Protein AF-A0A7J5XBY5-F1 (afdb_monomer_lite)

Radius of gyration: 47.05 Å; chains: 1; bounding box: 100×105×158 Å

Foldseek 3Di:
DDDDDDDDDDDPDDDVVVVCCVVVVVVVVVVVVVVVVVVVVVPPDDDDDDDDDDDDDDDPDPDDDDDDDQLQVVLVVQLVVPPRLVVSLVSLVVNLVPDDPVCVVVNVVSVVSSVVSVLVVVCVVPVLPLVSLQVVLVVCVVVVVLPSSLVSLVSSCVSVVNPDPVSVVSNVVSDDQDADDLVVVVVVLVVVPPDPLNDDPPPDPPPPPDDDDDDDPPPPPPCQLSNVLSVCNVVSVNVCNLVSLVVNCVVVDPCVLVSLVSNLVRCVSSVNNVVSVVSLVVSCPDPPPVSVVVCVVVVCVCCCCCVCCVCVVCVCCVCVVCVVCVCVCCVCVVCVCCVCVCCVCVVCVCCVCCVVVVCVVCVVVVVVVVVVVVVVLVVLVVVLVVQCVVCVVVVPVVSNVVSVVSVVVSCVVCVDD

Sequence (417 aa):
MDIMASSKPVETQMPRWQLALLVGTPLVLGVGAVYLWNRSRSEGSGSGDREPGSGERSSGERKTPEGSASPEARGQEQDSMAGKYENAIQCYTEAIALCPTEQKTDLSTFYQNRAAAYEQQAVDMNPRYIKALFRRAKALEKLENRRECLEDVTAVCILEAFQNQQSMLLADKNREPMMPSPQFIKSYFSSFTDDIISQPLQKGEKKDEDKDKEGETAEVTESSGYLKAKQFMEEENYDKIISECSKEVELGGRFTAEALLLRATFFLLIGNATSAQPDLDRVINMQDANVKKELKVRLQKELKVRLQKELKVRLQKELKVRLQKELKVRLQKELKVRLQKELKVRLQKELKVRLQKELKVRLQKELKVRLQKELKLKILLDQVDEAYRQAYTGNNSSQVQTAMDGFEDVIRRFPKL

pLDDT: mean 70.32, std 17.65, range [23.98, 91.88]

InterPro domains:
  IPR011990 Tetratricopeptide-like helical domain superfamily [G3DSA:1.25.40.10] (60-157)
  IPR011990 Tetratricopeptide-like helical domain superfamily [G3DSA:1.25.40.10] (158-294)
  IPR011990 Tetratricopeptide-like helical domain superfamily [SSF48452] (82-155)

Secondary structure (DSSP, 8-state):
---------------HHHHHHHHHHHHHHHHHHHHHHHHHTTS-S--------------------SS---HHHHHHHHHSSTT-HHHHHHHHHHHHHHS-TT-HHHHHHHHHHHHHHHHHHHHHH-TT-HHHHHHHHHHHHHTT-HHHHHHHHHHHHHHTTT--HHHHHHHHHHS---PPPHHHHHHHHHT-TT-TTTSPP-S---------------------HHHHHHHHHHTT-GGGHHHHHHHHHHHT-TTHHHHHHHHHHHHHHHT-HHHHHHHHHHHHHS--HHHHHHHHHHHHHHHHHHHHHHHHHHHHHHHHHHHHHHHHHHHHHHHHHHHHHHHHHHHHHHHHHHHHHHHHHHHHHHHHHHHHHHHHHHHHHHHHHHHHHHHHHTT-HHHHHHHHHHHHHHHHH-S--

Structure (mmCIF, N/CA/C/O backbone):
data_AF-A0A7J5XBY5-F1
#
_entry.id   AF-A0A7J5XBY5-F1
#
loop_
_atom_site.group_PDB
_atom_site.id
_atom_site.type_symbol
_atom_site.label_atom_id
_atom_site.label_alt_id
_atom_site.label_comp_id
_atom_site.label_asym_id
_atom_site.label_entity_id
_atom_site.label_seq_id
_atom_site.pdbx_PDB_ins_code
_atom_site.Cartn_x
_atom_site.Cartn_y
_atom_site.Cartn_z
_atom_site.occupancy
_atom_site.B_iso_or_equiv
_atom_site.auth_seq_id
_atom_site.auth_comp_id
_atom_site.auth_asym_id
_atom_site.auth_atom_id
_atom_site.pdbx_PDB_model_num
ATOM 1 N N . MET A 1 1 ? 25.258 77.533 -10.976 1.00 40.47 1 MET A N 1
ATOM 2 C CA . MET A 1 1 ? 24.355 77.371 -12.130 1.00 40.47 1 MET A CA 1
ATOM 3 C C . MET A 1 1 ? 25.152 76.582 -13.157 1.00 40.47 1 MET A C 1
ATOM 5 O O . MET A 1 1 ? 26.211 77.056 -13.526 1.00 40.47 1 MET A O 1
ATOM 9 N N . ASP A 1 2 ? 24.864 75.340 -13.525 1.00 36.56 2 ASP A N 1
ATOM 10 C CA . ASP A 1 2 ? 23.657 74.542 -13.353 1.00 36.56 2 ASP A CA 1
ATOM 11 C C . ASP A 1 2 ? 23.979 73.045 -13.331 1.00 36.56 2 ASP A C 1
ATOM 13 O O . ASP A 1 2 ? 24.981 72.575 -13.865 1.00 36.56 2 ASP A O 1
ATOM 17 N N . ILE A 1 3 ? 23.087 72.321 -12.664 1.00 40.19 3 ILE A N 1
ATOM 18 C CA . ILE A 1 3 ? 23.026 70.871 -12.528 1.00 40.19 3 ILE A CA 1
ATOM 19 C C . ILE A 1 3 ? 22.454 70.301 -13.834 1.00 40.19 3 ILE A C 1
ATOM 21 O O . ILE A 1 3 ? 21.345 70.664 -14.216 1.00 40.19 3 ILE A O 1
ATOM 25 N N . MET A 1 4 ? 23.151 69.367 -14.489 1.00 39.03 4 MET A N 1
ATOM 26 C CA . MET A 1 4 ? 22.550 68.513 -15.522 1.00 39.03 4 MET A CA 1
ATOM 27 C C . MET A 1 4 ? 22.443 67.074 -15.018 1.00 39.03 4 MET A C 1
ATOM 29 O O . MET A 1 4 ? 23.412 66.319 -14.984 1.00 39.03 4 MET A O 1
ATOM 33 N N . ALA A 1 5 ? 21.219 66.718 -14.633 1.00 44.28 5 ALA A N 1
ATOM 34 C CA . ALA A 1 5 ? 20.728 65.359 -14.477 1.00 44.28 5 ALA A CA 1
ATOM 35 C C . ALA A 1 5 ? 19.802 65.044 -15.664 1.00 44.28 5 ALA A C 1
ATOM 37 O O . ALA A 1 5 ? 18.878 65.804 -15.935 1.00 44.28 5 ALA A O 1
ATOM 38 N N . SER A 1 6 ? 20.037 63.935 -16.365 1.00 36.81 6 SER A N 1
ATOM 39 C CA . SER A 1 6 ? 19.114 63.324 -17.338 1.00 36.81 6 SER A CA 1
ATOM 40 C C . SER A 1 6 ? 19.706 61.979 -17.770 1.00 36.81 6 SER A C 1
ATOM 42 O O . SER A 1 6 ? 20.904 61.906 -18.005 1.00 36.81 6 SER A O 1
ATOM 44 N N . SER A 1 7 ? 19.003 60.864 -17.939 1.00 38.88 7 SER A N 1
ATOM 45 C CA . SER A 1 7 ? 17.735 60.326 -17.434 1.00 38.88 7 SER A CA 1
ATOM 46 C C . SER A 1 7 ? 17.806 58.817 -17.762 1.00 38.88 7 SER A C 1
ATOM 48 O O . SER A 1 7 ? 18.307 58.438 -18.820 1.00 38.88 7 SER A O 1
ATOM 50 N N . LYS A 1 8 ? 17.394 57.927 -16.848 1.00 34.84 8 LYS A N 1
ATOM 51 C CA . LYS A 1 8 ? 17.276 56.476 -17.118 1.00 34.84 8 LYS A CA 1
ATOM 52 C C . LYS A 1 8 ? 15.821 56.144 -17.487 1.00 34.84 8 LYS A C 1
ATOM 54 O O . LYS A 1 8 ? 14.929 56.780 -16.925 1.00 34.84 8 LYS A O 1
ATOM 59 N N . PRO A 1 9 ? 15.556 55.166 -18.374 1.00 39.06 9 PRO A N 1
ATOM 60 C CA . PRO A 1 9 ? 14.192 54.797 -18.739 1.00 39.06 9 PRO A CA 1
ATOM 61 C C . PRO A 1 9 ? 13.486 54.076 -17.581 1.00 39.06 9 PRO A C 1
ATOM 63 O O . PRO A 1 9 ? 14.078 53.249 -16.886 1.00 39.06 9 PRO A O 1
ATOM 66 N N . VAL A 1 10 ? 12.210 54.405 -17.381 1.00 40.47 10 VAL A N 1
ATOM 67 C CA . VAL A 1 10 ? 11.315 53.765 -16.411 1.00 40.47 10 VAL A CA 1
ATOM 68 C C . VAL A 1 10 ? 10.823 52.440 -16.998 1.00 40.47 10 VAL A C 1
ATOM 70 O O . VAL A 1 10 ? 9.946 52.424 -17.857 1.00 40.47 10 VAL A O 1
ATOM 73 N N . GLU A 1 11 ? 11.375 51.321 -16.531 1.00 43.91 11 GLU A N 1
ATOM 74 C CA . GLU A 1 11 ? 10.754 50.002 -16.687 1.00 43.91 11 GLU A CA 1
ATOM 75 C C . GLU A 1 11 ? 9.621 49.860 -15.663 1.00 43.91 11 GLU A C 1
ATOM 77 O O . GLU A 1 11 ? 9.847 49.717 -14.460 1.00 43.91 11 GLU A O 1
ATOM 82 N N . THR A 1 12 ? 8.378 49.881 -16.134 1.00 47.25 12 THR A N 1
ATOM 83 C CA . THR A 1 12 ? 7.200 49.508 -15.346 1.00 47.25 12 THR A CA 1
ATOM 84 C C . THR A 1 12 ? 7.155 47.986 -15.182 1.00 47.25 12 THR A C 1
ATOM 86 O O . THR A 1 12 ? 6.485 47.268 -15.920 1.00 47.25 12 THR A O 1
ATOM 89 N N . GLN A 1 13 ? 7.889 47.459 -14.200 1.00 52.81 13 GLN A N 1
ATOM 90 C CA . GLN A 1 13 ? 7.771 46.055 -13.801 1.00 52.81 13 GLN A CA 1
ATOM 91 C C . GLN A 1 13 ? 6.486 45.854 -12.983 1.00 52.81 13 GLN A C 1
ATOM 93 O O . GLN A 1 13 ? 6.452 46.126 -11.784 1.00 52.81 13 GLN A O 1
ATOM 98 N N . MET A 1 14 ? 5.420 45.356 -13.621 1.00 57.75 14 MET A N 1
ATOM 99 C CA . MET A 1 14 ? 4.257 44.850 -12.885 1.00 57.75 14 MET A CA 1
ATOM 100 C C . MET A 1 14 ? 4.668 43.625 -12.044 1.00 57.75 14 MET A C 1
ATOM 102 O O . MET A 1 14 ? 5.291 42.693 -12.567 1.00 57.75 14 MET A O 1
ATOM 106 N N . PRO A 1 15 ? 4.351 43.594 -10.739 1.00 69.94 15 PRO A N 1
ATOM 107 C CA . PRO A 1 15 ? 4.797 42.538 -9.845 1.00 69.94 15 PRO A CA 1
ATOM 108 C C . PRO A 1 15 ? 4.199 41.177 -10.235 1.00 69.94 15 PRO A C 1
ATOM 110 O O . PRO A 1 15 ? 3.009 41.040 -10.507 1.00 69.94 15 PRO A O 1
ATOM 113 N N . ARG A 1 16 ? 5.042 40.136 -10.222 1.00 62.97 16 ARG A N 1
ATOM 114 C CA . ARG A 1 16 ? 4.758 38.777 -10.736 1.00 62.97 16 ARG A CA 1
ATOM 115 C C . ARG A 1 16 ? 3.478 38.123 -10.191 1.00 62.97 16 ARG A C 1
ATOM 117 O O . ARG A 1 16 ? 2.911 37.261 -10.856 1.00 62.97 16 ARG A O 1
ATOM 124 N N . TRP A 1 17 ? 3.007 38.530 -9.011 1.00 66.50 17 TRP A N 1
ATOM 125 C CA . TRP A 1 17 ? 1.761 38.026 -8.425 1.00 66.50 17 TRP A CA 1
ATOM 126 C C . TRP A 1 17 ? 0.508 38.554 -9.143 1.00 66.50 17 TRP A C 1
ATOM 128 O O . TRP A 1 17 ? -0.482 37.833 -9.235 1.00 66.50 17 TRP A O 1
ATOM 138 N N . GLN A 1 18 ? 0.559 39.755 -9.731 1.00 69.50 18 GLN A N 1
ATOM 139 C CA . GLN A 1 18 ? -0.534 40.285 -10.552 1.00 69.50 18 GLN A CA 1
ATOM 140 C C . GLN A 1 18 ? -0.651 39.527 -11.878 1.00 69.50 18 GLN A C 1
ATOM 142 O O . GLN A 1 18 ? -1.759 39.213 -12.298 1.00 69.50 18 GLN A O 1
ATOM 147 N N . LEU A 1 19 ? 0.478 39.130 -12.481 1.00 65.12 19 LEU A N 1
ATOM 148 C CA . LEU A 1 19 ? 0.493 38.241 -13.651 1.00 65.12 19 LEU A CA 1
ATOM 149 C C . LEU A 1 19 ? -0.074 36.851 -13.320 1.00 65.12 19 LEU A C 1
ATOM 151 O O . LEU A 1 19 ? -0.822 36.280 -14.110 1.00 65.12 19 LEU A O 1
ATOM 155 N N . ALA A 1 20 ? 0.244 36.320 -12.136 1.00 64.44 20 ALA A N 1
ATOM 156 C CA . ALA A 1 20 ? -0.285 35.039 -11.674 1.00 64.44 20 ALA A CA 1
ATOM 157 C C . ALA A 1 20 ? -1.806 35.080 -11.447 1.00 64.44 20 ALA A C 1
ATOM 159 O O . ALA A 1 20 ? -2.488 34.107 -11.758 1.00 64.44 20 ALA A O 1
ATOM 160 N N . LEU A 1 21 ? -2.353 36.204 -10.971 1.00 65.94 21 LEU A N 1
ATOM 161 C CA . LEU A 1 21 ? -3.803 36.392 -10.862 1.00 65.94 21 LEU A CA 1
ATOM 162 C C . LEU A 1 21 ? -4.467 36.552 -12.234 1.00 65.94 21 LEU A C 1
ATOM 164 O O . LEU A 1 21 ? -5.497 35.927 -12.474 1.00 65.94 21 LEU A O 1
ATOM 168 N N . LEU A 1 22 ? -3.865 37.318 -13.149 1.00 67.75 22 LEU A N 1
ATOM 169 C CA . LEU A 1 22 ? -4.400 37.557 -14.497 1.00 67.75 22 LEU A CA 1
ATOM 170 C C . LEU A 1 22 ? -4.448 36.288 -15.359 1.00 67.75 22 LEU A C 1
ATOM 172 O O . LEU A 1 22 ? -5.385 36.108 -16.129 1.00 67.75 22 LEU A O 1
ATOM 176 N N . VAL A 1 23 ? -3.463 35.397 -15.216 1.00 67.69 23 VAL A N 1
ATOM 177 C CA . VAL A 1 23 ? -3.398 34.135 -15.975 1.00 67.69 23 VAL A CA 1
ATOM 178 C C . VAL A 1 23 ? -4.056 32.976 -15.219 1.00 67.69 23 VAL A C 1
ATOM 180 O O . VAL A 1 23 ? -4.641 32.087 -15.834 1.00 67.69 23 VAL A O 1
ATOM 183 N N . GLY A 1 24 ? -3.996 32.972 -13.886 1.00 64.00 24 GLY A N 1
ATOM 184 C CA . GLY A 1 24 ? -4.535 31.889 -13.063 1.00 64.00 24 GLY A CA 1
ATOM 185 C C . GLY A 1 24 ? -6.058 31.905 -12.951 1.00 64.00 24 GLY A C 1
ATOM 186 O O . GLY A 1 24 ? -6.681 30.844 -12.967 1.00 64.00 24 GLY A O 1
ATOM 187 N N . THR A 1 25 ? -6.677 33.088 -12.884 1.00 68.56 25 THR A N 1
ATOM 188 C CA . THR A 1 25 ? -8.134 33.196 -12.700 1.00 68.56 25 THR A CA 1
ATOM 189 C C . THR A 1 25 ? -8.957 32.683 -13.895 1.00 68.56 25 THR A C 1
ATOM 191 O O . THR A 1 25 ? -9.898 31.925 -13.648 1.00 68.56 25 THR A O 1
ATOM 194 N N . PRO A 1 26 ? -8.606 32.940 -15.175 1.00 69.06 26 PRO A N 1
ATOM 195 C CA . PRO A 1 26 ? -9.355 32.396 -16.310 1.00 69.06 26 PRO A CA 1
ATOM 196 C C . PRO A 1 26 ? -9.184 30.880 -16.459 1.00 69.06 26 PRO A C 1
ATOM 198 O O . PRO A 1 26 ? -10.125 30.189 -16.842 1.00 69.06 26 PRO A O 1
ATOM 201 N N . LEU A 1 27 ? -8.005 30.342 -16.119 1.00 64.75 27 LEU A N 1
ATOM 202 C CA . LEU A 1 27 ? -7.727 28.903 -16.185 1.00 64.75 27 LEU A CA 1
ATOM 203 C C . LEU A 1 27 ? -8.538 28.115 -15.151 1.00 64.75 27 LEU A C 1
ATOM 205 O O . LEU A 1 27 ? -9.111 27.080 -15.484 1.00 64.75 27 LEU A O 1
ATOM 209 N N . VAL A 1 28 ? -8.634 28.613 -13.915 1.00 75.69 28 VAL A N 1
ATOM 210 C CA . VAL A 1 28 ? -9.413 27.953 -12.853 1.00 75.69 28 VAL A CA 1
ATOM 211 C C . VAL A 1 28 ? -10.912 28.010 -13.152 1.00 75.69 28 VAL A C 1
ATOM 213 O O . VAL A 1 28 ? -11.599 27.001 -13.000 1.00 75.69 28 VAL A O 1
ATOM 216 N N . LEU A 1 29 ? -11.415 29.147 -13.644 1.00 75.69 29 LEU A N 1
ATOM 217 C CA . LEU A 1 29 ? -12.814 29.270 -14.066 1.00 75.69 29 LEU A CA 1
ATOM 218 C C . LEU A 1 29 ? -13.126 28.387 -15.283 1.00 75.69 29 LEU A C 1
ATOM 220 O O . LEU A 1 29 ? -14.170 27.740 -15.308 1.00 75.69 29 LEU A O 1
ATOM 224 N N . GLY A 1 30 ? -12.206 28.290 -16.248 1.00 75.12 30 GLY A N 1
ATOM 225 C CA . GLY A 1 30 ? -12.346 27.415 -17.414 1.00 75.12 30 GLY A CA 1
ATOM 226 C C . GLY A 1 30 ? -12.399 25.932 -17.040 1.00 75.12 30 GLY A C 1
ATOM 227 O O . GLY A 1 30 ? -13.287 25.214 -17.495 1.00 75.12 30 GLY A O 1
ATOM 228 N N . VAL A 1 31 ? -11.507 25.472 -16.157 1.00 76.12 31 VAL A N 1
ATOM 229 C CA . VAL A 1 31 ? -11.516 24.081 -15.665 1.00 76.12 31 VAL A CA 1
ATOM 230 C C . VAL A 1 31 ? -12.763 23.801 -14.818 1.00 76.12 31 VAL A C 1
ATOM 232 O O . VAL A 1 31 ? -13.368 22.740 -14.965 1.00 76.12 31 VAL A O 1
ATOM 235 N N . GLY A 1 32 ? -13.196 24.756 -13.987 1.00 74.81 32 GLY A N 1
ATOM 236 C CA . GLY A 1 32 ? -14.434 24.650 -13.210 1.00 74.81 32 GLY A CA 1
ATOM 237 C C . GLY A 1 32 ? -15.686 24.555 -14.088 1.00 74.81 32 GLY A C 1
ATOM 238 O O . GLY A 1 32 ? -16.549 23.714 -13.836 1.00 74.81 32 GLY A O 1
ATOM 239 N N . ALA A 1 33 ? -15.759 25.350 -15.159 1.00 73.25 33 ALA A N 1
ATOM 240 C CA . ALA A 1 33 ? -16.860 25.315 -16.119 1.00 73.25 33 ALA A CA 1
ATOM 241 C C . ALA A 1 33 ? -16.896 23.998 -16.910 1.00 73.25 33 ALA A C 1
ATOM 243 O O . ALA A 1 33 ? -17.963 23.409 -17.066 1.00 73.25 33 ALA A O 1
ATOM 244 N N . VAL A 1 34 ? -15.738 23.488 -17.348 1.00 78.38 34 VAL A N 1
ATOM 245 C CA . VAL A 1 34 ? -15.641 22.184 -18.029 1.00 78.38 34 VAL A CA 1
ATOM 246 C C . VAL A 1 34 ? -16.031 21.039 -17.092 1.00 78.38 34 VAL A C 1
ATOM 248 O O . VAL A 1 34 ? -16.743 20.126 -17.505 1.00 78.38 34 VAL A O 1
ATOM 251 N N . TYR A 1 35 ? -15.627 21.093 -15.821 1.00 78.50 35 TYR A N 1
ATOM 252 C CA . TYR A 1 35 ? -16.009 20.096 -14.821 1.00 78.50 35 TYR A CA 1
ATOM 253 C C . TYR A 1 35 ? -17.521 20.096 -14.547 1.00 78.50 35 TYR A C 1
ATOM 255 O O . TYR A 1 35 ? -18.143 19.034 -14.536 1.00 78.50 35 TYR A O 1
ATOM 263 N N . LEU A 1 36 ? -18.134 21.275 -14.395 1.00 73.38 36 LEU A N 1
ATOM 264 C CA . LEU A 1 36 ? -19.582 21.404 -14.197 1.00 73.38 36 LEU A CA 1
ATOM 265 C C . LEU A 1 36 ? -20.384 20.986 -15.434 1.00 73.38 36 LEU A C 1
ATOM 267 O O . LEU A 1 36 ? -21.401 20.313 -15.292 1.00 73.38 36 LEU A O 1
ATOM 271 N N . TRP A 1 37 ? -19.902 21.299 -16.638 1.00 71.62 37 TRP A N 1
ATOM 272 C CA . TRP A 1 37 ? -20.522 20.857 -17.891 1.00 71.62 37 TRP A CA 1
ATOM 273 C C . TRP A 1 37 ? -20.469 19.332 -18.058 1.00 71.62 37 TRP A C 1
ATOM 275 O O . TRP A 1 37 ? -21.406 18.712 -18.558 1.00 71.62 37 TRP A O 1
ATOM 285 N N . ASN A 1 38 ? -19.376 18.696 -17.631 1.00 67.19 38 ASN A N 1
ATOM 286 C CA . ASN A 1 38 ? -19.260 17.241 -17.699 1.00 67.19 38 ASN A CA 1
ATOM 287 C C . ASN A 1 38 ? -20.111 16.546 -16.621 1.00 67.19 38 ASN A C 1
ATOM 289 O O . ASN A 1 38 ? -20.597 15.438 -16.837 1.00 67.19 38 ASN A O 1
ATOM 293 N N . ARG A 1 39 ? -20.342 17.218 -15.486 1.00 63.16 39 ARG A N 1
ATOM 294 C CA . ARG A 1 39 ? -21.212 16.736 -14.408 1.00 63.16 39 ARG A CA 1
ATOM 295 C C . ARG A 1 39 ? -22.701 16.878 -14.736 1.00 63.16 39 ARG A C 1
ATOM 297 O O . ARG A 1 39 ? -23.448 15.938 -14.488 1.00 63.16 39 ARG A O 1
ATOM 304 N N . SER A 1 40 ? -23.129 17.968 -15.377 1.00 51.44 40 SER A N 1
ATOM 305 C CA . SER A 1 40 ? -24.529 18.140 -15.806 1.00 51.44 40 SER A CA 1
ATOM 306 C C . SER A 1 40 ? -24.950 17.153 -16.902 1.00 51.44 40 SER A C 1
ATOM 308 O O . SER A 1 40 ? -26.122 16.807 -17.005 1.00 51.44 40 SER A O 1
ATOM 310 N N . ARG A 1 41 ? -23.993 16.616 -17.674 1.00 50.44 41 ARG A N 1
ATOM 311 C CA . ARG A 1 41 ? -24.218 15.489 -18.597 1.00 50.44 41 ARG A CA 1
ATOM 312 C C . ARG A 1 41 ? -24.413 14.137 -17.904 1.00 50.44 41 ARG A C 1
ATOM 314 O O . ARG A 1 41 ? -24.947 13.228 -18.530 1.00 50.44 41 ARG A O 1
ATOM 321 N N . SER A 1 42 ? -23.986 14.002 -16.647 1.00 44.56 42 SER A N 1
ATOM 322 C CA . SER A 1 42 ? -24.144 12.782 -15.846 1.00 44.56 42 SER A CA 1
ATOM 323 C C . SER A 1 42 ? -25.412 12.784 -14.983 1.00 44.56 42 SER A C 1
ATOM 325 O O . SER A 1 42 ? -25.815 11.721 -14.526 1.00 44.56 42 SER A O 1
ATOM 327 N N . GLU A 1 43 ? -26.045 13.940 -14.760 1.00 40.25 43 GLU A N 1
ATOM 328 C CA . GLU A 1 43 ? -27.243 14.099 -13.908 1.00 40.25 43 GLU A CA 1
ATOM 329 C C . GLU A 1 43 ? -28.562 14.129 -14.716 1.00 40.25 43 GLU A C 1
ATOM 331 O O . GLU A 1 43 ? -29.599 14.582 -14.241 1.00 40.25 43 GLU A O 1
ATOM 336 N N . GLY A 1 44 ? -28.545 13.605 -15.946 1.00 37.81 44 GLY A N 1
ATOM 337 C CA . GLY A 1 44 ? -29.711 13.477 -16.820 1.00 37.81 44 GLY A CA 1
ATOM 338 C C . GLY A 1 44 ? -30.325 12.075 -16.862 1.00 37.81 44 GLY A C 1
ATOM 339 O O . GLY A 1 44 ? -30.516 11.563 -17.958 1.00 37.81 44 GLY A O 1
ATOM 340 N N . SER A 1 45 ? -30.631 11.448 -15.719 1.00 30.02 45 SER A N 1
ATOM 341 C CA . SER A 1 45 ? -31.676 10.405 -15.637 1.00 30.02 45 SER A CA 1
ATOM 342 C C . SER A 1 45 ? -32.120 10.136 -14.190 1.00 30.02 45 SER A C 1
ATOM 344 O O . SER A 1 45 ? -31.562 9.290 -13.499 1.00 30.02 45 SER A O 1
ATOM 346 N N . GLY A 1 46 ? -33.135 10.890 -13.761 1.00 29.64 46 GLY A N 1
ATOM 347 C CA . GLY A 1 46 ? -34.309 10.416 -13.017 1.00 29.64 46 GLY A CA 1
ATOM 348 C C . GLY A 1 46 ? -34.126 9.522 -11.789 1.00 29.64 46 GLY A C 1
ATOM 349 O O . GLY A 1 46 ? -34.027 8.306 -11.896 1.00 29.64 46 GLY A O 1
ATOM 350 N N . SER A 1 47 ? -34.266 10.159 -10.630 1.00 29.03 47 SER A N 1
ATOM 351 C CA . SER A 1 47 ? -34.733 9.611 -9.355 1.00 29.03 47 SER A CA 1
ATOM 352 C C . SER A 1 47 ? -36.081 8.881 -9.454 1.00 29.03 47 SER A C 1
ATOM 354 O O . SER A 1 47 ? -37.021 9.396 -10.062 1.00 29.03 47 SER A O 1
ATOM 356 N N . GLY A 1 48 ? -36.206 7.761 -8.744 1.00 27.27 48 GLY A N 1
ATOM 357 C CA . GLY A 1 48 ? -37.479 7.151 -8.367 1.00 27.27 48 GLY A CA 1
ATOM 358 C C . GLY A 1 48 ? -37.286 6.297 -7.117 1.00 27.27 48 GLY A C 1
ATOM 359 O O . GLY A 1 48 ? -36.671 5.237 -7.190 1.00 27.27 48 GLY A O 1
ATOM 360 N N . ASP A 1 49 ? -37.773 6.791 -5.980 1.00 32.59 49 ASP A N 1
ATOM 361 C CA . ASP A 1 49 ? -37.795 6.099 -4.690 1.00 32.59 49 ASP A CA 1
ATOM 362 C C . ASP A 1 49 ? -38.513 4.744 -4.774 1.00 32.59 49 ASP A C 1
ATOM 364 O O . ASP A 1 49 ? -39.601 4.660 -5.351 1.00 32.59 49 ASP A O 1
ATOM 368 N N . ARG A 1 50 ? -37.953 3.707 -4.132 1.00 26.23 50 ARG A N 1
ATOM 369 C CA . ARG A 1 50 ? -38.707 2.602 -3.507 1.00 26.23 50 ARG A CA 1
ATOM 370 C C . ARG A 1 50 ? -37.826 1.786 -2.553 1.00 26.23 50 ARG A C 1
ATOM 372 O O . ARG A 1 50 ? -36.764 1.297 -2.922 1.00 26.23 50 ARG A O 1
ATOM 379 N N . GLU A 1 51 ? -38.323 1.663 -1.328 1.00 27.66 51 GLU A N 1
ATOM 380 C CA . GLU A 1 51 ? -37.871 0.786 -0.242 1.00 27.66 51 GLU A CA 1
ATOM 381 C C . GLU A 1 51 ? -37.916 -0.722 -0.597 1.00 27.66 51 GLU A C 1
ATOM 383 O O . GLU A 1 51 ? -38.524 -1.102 -1.604 1.00 27.66 51 GLU A O 1
ATOM 388 N N . PRO A 1 52 ? -37.267 -1.599 0.205 1.00 31.72 52 PRO A N 1
ATOM 389 C CA . PRO A 1 52 ? -36.902 -2.948 -0.208 1.00 31.72 52 PRO A CA 1
ATOM 390 C C . PRO A 1 52 ? -38.087 -3.913 -0.097 1.00 31.72 52 PRO A C 1
ATOM 392 O O . PRO A 1 52 ? -38.460 -4.371 0.981 1.00 31.72 52 PRO A O 1
ATOM 395 N N . GLY A 1 53 ? -38.669 -4.251 -1.244 1.00 24.20 53 GLY A N 1
ATOM 396 C CA . GLY A 1 53 ? -39.657 -5.314 -1.371 1.00 24.20 53 GLY A CA 1
ATOM 397 C C . GLY A 1 53 ? -38.991 -6.632 -1.745 1.00 24.20 53 GLY A C 1
ATOM 398 O O . GLY A 1 53 ? -38.540 -6.801 -2.875 1.00 24.20 53 GLY A O 1
ATOM 399 N N . SER A 1 54 ? -38.969 -7.574 -0.801 1.00 36.56 54 SER A N 1
ATOM 400 C CA . SER A 1 54 ? -38.871 -9.005 -1.101 1.00 36.56 54 SER A CA 1
ATOM 401 C C . SER A 1 54 ? -39.875 -9.367 -2.201 1.00 36.56 54 SER A C 1
ATOM 403 O O . SER A 1 54 ? -41.069 -9.086 -2.098 1.00 36.56 54 SER A O 1
ATOM 405 N N . GLY A 1 55 ? -39.367 -9.912 -3.300 1.00 23.98 55 GLY A N 1
ATOM 406 C CA . GLY A 1 55 ? -40.149 -10.140 -4.502 1.00 23.98 55 GLY A CA 1
ATOM 407 C C . GLY A 1 55 ? -39.467 -11.164 -5.384 1.00 23.98 55 GLY A C 1
ATOM 408 O O . GLY A 1 55 ? -38.784 -10.816 -6.342 1.00 23.98 55 GLY A O 1
ATOM 409 N N . GLU A 1 56 ? -39.680 -12.439 -5.070 1.00 36.12 56 GLU A N 1
ATOM 410 C CA . GLU A 1 56 ? -39.772 -13.453 -6.114 1.00 36.12 56 GLU A CA 1
ATOM 411 C C . GLU A 1 56 ? -40.680 -12.917 -7.224 1.00 36.12 56 GLU A C 1
ATOM 413 O O . GLU A 1 56 ? -41.866 -12.690 -6.974 1.00 36.12 56 GLU A O 1
ATOM 418 N N . ARG A 1 57 ? -40.158 -12.752 -8.446 1.00 27.47 57 ARG A N 1
ATOM 419 C CA . ARG A 1 57 ? -40.863 -13.232 -9.639 1.00 27.47 57 ARG A CA 1
ATOM 420 C C . ARG A 1 57 ? -40.123 -13.047 -10.954 1.00 27.47 57 ARG A C 1
ATOM 422 O O . ARG A 1 57 ? -39.562 -12.001 -11.251 1.00 27.47 57 ARG A O 1
ATOM 429 N N . SER A 1 58 ? -40.441 -14.025 -11.800 1.00 25.30 58 SER A N 1
ATOM 430 C CA . SER A 1 58 ? -40.815 -13.848 -13.200 1.00 25.30 58 SER A CA 1
ATOM 431 C C . SER A 1 58 ? -39.660 -13.855 -14.189 1.00 25.30 58 SER A C 1
ATOM 433 O O . SER A 1 58 ? -39.304 -12.843 -14.788 1.00 25.30 58 SER A O 1
ATOM 435 N N . SER A 1 59 ? -39.204 -15.076 -14.462 1.00 27.45 59 SER A N 1
ATOM 436 C CA . SER A 1 59 ? -38.842 -15.516 -15.805 1.00 27.45 59 SER A CA 1
ATOM 437 C C . SER A 1 59 ? -39.919 -15.090 -16.813 1.00 27.45 59 SER A C 1
ATOM 439 O O . SER A 1 59 ? -40.935 -15.757 -17.005 1.00 27.45 59 SER A O 1
ATOM 441 N N . GLY A 1 60 ? -39.699 -13.946 -17.457 1.00 24.70 60 GLY A N 1
ATOM 442 C CA . GLY A 1 60 ? -40.389 -13.594 -18.687 1.00 24.70 60 GLY A CA 1
ATOM 443 C C . GLY A 1 60 ? -39.861 -14.486 -19.801 1.00 24.70 60 GLY A C 1
ATOM 444 O O . GLY A 1 60 ? -38.833 -14.181 -20.400 1.00 24.70 60 GLY A O 1
ATOM 445 N N . GLU A 1 61 ? -40.549 -15.599 -20.052 1.00 29.98 61 GLU A N 1
ATOM 446 C CA . GLU A 1 61 ? -40.373 -16.425 -21.246 1.00 29.98 61 GLU A CA 1
ATOM 447 C C . GLU A 1 61 ? -40.484 -15.551 -22.501 1.00 29.98 61 GLU A C 1
ATOM 449 O O . GLU A 1 61 ? -41.575 -15.198 -22.957 1.00 29.98 61 GLU A O 1
ATOM 454 N N . ARG A 1 62 ? -39.341 -15.231 -23.111 1.00 27.28 62 ARG A N 1
ATOM 455 C CA . ARG A 1 62 ? -39.298 -14.874 -24.525 1.00 27.28 62 ARG A CA 1
ATOM 456 C C . ARG A 1 62 ? -39.076 -16.170 -25.289 1.00 27.28 62 ARG A C 1
ATOM 458 O O . ARG A 1 62 ? -37.971 -16.699 -25.316 1.00 27.28 62 ARG A O 1
ATOM 465 N N . LYS A 1 63 ? -40.159 -16.701 -25.859 1.00 28.86 63 LYS A N 1
ATOM 466 C CA . LYS A 1 63 ? -40.144 -17.885 -26.721 1.00 28.86 63 LYS A CA 1
ATOM 467 C C . LYS A 1 63 ? -39.231 -17.640 -27.928 1.00 28.86 63 LYS A C 1
ATOM 469 O O . LYS A 1 63 ? -39.635 -17.001 -28.895 1.00 28.86 63 LYS A O 1
ATOM 474 N N . THR A 1 64 ? -38.018 -18.171 -27.874 1.00 27.50 64 THR A N 1
ATOM 475 C CA . THR A 1 64 ? -37.302 -18.698 -29.041 1.00 27.50 64 THR A CA 1
ATOM 476 C C . THR A 1 64 ? -37.459 -20.224 -29.035 1.00 27.50 64 THR A C 1
ATOM 478 O O . THR A 1 64 ? -37.705 -20.804 -27.975 1.00 27.50 64 THR A O 1
ATOM 481 N N . PRO A 1 65 ? -37.472 -20.876 -30.209 1.00 34.47 65 PRO A N 1
ATOM 482 C CA . PRO A 1 65 ? -38.075 -22.194 -30.359 1.00 34.47 65 PRO A CA 1
ATOM 483 C C . PRO A 1 65 ? -37.302 -23.278 -29.597 1.00 34.47 65 PRO A C 1
ATOM 485 O O . PRO A 1 65 ? -36.079 -23.341 -29.648 1.00 34.47 65 PRO A O 1
ATOM 488 N N . GLU A 1 66 ? -38.084 -24.083 -28.879 1.00 29.98 66 GLU A N 1
ATOM 489 C CA . GLU A 1 66 ? -37.871 -25.453 -28.397 1.00 29.98 66 GLU A CA 1
ATOM 490 C C . GLU A 1 66 ? -36.422 -25.968 -28.258 1.00 29.98 66 GLU A C 1
ATOM 492 O O . GLU A 1 66 ? -35.756 -26.328 -29.225 1.00 29.98 66 GLU A O 1
ATOM 497 N N . GLY A 1 67 ? -35.998 -26.153 -26.999 1.00 35.47 67 GLY A N 1
ATOM 498 C CA . GLY A 1 67 ? -35.090 -27.245 -26.616 1.00 35.47 67 GLY A CA 1
ATOM 499 C C . GLY A 1 67 ? -33.687 -26.877 -26.128 1.00 35.47 67 GLY A C 1
ATOM 500 O O . GLY A 1 67 ? -32.980 -27.755 -25.637 1.00 35.47 67 GLY A O 1
ATOM 501 N N . SER A 1 68 ? -33.260 -25.614 -26.192 1.00 35.66 68 SER A N 1
ATOM 502 C CA . SER A 1 68 ? -31.923 -25.211 -25.731 1.00 35.66 68 SER A CA 1
ATOM 503 C C . SER A 1 68 ? -31.974 -24.141 -24.645 1.00 35.66 68 SER A C 1
ATOM 505 O O . SER A 1 68 ? -32.462 -23.044 -24.900 1.00 35.66 68 SER A O 1
ATOM 507 N N . ALA A 1 69 ? -31.429 -24.441 -23.458 1.00 47.16 69 ALA A N 1
ATOM 508 C CA . ALA A 1 69 ? -31.167 -23.453 -22.408 1.00 47.16 69 ALA A CA 1
ATOM 509 C C . ALA A 1 69 ? -30.480 -22.200 -22.985 1.00 47.16 69 ALA A C 1
ATOM 511 O O . ALA A 1 69 ? -29.650 -22.325 -23.895 1.00 47.16 69 ALA A O 1
ATOM 512 N N . SER A 1 70 ? -30.828 -21.012 -22.469 1.00 58.97 70 SER A N 1
ATOM 513 C CA . SER A 1 70 ? -30.217 -19.757 -22.916 1.00 58.97 70 SER A CA 1
ATOM 514 C C . SER A 1 70 ? -28.685 -19.862 -22.812 1.00 58.97 70 SER A C 1
ATOM 516 O O . SER A 1 70 ? -28.177 -20.479 -21.868 1.00 58.97 70 SER A O 1
ATOM 518 N N . PRO A 1 71 ? -27.922 -19.303 -23.771 1.00 60.31 71 PRO A N 1
ATOM 519 C CA . PRO A 1 71 ? -26.456 -19.360 -23.757 1.00 60.31 71 PRO A CA 1
ATOM 520 C C . PRO A 1 71 ? -25.847 -18.885 -22.429 1.00 60.31 71 PRO A C 1
ATOM 522 O O . PRO A 1 71 ? -24.819 -19.391 -21.994 1.00 60.31 71 PRO A O 1
ATOM 525 N N . GLU A 1 72 ? -26.532 -17.965 -21.751 1.00 53.41 72 GLU A N 1
ATOM 526 C CA . GLU A 1 72 ? -26.198 -17.464 -20.417 1.00 53.41 72 GLU A CA 1
ATOM 527 C C . GLU A 1 72 ? -26.302 -18.525 -19.325 1.00 53.41 72 GLU A C 1
ATOM 529 O O . GLU A 1 72 ? -25.354 -18.704 -18.566 1.00 53.41 72 GLU A O 1
ATOM 534 N N . ALA A 1 73 ? -27.426 -19.247 -19.260 1.00 58.91 73 ALA A N 1
ATOM 535 C CA . ALA A 1 73 ? -27.630 -20.301 -18.271 1.00 58.91 73 ALA A CA 1
ATOM 536 C C . ALA A 1 73 ? -26.597 -21.421 -18.455 1.00 58.91 73 ALA A C 1
ATOM 538 O O . ALA A 1 73 ? -26.053 -21.932 -17.482 1.00 58.91 73 ALA A O 1
ATOM 539 N N . ARG A 1 74 ? -26.255 -21.734 -19.713 1.00 65.12 74 ARG A N 1
ATOM 540 C CA . ARG A 1 74 ? -25.185 -22.687 -20.045 1.00 65.12 74 ARG A CA 1
ATOM 541 C C . ARG A 1 74 ? -23.803 -22.178 -19.648 1.00 65.12 74 ARG A C 1
ATOM 543 O O . ARG A 1 74 ? -23.011 -22.955 -19.127 1.00 65.12 74 ARG A O 1
ATOM 550 N N . GLY A 1 75 ? -23.520 -20.894 -19.875 1.00 60.44 75 GLY A N 1
ATOM 551 C CA . GLY A 1 75 ? -22.268 -20.262 -19.457 1.00 60.44 75 GLY A CA 1
ATOM 552 C C . GLY A 1 75 ? -22.088 -20.295 -17.940 1.00 60.44 75 GLY A C 1
ATOM 553 O O . GLY A 1 75 ? -21.045 -20.726 -17.462 1.00 60.44 75 GLY A O 1
ATOM 554 N N . GLN A 1 76 ? -23.131 -19.944 -17.185 1.00 62.94 76 GLN A N 1
ATOM 555 C CA . GLN A 1 76 ? -23.120 -19.980 -15.718 1.00 62.94 76 GLN A CA 1
ATOM 556 C C . GLN A 1 76 ? -22.995 -21.406 -15.160 1.00 62.94 76 GLN A C 1
ATOM 558 O O . GLN A 1 76 ? -22.238 -21.641 -14.219 1.00 62.94 76 GLN A O 1
ATOM 563 N N . GLU A 1 77 ? -23.699 -22.375 -15.751 1.00 61.56 77 GLU A N 1
ATOM 564 C CA . GLU A 1 77 ? -23.609 -23.787 -15.362 1.00 61.56 77 GLU A CA 1
ATOM 565 C C . GLU A 1 77 ? -22.202 -24.355 -15.610 1.00 61.56 77 GLU A C 1
ATOM 567 O O . GLU A 1 77 ? -21.672 -25.111 -14.795 1.00 61.56 77 GLU A O 1
ATOM 572 N N . GLN A 1 78 ? -21.564 -23.961 -16.715 1.00 62.84 78 GLN A N 1
ATOM 573 C CA . GLN A 1 78 ? -20.210 -24.392 -17.056 1.00 62.84 78 GLN A CA 1
ATOM 574 C C . GLN A 1 78 ? -19.124 -23.679 -16.246 1.00 62.84 78 GLN A C 1
ATOM 576 O O . GLN A 1 78 ? -18.145 -24.331 -15.892 1.00 62.84 78 GLN A O 1
ATOM 581 N N . ASP A 1 79 ? -19.300 -22.402 -15.903 1.00 59.47 79 ASP A N 1
ATOM 582 C CA . ASP A 1 79 ? -18.422 -21.690 -14.961 1.00 59.47 79 ASP A CA 1
ATOM 583 C C . ASP A 1 79 ? -18.465 -22.321 -13.564 1.00 59.47 79 ASP A C 1
ATOM 585 O O . ASP A 1 79 ? -17.439 -22.436 -12.896 1.00 59.47 79 ASP A O 1
ATOM 589 N N . SER A 1 80 ? -19.645 -22.772 -13.122 1.00 59.00 80 SER A N 1
ATOM 590 C CA . SER A 1 80 ? -19.797 -23.481 -11.846 1.00 59.00 80 SER A CA 1
ATOM 591 C C . SER A 1 80 ? -19.191 -24.891 -11.871 1.00 59.00 80 SER A C 1
ATOM 593 O O . SER A 1 80 ? -18.966 -25.482 -10.812 1.00 59.00 80 SER A O 1
ATOM 595 N N . MET A 1 81 ? -18.934 -25.455 -13.054 1.00 57.56 81 MET A N 1
ATOM 596 C CA . MET A 1 81 ? -18.277 -26.748 -13.216 1.00 57.56 81 MET A CA 1
ATOM 597 C C . MET A 1 81 ? -16.759 -26.554 -13.215 1.00 57.56 81 MET A C 1
ATOM 599 O O . MET A 1 81 ? -16.164 -26.161 -14.220 1.00 57.56 81 MET A O 1
ATOM 603 N N . ALA A 1 82 ? -16.127 -26.884 -12.086 1.00 52.72 82 ALA A N 1
ATOM 604 C CA . ALA A 1 82 ? -14.684 -26.771 -11.894 1.00 52.72 82 ALA A CA 1
ATOM 605 C C . ALA A 1 82 ? -13.889 -27.301 -13.109 1.00 52.72 82 ALA A C 1
ATOM 607 O O . ALA A 1 82 ? -13.986 -28.476 -13.475 1.00 52.72 82 ALA A O 1
ATOM 608 N N . GLY A 1 83 ? -13.104 -26.416 -13.733 1.00 61.12 83 GLY A N 1
ATOM 609 C CA . GLY A 1 83 ? -12.176 -26.749 -14.817 1.00 61.12 83 GLY A CA 1
ATOM 610 C C . GLY A 1 83 ? -12.727 -26.659 -16.247 1.00 61.12 83 GLY A C 1
ATOM 611 O O . GLY A 1 83 ? -11.992 -26.983 -17.177 1.00 61.12 83 GLY A O 1
ATOM 612 N N . LYS A 1 84 ? -13.974 -26.208 -16.466 1.00 70.94 84 LYS A N 1
ATOM 613 C CA . LYS A 1 84 ? -14.563 -26.037 -17.816 1.00 70.94 84 LYS A CA 1
ATOM 614 C C . LYS A 1 84 ? -14.701 -24.575 -18.264 1.00 70.94 84 LYS A C 1
ATOM 616 O O . LYS A 1 84 ? -15.568 -24.257 -19.076 1.00 70.94 84 LYS A O 1
ATOM 621 N N . TYR A 1 85 ? -13.804 -23.699 -17.810 1.00 76.31 85 TYR A N 1
ATOM 622 C CA . TYR A 1 85 ? -13.812 -22.269 -18.159 1.00 76.31 85 TYR A CA 1
ATOM 623 C C . TYR A 1 85 ? -13.721 -22.011 -19.669 1.00 76.31 85 TYR A C 1
ATOM 625 O O . TYR A 1 85 ? -14.292 -21.052 -20.174 1.00 76.31 85 TYR A O 1
ATOM 633 N N . GLU A 1 86 ? -13.053 -22.892 -20.416 1.00 76.06 86 GLU A N 1
ATOM 634 C CA . GLU A 1 86 ? -12.915 -22.765 -21.870 1.00 76.06 86 GLU A CA 1
ATOM 635 C C . GLU A 1 86 ? -14.259 -22.907 -22.601 1.00 76.06 86 GLU A C 1
ATOM 637 O O . GLU A 1 86 ? -14.531 -22.167 -23.547 1.00 76.06 86 GLU A O 1
ATOM 642 N N . ASN A 1 87 ? -15.140 -23.780 -22.103 1.00 78.06 87 ASN A N 1
ATOM 643 C CA . ASN A 1 87 ? -16.494 -23.927 -22.631 1.00 78.06 87 ASN A CA 1
ATOM 644 C C . ASN A 1 87 ? -17.373 -22.740 -22.204 1.00 78.06 87 ASN A C 1
ATOM 646 O O . ASN A 1 87 ? -18.097 -22.184 -23.029 1.00 78.06 87 ASN A O 1
ATOM 650 N N . ALA A 1 88 ? -17.236 -22.276 -20.958 1.00 77.44 88 ALA A N 1
ATOM 651 C CA . ALA A 1 88 ? -17.984 -21.121 -20.471 1.00 77.44 88 ALA A CA 1
ATOM 652 C C . ALA A 1 88 ? -17.646 -19.836 -21.250 1.00 77.44 88 ALA A C 1
ATOM 654 O O . ALA A 1 88 ? -18.535 -19.078 -21.639 1.00 77.44 88 ALA A O 1
ATOM 655 N N . ILE A 1 89 ? -16.369 -19.625 -21.590 1.00 82.94 89 ILE A N 1
ATOM 656 C CA . ILE A 1 89 ? -15.915 -18.524 -22.453 1.00 82.94 89 ILE A CA 1
ATOM 657 C C . ILE A 1 89 ? -16.570 -18.588 -23.839 1.00 82.94 89 ILE A C 1
ATOM 659 O O . ILE A 1 89 ? -16.945 -17.541 -24.383 1.00 82.94 89 ILE A O 1
ATOM 663 N N . GLN A 1 90 ? -16.702 -19.787 -24.419 1.00 84.12 90 GLN A N 1
ATOM 664 C CA . GLN A 1 90 ? -17.394 -19.979 -25.696 1.00 84.12 90 GLN A CA 1
ATOM 665 C C . GLN A 1 90 ? -18.871 -19.607 -25.560 1.00 84.12 90 GLN A C 1
ATOM 667 O O . GLN A 1 90 ? -19.343 -18.764 -26.322 1.00 84.12 90 GLN A O 1
ATOM 672 N N . CYS A 1 91 ? -19.556 -20.099 -24.525 1.00 83.56 91 CYS A N 1
ATOM 673 C CA . CYS A 1 91 ? -20.952 -19.754 -24.256 1.00 83.56 91 CYS A CA 1
ATOM 674 C C . CYS A 1 91 ? -21.167 -18.243 -24.055 1.00 83.56 91 CYS A C 1
ATOM 676 O O . CYS A 1 91 ? -22.103 -17.685 -24.625 1.00 83.56 91 CYS A O 1
ATOM 678 N N . TYR A 1 92 ? -20.286 -17.536 -23.336 1.00 83.75 92 TYR A N 1
ATOM 679 C CA . TYR A 1 92 ? -20.390 -16.075 -23.214 1.00 83.75 92 TYR A CA 1
ATOM 680 C C . TYR A 1 92 ? -20.071 -15.339 -24.512 1.00 83.75 92 TYR A C 1
ATOM 682 O O . TYR A 1 92 ? -20.632 -14.279 -24.780 1.00 83.75 92 TYR A O 1
ATOM 690 N N . THR A 1 93 ? -19.166 -15.870 -25.331 1.00 86.38 93 THR A N 1
ATOM 691 C CA . THR A 1 93 ? -18.847 -15.275 -26.634 1.00 86.38 93 THR A CA 1
ATOM 692 C C . THR A 1 93 ? -20.019 -15.422 -27.603 1.00 86.38 93 THR A C 1
ATOM 694 O O . THR A 1 93 ? -20.334 -14.469 -28.316 1.00 86.38 93 THR A O 1
ATOM 697 N N . GLU A 1 94 ? -20.713 -16.558 -27.568 1.00 86.31 94 GLU A N 1
ATOM 698 C CA . GLU A 1 94 ? -21.970 -16.778 -28.286 1.00 86.31 94 GLU A CA 1
ATOM 699 C C . GLU A 1 94 ? -23.092 -15.876 -27.752 1.00 86.31 94 GLU A C 1
ATOM 701 O O . GLU A 1 94 ? -23.777 -15.228 -28.541 1.00 86.31 94 GLU A O 1
ATOM 706 N N . ALA A 1 95 ? -23.235 -15.745 -26.428 1.00 82.62 95 ALA A N 1
ATOM 707 C CA . ALA A 1 95 ? -24.219 -14.852 -25.809 1.00 82.62 95 ALA A CA 1
ATOM 708 C C . ALA A 1 95 ? -24.020 -13.386 -26.236 1.00 82.62 95 ALA A C 1
ATOM 710 O O . ALA A 1 95 ? -24.979 -12.704 -26.590 1.00 82.62 95 ALA A O 1
ATOM 711 N N . ILE A 1 96 ? -22.770 -12.911 -26.278 1.00 85.56 96 ILE A N 1
ATOM 712 C CA . ILE A 1 96 ? -22.426 -11.560 -26.752 1.00 85.56 96 ILE A CA 1
ATOM 713 C C . ILE A 1 96 ? -22.773 -11.382 -28.235 1.00 85.56 96 ILE A C 1
ATOM 715 O O . ILE A 1 96 ? -23.242 -10.314 -28.617 1.00 85.56 96 ILE A O 1
ATOM 719 N N . ALA A 1 97 ? -22.553 -12.402 -29.068 1.00 85.31 97 ALA A N 1
ATOM 720 C CA . ALA A 1 97 ? -22.867 -12.341 -30.496 1.00 85.31 97 ALA A CA 1
ATOM 721 C C . ALA A 1 97 ? -24.381 -12.317 -30.773 1.00 85.31 97 ALA A C 1
ATOM 723 O O . ALA A 1 97 ? -24.813 -11.726 -31.762 1.00 85.31 97 ALA A O 1
ATOM 724 N N . LEU A 1 98 ? -25.176 -12.951 -29.907 1.00 85.12 98 LEU A N 1
ATOM 725 C CA . LEU A 1 98 ? -26.634 -13.040 -30.027 1.00 85.12 98 LEU A CA 1
ATOM 726 C C . LEU A 1 98 ? -27.374 -11.873 -29.353 1.00 85.12 98 LEU A C 1
ATOM 728 O O . LEU A 1 98 ? -28.543 -11.637 -29.661 1.00 85.12 98 LEU A O 1
ATOM 732 N N . CYS A 1 99 ? -26.723 -11.146 -28.441 1.00 77.81 99 CYS A N 1
ATOM 733 C CA . CYS A 1 99 ? -27.342 -10.057 -27.693 1.00 77.81 99 CYS A CA 1
ATOM 734 C C . CYS A 1 99 ? -27.535 -8.797 -28.568 1.00 77.81 99 CYS A C 1
ATOM 736 O O . CYS A 1 99 ? -26.562 -8.280 -29.128 1.00 77.81 99 CYS A O 1
ATOM 738 N N . PRO A 1 100 ? -28.764 -8.252 -28.680 1.00 82.12 100 PRO A N 1
ATOM 739 C CA . PRO A 1 100 ? -29.013 -6.997 -29.385 1.00 82.12 100 PRO A CA 1
ATOM 740 C C . PRO A 1 100 ? -28.268 -5.820 -28.740 1.00 82.12 100 PRO A C 1
ATOM 742 O O . PRO A 1 100 ? -28.284 -5.645 -27.522 1.00 82.12 100 PRO A O 1
ATOM 745 N N . THR A 1 101 ? -27.690 -4.932 -29.553 1.00 75.81 101 THR A N 1
ATOM 746 C CA . THR A 1 101 ? -26.888 -3.783 -29.079 1.00 75.81 101 THR A CA 1
ATOM 747 C C . THR A 1 101 ? -27.666 -2.752 -28.249 1.00 75.81 101 THR A C 1
ATOM 749 O O . THR A 1 101 ? -27.067 -1.874 -27.625 1.00 75.81 101 THR A O 1
ATOM 752 N N . GLU A 1 102 ? -28.997 -2.830 -28.243 1.00 79.06 102 GLU A N 1
ATOM 753 C CA . GLU A 1 102 ? -29.880 -1.992 -27.425 1.00 79.06 102 GLU A CA 1
ATOM 754 C C . GLU A 1 102 ? -29.914 -2.424 -25.952 1.00 79.06 102 GLU A C 1
ATOM 756 O O . GLU A 1 102 ? -30.107 -1.582 -25.074 1.00 79.06 102 GLU A O 1
ATOM 761 N N . GLN A 1 103 ? -29.633 -3.695 -25.653 1.00 81.06 103 GLN A N 1
ATOM 762 C CA . GLN A 1 103 ? -29.723 -4.261 -24.307 1.00 81.06 103 GLN A CA 1
ATOM 763 C C . GLN A 1 103 ? -28.364 -4.204 -23.590 1.00 81.06 103 GLN A C 1
ATOM 765 O O . GLN A 1 103 ? -27.680 -5.198 -23.351 1.00 81.06 103 GLN A O 1
ATOM 770 N N . LYS A 1 104 ? -27.942 -2.974 -23.274 1.00 80.75 104 LYS A N 1
ATOM 771 C CA . LYS A 1 104 ? -26.603 -2.672 -22.732 1.00 80.75 104 LYS A CA 1
ATOM 772 C C . LYS A 1 104 ? -26.330 -3.281 -21.353 1.00 80.75 104 LYS A C 1
ATOM 774 O O . LYS A 1 104 ? -25.171 -3.550 -21.047 1.00 80.75 104 LYS A O 1
ATOM 779 N N . THR A 1 105 ? -27.362 -3.473 -20.529 1.00 79.94 105 THR A N 1
ATOM 780 C CA . THR A 1 105 ? -27.242 -4.088 -19.197 1.00 79.94 105 THR A CA 1
ATOM 781 C C . THR A 1 105 ? -26.751 -5.522 -19.313 1.00 79.94 105 THR A C 1
ATOM 783 O O . THR A 1 105 ? -25.715 -5.867 -18.751 1.00 79.94 105 THR A O 1
ATOM 786 N N . ASP A 1 106 ? -27.410 -6.319 -20.141 1.00 75.44 106 ASP A N 1
ATOM 787 C CA . ASP A 1 106 ? -27.159 -7.757 -20.234 1.00 75.44 106 ASP A CA 1
ATOM 788 C C . ASP A 1 106 ? -25.833 -7.994 -20.965 1.00 75.44 106 ASP A C 1
ATOM 790 O O . ASP A 1 106 ? -24.971 -8.740 -20.499 1.00 75.44 106 ASP A O 1
ATOM 794 N N . LEU A 1 107 ? -25.567 -7.198 -22.007 1.00 83.44 107 LEU A N 1
ATOM 795 C CA . LEU A 1 107 ? -24.272 -7.170 -22.678 1.00 83.44 107 LEU A CA 1
ATOM 796 C C . LEU A 1 107 ? -23.114 -6.880 -21.702 1.00 83.44 107 LEU A C 1
ATOM 798 O O . LEU A 1 107 ? -22.072 -7.534 -21.770 1.00 83.44 107 LEU A O 1
ATOM 802 N N . SER A 1 108 ? -23.288 -5.931 -20.772 1.00 81.31 108 SER A N 1
ATOM 803 C CA . SER A 1 108 ? -22.264 -5.620 -19.766 1.00 81.31 108 SER A CA 1
ATOM 804 C C . SER A 1 108 ? -21.991 -6.801 -18.831 1.00 81.31 108 SER A C 1
ATOM 806 O O . SER A 1 108 ? -20.825 -7.091 -18.548 1.00 81.31 108 SER A O 1
ATOM 808 N N . THR A 1 109 ? -23.034 -7.542 -18.439 1.00 81.12 109 THR A N 1
ATOM 809 C CA . THR A 1 109 ? -22.887 -8.735 -17.597 1.00 81.12 109 THR A CA 1
ATOM 810 C C . THR A 1 109 ? -22.150 -9.864 -18.320 1.00 81.12 109 THR A C 1
ATOM 812 O O . THR A 1 109 ? -21.268 -10.482 -17.727 1.00 81.12 109 THR A O 1
ATOM 815 N N . PHE A 1 110 ? -22.388 -10.080 -19.620 1.00 79.94 110 PHE A N 1
ATOM 816 C CA . PHE A 1 110 ? -21.668 -11.117 -20.378 1.00 79.94 110 PHE A CA 1
ATOM 817 C C . PHE A 1 110 ? -20.190 -10.791 -20.548 1.00 79.94 110 PHE A C 1
ATOM 819 O O . PHE A 1 110 ? -19.342 -11.675 -20.425 1.00 79.94 110 PHE A O 1
ATOM 826 N N . TYR A 1 111 ? -19.852 -9.521 -20.789 1.00 83.81 111 TYR A N 1
ATOM 827 C CA . TYR A 1 111 ? -18.452 -9.101 -20.829 1.00 83.81 111 TYR A CA 1
ATOM 828 C C . TYR A 1 111 ? -17.760 -9.287 -19.475 1.00 83.81 111 TYR A C 1
ATOM 830 O O . TYR A 1 111 ? -16.606 -9.719 -19.452 1.00 83.81 111 TYR A O 1
ATOM 838 N N . GLN A 1 112 ? -18.451 -8.994 -18.369 1.00 82.06 112 GLN A N 1
ATOM 839 C CA . GLN A 1 112 ? -17.930 -9.193 -17.018 1.00 82.06 112 GLN A CA 1
ATOM 840 C C . GLN A 1 112 ? -17.701 -10.679 -16.708 1.00 82.06 112 GLN A C 1
ATOM 842 O O . GLN A 1 112 ? -16.603 -11.043 -16.287 1.00 82.06 112 GLN A O 1
ATOM 847 N N . ASN A 1 113 ? -18.686 -11.540 -16.971 1.00 81.44 113 ASN A N 1
ATOM 848 C CA . ASN A 1 113 ? -18.581 -12.975 -16.693 1.00 81.44 113 ASN A CA 1
ATOM 849 C C . ASN A 1 113 ? -17.502 -13.638 -17.557 1.00 81.44 113 ASN A C 1
ATOM 851 O O . ASN A 1 113 ? -16.664 -14.383 -17.054 1.00 81.44 113 ASN A O 1
ATOM 855 N N . ARG A 1 114 ? -17.411 -13.265 -18.840 1.00 82.62 114 ARG A N 1
ATOM 856 C CA . ARG A 1 114 ? -16.334 -13.742 -19.714 1.00 82.62 114 ARG A CA 1
ATOM 857 C C . ARG A 1 114 ? -14.950 -13.312 -19.228 1.00 82.62 114 ARG A C 1
ATOM 859 O O . ARG A 1 114 ? -13.995 -14.076 -19.342 1.00 82.62 114 ARG A O 1
ATOM 866 N N . ALA A 1 115 ? -14.816 -12.090 -18.711 1.00 79.12 115 ALA A N 1
ATOM 867 C CA . ALA A 1 115 ? -13.554 -11.622 -18.145 1.00 79.12 115 ALA A CA 1
ATOM 868 C C . ALA A 1 115 ? -13.160 -12.431 -16.898 1.00 79.12 115 ALA A C 1
ATOM 870 O O . ALA A 1 115 ? -11.997 -12.812 -16.784 1.00 79.12 115 ALA A O 1
ATOM 871 N N . ALA A 1 116 ? -14.116 -12.746 -16.020 1.00 76.75 116 ALA A N 1
ATOM 872 C CA . ALA A 1 116 ? -13.882 -13.586 -14.845 1.00 76.75 116 ALA A CA 1
ATOM 873 C C . ALA A 1 116 ? -13.410 -15.002 -15.229 1.00 76.75 116 ALA A C 1
ATOM 875 O O . ALA A 1 116 ? -12.410 -15.476 -14.686 1.00 76.75 116 ALA A O 1
ATOM 876 N N . ALA A 1 117 ? -14.042 -15.622 -16.233 1.00 79.00 117 ALA A N 1
ATOM 877 C CA . ALA A 1 117 ? -13.650 -16.941 -16.733 1.00 79.00 117 ALA A CA 1
ATOM 878 C C . ALA A 1 117 ? -12.218 -16.950 -17.312 1.00 79.00 117 ALA A C 1
ATOM 880 O O . ALA A 1 117 ? -11.423 -17.844 -17.014 1.00 79.00 117 ALA A O 1
ATOM 881 N N . TYR A 1 118 ? -11.832 -15.915 -18.073 1.00 79.38 118 TYR A N 1
ATOM 882 C CA . TYR A 1 118 ? -10.446 -15.762 -18.543 1.00 79.38 118 TYR A CA 1
ATOM 883 C C . TYR A 1 118 ? -9.444 -15.568 -17.397 1.00 79.38 118 TYR A C 1
ATOM 885 O O . TYR A 1 118 ? -8.310 -16.044 -17.484 1.00 79.38 118 TYR A O 1
ATOM 893 N N . GLU A 1 119 ? -9.824 -14.854 -16.334 1.00 77.75 119 GLU A N 1
ATOM 894 C CA . GLU A 1 119 ? -8.961 -14.649 -15.167 1.00 77.75 119 GLU A CA 1
ATOM 895 C C . GLU A 1 119 ? -8.742 -15.947 -14.382 1.00 77.75 119 GLU A C 1
ATOM 897 O O . GLU A 1 119 ? -7.607 -16.227 -13.996 1.00 77.75 119 GLU A O 1
ATOM 902 N N . GLN A 1 120 ? -9.780 -16.771 -14.217 1.00 74.62 120 GLN A N 1
ATOM 903 C CA . GLN A 1 120 ? -9.679 -18.097 -13.596 1.00 74.62 120 GLN A CA 1
ATOM 904 C C . GLN A 1 120 ? -8.815 -19.047 -14.433 1.00 74.62 120 GLN A C 1
ATOM 906 O O . GLN A 1 120 ? -7.845 -19.602 -13.915 1.00 74.62 120 GLN A O 1
ATOM 911 N N . GLN A 1 121 ? -9.060 -19.134 -15.745 1.00 77.00 121 GLN A N 1
ATOM 912 C CA . GLN A 1 121 ? -8.249 -19.953 -16.653 1.00 77.00 121 GLN A CA 1
ATOM 913 C C . GLN A 1 121 ? -6.766 -19.534 -16.645 1.00 77.00 121 GLN A C 1
ATOM 915 O O . GLN A 1 121 ? -5.868 -20.377 -16.700 1.00 77.00 121 GLN A O 1
ATOM 920 N N . ALA A 1 122 ? -6.479 -18.231 -16.548 1.00 76.69 122 ALA A N 1
ATOM 921 C CA . ALA A 1 122 ? -5.109 -17.728 -16.481 1.00 76.69 122 ALA A CA 1
ATOM 922 C C . ALA A 1 122 ? -4.381 -18.132 -15.186 1.00 76.69 122 ALA A C 1
ATOM 924 O O . ALA A 1 122 ? -3.170 -18.369 -15.226 1.00 76.69 122 ALA A O 1
ATOM 925 N N . VAL A 1 123 ? -5.093 -18.205 -14.055 1.00 78.06 123 VAL A N 1
ATOM 926 C CA . VAL A 1 123 ? -4.530 -18.688 -12.783 1.00 78.06 123 VAL A CA 1
ATOM 927 C C . VAL A 1 123 ? -4.303 -20.200 -12.828 1.00 78.06 123 VAL A C 1
ATOM 929 O O . VAL A 1 123 ? -3.241 -20.649 -12.403 1.00 78.06 123 VAL A O 1
ATOM 932 N N . ASP A 1 124 ? -5.226 -20.970 -13.403 1.00 78.38 124 ASP A N 1
ATOM 933 C CA . ASP A 1 124 ? -5.091 -22.429 -13.501 1.00 78.38 124 ASP A CA 1
ATOM 934 C C . ASP A 1 124 ? -3.918 -22.846 -14.395 1.00 78.38 124 ASP A C 1
ATOM 936 O O . ASP A 1 124 ? -3.144 -23.738 -14.048 1.00 78.38 124 ASP A O 1
ATOM 940 N N . MET A 1 125 ? -3.730 -22.162 -15.530 1.00 78.25 125 MET A N 1
ATOM 941 C CA . MET A 1 125 ? -2.592 -22.420 -16.417 1.00 78.25 125 MET A CA 1
ATOM 942 C C . MET A 1 125 ? -1.258 -21.970 -15.815 1.00 78.25 125 MET A C 1
ATOM 944 O O . MET A 1 125 ? -0.218 -22.580 -16.072 1.00 78.25 125 MET A O 1
ATOM 948 N N . ASN A 1 126 ? -1.256 -20.884 -15.038 1.00 81.44 126 ASN A N 1
ATOM 949 C CA . ASN A 1 126 ? -0.060 -20.396 -14.367 1.00 81.44 126 ASN A CA 1
ATOM 950 C C . ASN A 1 126 ? -0.367 -19.914 -12.940 1.00 81.44 126 ASN A C 1
ATOM 952 O O . ASN A 1 126 ? -0.586 -18.716 -12.722 1.00 81.44 126 ASN A O 1
ATOM 956 N N . PRO A 1 127 ? -0.232 -20.806 -11.941 1.00 83.81 127 PRO A N 1
ATOM 957 C CA . PRO A 1 127 ? -0.479 -20.476 -10.537 1.00 83.81 127 PRO A CA 1
ATOM 958 C C . PRO A 1 127 ? 0.461 -19.409 -9.956 1.00 83.81 127 PRO A C 1
ATOM 960 O O . PRO A 1 127 ? 0.227 -18.895 -8.868 1.00 83.81 127 PRO A O 1
ATOM 963 N N . ARG A 1 128 ? 1.550 -19.058 -10.656 1.00 86.69 128 ARG A N 1
ATOM 964 C CA . ARG A 1 128 ? 2.488 -17.994 -10.254 1.00 86.69 128 ARG A CA 1
ATOM 965 C C . ARG A 1 128 ? 2.238 -16.677 -10.987 1.00 86.69 128 ARG A C 1
ATOM 967 O O . ARG A 1 128 ? 3.065 -15.764 -10.919 1.00 86.69 128 ARG A O 1
ATOM 974 N N . TYR A 1 129 ? 1.131 -16.549 -11.717 1.00 87.81 129 TYR A N 1
ATOM 975 C CA . TYR A 1 129 ? 0.839 -15.350 -12.489 1.00 87.81 129 TYR A CA 1
ATOM 976 C C . TYR A 1 129 ? 0.284 -14.218 -11.614 1.00 87.81 129 TYR A C 1
ATOM 978 O O . TYR A 1 129 ? -0.921 -14.005 -11.491 1.00 87.81 129 TYR A O 1
ATOM 986 N N . ILE A 1 130 ? 1.210 -13.429 -11.062 1.00 86.12 130 ILE A N 1
ATOM 987 C CA . ILE A 1 130 ? 0.960 -12.313 -10.133 1.00 86.12 130 ILE A CA 1
ATOM 988 C C . ILE A 1 130 ? -0.162 -11.375 -10.613 1.00 86.12 130 ILE A C 1
ATOM 990 O O . ILE A 1 130 ? -1.021 -10.979 -9.831 1.00 86.12 130 ILE A O 1
ATOM 994 N N . LYS A 1 131 ? -0.186 -11.018 -11.906 1.00 85.19 131 LYS A N 1
ATOM 995 C CA . LYS A 1 131 ? -1.177 -10.064 -12.434 1.00 85.19 131 LYS A CA 1
ATOM 996 C C . LYS A 1 131 ? -2.598 -10.625 -12.460 1.00 85.19 131 LYS A C 1
ATOM 998 O O . LYS A 1 131 ? -3.515 -9.841 -12.240 1.00 85.19 131 LYS A O 1
ATOM 1003 N N . ALA A 1 132 ? -2.787 -11.915 -12.746 1.00 84.88 132 ALA A N 1
ATOM 1004 C CA . ALA A 1 132 ? -4.120 -12.518 -12.701 1.00 84.88 132 ALA A CA 1
ATOM 1005 C C . ALA A 1 132 ? -4.596 -12.668 -11.258 1.00 84.88 132 ALA A C 1
ATOM 1007 O O . ALA A 1 132 ? -5.687 -12.205 -10.951 1.00 84.88 132 ALA A O 1
ATOM 1008 N N . LEU A 1 133 ? -3.743 -13.178 -10.361 1.00 86.81 133 LEU A N 1
ATOM 1009 C CA . LEU A 1 133 ? -4.064 -13.285 -8.932 1.00 86.81 133 LEU A CA 1
ATOM 1010 C C . LEU A 1 133 ? -4.457 -11.929 -8.331 1.00 86.81 133 LEU A C 1
ATOM 1012 O O . LEU A 1 133 ? -5.456 -11.819 -7.632 1.00 86.81 133 LEU A O 1
ATOM 1016 N N . PHE A 1 134 ? -3.729 -10.858 -8.662 1.00 88.56 134 PHE A N 1
ATOM 1017 C CA . PHE A 1 134 ? -4.050 -9.523 -8.155 1.00 88.56 134 PHE A CA 1
ATOM 1018 C C . PHE A 1 134 ? -5.348 -8.938 -8.735 1.00 88.56 134 PHE A C 1
ATOM 1020 O O . PHE A 1 134 ? -6.013 -8.136 -8.079 1.00 88.56 134 PHE A O 1
ATOM 1027 N N . ARG A 1 135 ? -5.720 -9.301 -9.969 1.00 85.94 135 ARG A N 1
ATOM 1028 C CA . ARG A 1 135 ? -7.008 -8.897 -10.557 1.00 85.94 135 ARG A CA 1
ATOM 1029 C C . ARG A 1 135 ? -8.164 -9.670 -9.934 1.00 85.94 135 ARG A C 1
ATOM 1031 O O . ARG A 1 135 ? -9.117 -9.029 -9.499 1.00 85.94 135 ARG A O 1
ATOM 1038 N N . ARG A 1 136 ? -8.008 -10.988 -9.772 1.00 86.31 136 ARG A N 1
ATOM 1039 C CA . ARG A 1 136 ? -8.964 -11.854 -9.075 1.00 86.31 136 ARG A CA 1
ATOM 1040 C C . ARG A 1 136 ? -9.201 -11.376 -7.644 1.00 86.31 136 ARG A C 1
ATOM 1042 O O . ARG A 1 136 ? -10.340 -11.124 -7.276 1.00 86.31 136 ARG A O 1
ATOM 1049 N N . ALA A 1 137 ? -8.138 -11.077 -6.899 1.00 88.56 137 ALA A N 1
ATOM 1050 C CA . ALA A 1 137 ? -8.219 -10.464 -5.575 1.00 88.56 137 ALA A CA 1
ATOM 1051 C C . ALA A 1 137 ? -9.066 -9.181 -5.542 1.00 88.56 137 ALA A C 1
ATOM 1053 O O . ALA A 1 137 ? -9.893 -9.002 -4.651 1.00 88.56 137 ALA A O 1
ATOM 1054 N N . LYS A 1 138 ? -8.882 -8.274 -6.509 1.00 87.75 138 LYS A N 1
ATOM 1055 C CA . LYS A 1 138 ? -9.679 -7.040 -6.596 1.00 87.75 138 LYS A CA 1
ATOM 1056 C C . LYS A 1 138 ? -11.137 -7.307 -6.946 1.00 87.75 138 LYS A C 1
ATOM 1058 O O . LYS A 1 138 ? -12.006 -6.595 -6.452 1.00 87.75 138 LYS A O 1
ATOM 1063 N N . ALA A 1 139 ? -11.406 -8.293 -7.798 1.00 85.81 139 ALA A N 1
ATOM 1064 C CA . ALA A 1 139 ? -12.769 -8.716 -8.091 1.00 85.81 139 ALA A CA 1
ATOM 1065 C C . ALA A 1 139 ? -13.437 -9.287 -6.828 1.00 85.81 139 ALA A C 1
ATOM 1067 O O . ALA A 1 139 ? -14.530 -8.857 -6.473 1.00 85.81 139 ALA A O 1
ATOM 1068 N N . LEU A 1 140 ? -12.737 -10.148 -6.085 1.00 87.44 140 LEU A N 1
ATOM 1069 C CA . LEU A 1 140 ? -13.206 -10.720 -4.820 1.00 87.44 140 LEU A CA 1
ATOM 1070 C C . LEU A 1 140 ? -13.427 -9.656 -3.734 1.00 87.44 140 LEU A C 1
ATOM 1072 O O . LEU A 1 140 ? -14.405 -9.739 -2.997 1.00 87.44 140 LEU A O 1
ATOM 1076 N N . GLU A 1 141 ? -12.592 -8.610 -3.680 1.00 87.12 141 GLU A N 1
ATOM 1077 C CA . GLU A 1 141 ? -12.806 -7.454 -2.794 1.00 87.12 141 GLU A CA 1
ATOM 1078 C C . GLU A 1 141 ? -14.152 -6.768 -3.086 1.00 87.12 141 GLU A C 1
ATOM 1080 O O . GLU A 1 141 ? -14.844 -6.333 -2.166 1.00 87.12 141 GLU A O 1
ATOM 1085 N N . LYS A 1 142 ? -14.537 -6.667 -4.366 1.00 86.19 142 LYS A N 1
ATOM 1086 C CA . LYS A 1 142 ? -15.817 -6.073 -4.785 1.00 86.19 142 LYS A CA 1
ATOM 1087 C C . LYS A 1 142 ? -17.013 -6.983 -4.543 1.00 86.19 142 LYS A C 1
ATOM 1089 O O . LYS A 1 142 ? -18.102 -6.467 -4.331 1.00 86.19 142 LYS A O 1
ATOM 1094 N N . LEU A 1 143 ? -16.801 -8.295 -4.563 1.00 83.94 143 LEU A N 1
ATOM 1095 C CA . LEU A 1 143 ? -17.808 -9.308 -4.245 1.00 83.94 143 LEU A CA 1
ATOM 1096 C C . LEU A 1 143 ? -17.928 -9.573 -2.733 1.00 83.94 143 LEU A C 1
ATOM 1098 O O . LEU A 1 143 ? -18.633 -10.492 -2.334 1.00 83.94 143 LEU A O 1
ATOM 1102 N N . GLU A 1 144 ? -17.217 -8.805 -1.899 1.00 81.00 144 GLU A N 1
ATOM 1103 C CA . GLU A 1 144 ? -17.164 -8.939 -0.435 1.00 81.00 144 GLU A CA 1
ATOM 1104 C C . GLU A 1 144 ? -16.690 -10.313 0.077 1.00 81.00 144 GLU A C 1
ATOM 1106 O O . GLU A 1 144 ? -16.760 -10.601 1.275 1.00 81.00 144 GLU A O 1
ATOM 1111 N N . ASN A 1 145 ? -16.102 -11.142 -0.790 1.00 86.38 145 ASN A N 1
ATOM 1112 C CA . ASN A 1 145 ? -15.526 -12.425 -0.405 1.00 86.38 145 ASN A CA 1
ATOM 1113 C C . ASN A 1 145 ? -14.121 -12.223 0.189 1.00 86.38 145 ASN A C 1
ATOM 1115 O O . ASN A 1 145 ? -13.093 -12.426 -0.463 1.00 86.38 145 ASN A O 1
ATOM 1119 N N . ARG A 1 146 ? -14.078 -11.761 1.447 1.00 84.50 146 ARG A N 1
ATOM 1120 C CA . ARG A 1 146 ? -12.833 -11.373 2.136 1.00 84.50 146 ARG A CA 1
ATOM 1121 C C . ARG A 1 146 ? -11.829 -12.511 2.286 1.00 84.50 146 ARG A C 1
ATOM 1123 O O . ARG A 1 146 ? -10.633 -12.248 2.208 1.00 84.50 146 ARG A O 1
ATOM 1130 N N . ARG A 1 147 ? -12.292 -13.746 2.499 1.00 87.81 147 ARG A N 1
ATOM 1131 C CA . ARG A 1 147 ? -11.410 -14.895 2.754 1.00 87.81 147 ARG A CA 1
ATOM 1132 C C . ARG A 1 147 ? -10.586 -15.240 1.515 1.00 87.81 147 ARG A C 1
ATOM 1134 O O . ARG A 1 147 ? -9.363 -15.175 1.571 1.00 87.81 147 ARG A O 1
ATOM 1141 N N . GLU A 1 148 ? -11.250 -15.502 0.392 1.00 87.19 148 GLU A N 1
ATOM 1142 C CA . GLU A 1 148 ? -10.576 -15.812 -0.877 1.00 87.19 148 GLU A CA 1
ATOM 1143 C C . GLU A 1 148 ? -9.743 -14.622 -1.376 1.00 87.19 148 GLU A C 1
ATOM 1145 O O . GLU A 1 148 ? -8.629 -14.793 -1.870 1.00 87.19 148 GLU A O 1
ATOM 1150 N N . CYS A 1 149 ? -10.235 -13.390 -1.179 1.00 90.00 149 CYS A N 1
ATOM 1151 C CA . CYS A 1 149 ? -9.465 -12.184 -1.474 1.00 90.00 149 CYS A CA 1
ATOM 1152 C C . CYS A 1 149 ? -8.148 -12.160 -0.683 1.00 90.00 149 CYS A C 1
ATOM 1154 O O . CYS A 1 149 ? -7.085 -11.913 -1.252 1.00 90.00 149 CYS A O 1
ATOM 1156 N N . LEU A 1 150 ? -8.193 -12.436 0.623 1.00 90.25 150 LEU A N 1
ATOM 1157 C CA . LEU A 1 150 ? -7.007 -12.432 1.473 1.00 90.25 150 LEU A CA 1
ATOM 1158 C C . LEU A 1 150 ? -6.010 -13.524 1.062 1.00 90.25 150 LEU A C 1
ATOM 1160 O O . LEU A 1 150 ? -4.808 -13.258 1.051 1.00 90.25 150 LEU A O 1
ATOM 1164 N N . GLU A 1 151 ? -6.482 -14.712 0.685 1.00 90.00 151 GLU A N 1
ATOM 1165 C CA . GLU A 1 151 ? -5.644 -15.806 0.173 1.00 90.00 151 GLU A CA 1
ATOM 1166 C C . GLU A 1 151 ? -4.893 -15.393 -1.102 1.00 90.00 151 GLU A C 1
ATOM 1168 O O . GLU A 1 151 ? -3.660 -15.482 -1.159 1.00 90.00 151 GLU A O 1
ATOM 1173 N N . ASP A 1 152 ? -5.610 -14.841 -2.084 1.00 90.19 152 ASP A N 1
ATOM 1174 C CA . ASP A 1 152 ? -5.037 -14.374 -3.349 1.00 90.19 152 ASP A CA 1
ATOM 1175 C C . ASP A 1 152 ? -4.027 -13.246 -3.155 1.00 90.19 152 ASP A C 1
ATOM 1177 O O . ASP A 1 152 ? -2.932 -13.259 -3.726 1.00 90.19 152 ASP A O 1
ATOM 1181 N N . VAL A 1 153 ? -4.369 -12.255 -2.330 1.00 91.88 153 VAL A N 1
ATOM 1182 C CA . VAL A 1 153 ? -3.479 -11.123 -2.063 1.00 91.88 153 VAL A CA 1
ATOM 1183 C C . VAL A 1 153 ? -2.250 -11.572 -1.282 1.00 91.88 153 VAL A C 1
ATOM 1185 O O . VAL A 1 153 ? -1.151 -11.078 -1.532 1.00 91.88 153 VAL A O 1
ATOM 1188 N N . THR A 1 154 ? -2.397 -12.534 -0.372 1.00 90.12 154 THR A N 1
ATOM 1189 C CA . THR A 1 154 ? -1.265 -13.112 0.359 1.00 90.12 154 THR A CA 1
ATOM 1190 C C . THR A 1 154 ? -0.324 -13.837 -0.599 1.00 90.12 154 THR A C 1
ATOM 1192 O O . THR A 1 154 ? 0.887 -13.608 -0.549 1.00 90.12 154 THR A O 1
ATOM 1195 N N . ALA A 1 155 ? -0.858 -14.628 -1.536 1.00 91.00 155 ALA A N 1
ATOM 1196 C CA . ALA A 1 155 ? -0.061 -15.257 -2.585 1.00 91.00 155 ALA A CA 1
ATOM 1197 C C . ALA A 1 155 ? 0.678 -14.210 -3.439 1.00 91.00 155 ALA A C 1
ATOM 1199 O O . ALA A 1 155 ? 1.882 -14.340 -3.669 1.00 91.00 155 ALA A O 1
ATOM 1200 N N . VAL A 1 156 ? -0.001 -13.129 -3.843 1.00 91.38 156 VAL A N 1
ATOM 1201 C CA . VAL A 1 156 ? 0.612 -12.003 -4.571 1.00 91.38 156 VAL A CA 1
ATOM 1202 C C . VAL A 1 156 ? 1.748 -11.370 -3.766 1.00 91.38 156 VAL A C 1
ATOM 1204 O O . VAL A 1 156 ? 2.844 -11.201 -4.297 1.00 91.38 156 VAL A O 1
ATOM 1207 N N . CYS A 1 157 ? 1.532 -11.068 -2.485 1.00 91.50 157 CYS A N 1
ATOM 1208 C CA . CYS A 1 157 ? 2.543 -10.472 -1.610 1.00 91.50 157 CYS A CA 1
ATOM 1209 C C . CYS A 1 157 ? 3.789 -11.358 -1.468 1.00 91.50 157 CYS A C 1
ATOM 1211 O O . CYS A 1 157 ? 4.910 -10.844 -1.520 1.00 91.50 157 CYS A O 1
ATOM 1213 N N . ILE A 1 158 ? 3.605 -12.677 -1.338 1.00 91.06 158 ILE A N 1
ATOM 1214 C CA . ILE A 1 158 ? 4.704 -13.650 -1.268 1.00 91.06 158 ILE A CA 1
ATOM 1215 C C . ILE A 1 158 ? 5.474 -13.684 -2.594 1.00 91.06 158 ILE A C 1
ATOM 1217 O O . ILE A 1 158 ? 6.702 -13.590 -2.594 1.00 91.06 158 ILE A O 1
ATOM 1221 N N . LEU A 1 159 ? 4.771 -13.769 -3.728 1.00 89.56 159 LEU A N 1
ATOM 1222 C CA . LEU A 1 159 ? 5.388 -13.832 -5.057 1.00 89.56 159 LEU A CA 1
ATOM 1223 C C . LEU A 1 159 ? 6.112 -12.530 -5.440 1.00 89.56 159 LEU A C 1
ATOM 1225 O O . LEU A 1 159 ? 7.144 -12.574 -6.107 1.00 89.56 159 LEU A O 1
ATOM 1229 N N . GLU A 1 160 ? 5.608 -11.374 -5.003 1.00 90.25 160 GLU A N 1
ATOM 1230 C CA . GLU A 1 160 ? 6.238 -10.059 -5.192 1.00 90.25 160 GLU A CA 1
ATOM 1231 C C . GLU A 1 160 ? 7.316 -9.744 -4.139 1.00 90.25 160 GLU A C 1
ATOM 1233 O O . GLU A 1 160 ? 7.895 -8.653 -4.164 1.00 90.25 160 GLU A O 1
ATOM 1238 N N . ALA A 1 161 ? 7.582 -10.660 -3.200 1.00 89.88 161 ALA A N 1
ATOM 1239 C CA . ALA A 1 161 ? 8.495 -10.455 -2.075 1.00 89.88 161 ALA A CA 1
ATOM 1240 C C . ALA A 1 161 ? 8.233 -9.131 -1.325 1.00 89.88 161 ALA A C 1
ATOM 1242 O O . ALA A 1 161 ? 9.168 -8.413 -0.965 1.00 89.88 161 ALA A O 1
ATOM 1243 N N . PHE A 1 162 ? 6.952 -8.790 -1.129 1.00 88.62 162 PHE A N 1
ATOM 1244 C CA . PHE A 1 162 ? 6.484 -7.593 -0.415 1.00 88.62 162 PHE A CA 1
ATOM 1245 C C . PHE A 1 162 ? 7.013 -6.254 -0.969 1.00 88.62 162 PHE A C 1
ATOM 1247 O O . PHE A 1 162 ? 7.068 -5.248 -0.262 1.00 88.62 162 PHE A O 1
ATOM 1254 N N . GLN A 1 163 ? 7.402 -6.207 -2.247 1.00 86.38 163 GLN A N 1
ATOM 1255 C CA . GLN A 1 163 ? 7.915 -4.979 -2.870 1.00 86.38 163 GLN A CA 1
ATOM 1256 C C . GLN A 1 163 ? 6.801 -3.986 -3.227 1.00 86.38 163 GLN A C 1
ATOM 1258 O O . GLN A 1 163 ? 7.022 -2.773 -3.238 1.00 86.38 163 GLN A O 1
ATOM 1263 N N . ASN A 1 164 ? 5.606 -4.490 -3.534 1.00 87.38 164 ASN A N 1
ATOM 1264 C CA . ASN A 1 164 ? 4.484 -3.685 -3.993 1.00 87.38 164 ASN A CA 1
ATOM 1265 C C . ASN A 1 164 ? 3.595 -3.241 -2.824 1.00 87.38 164 ASN A C 1
ATOM 1267 O O . ASN A 1 164 ? 2.969 -4.050 -2.141 1.00 87.38 164 ASN A O 1
ATOM 1271 N N . GLN A 1 165 ? 3.494 -1.927 -2.624 1.00 87.75 165 GLN A N 1
ATOM 1272 C CA . GLN A 1 165 ? 2.668 -1.351 -1.562 1.00 87.75 165 GLN A CA 1
ATOM 1273 C C . GLN A 1 165 ? 1.168 -1.565 -1.787 1.00 87.75 165 GLN A C 1
ATOM 1275 O O . GLN A 1 165 ? 0.427 -1.655 -0.816 1.00 87.75 165 GLN A O 1
ATOM 1280 N N . GLN A 1 166 ? 0.707 -1.658 -3.038 1.00 87.88 166 GLN A N 1
ATOM 1281 C CA . GLN A 1 166 ? -0.721 -1.826 -3.319 1.00 87.88 166 GLN A CA 1
ATOM 1282 C C . GLN A 1 166 ? -1.236 -3.182 -2.833 1.00 87.88 166 GLN A C 1
ATOM 1284 O O . GLN A 1 166 ? -2.289 -3.240 -2.205 1.00 87.88 166 GLN A O 1
ATOM 1289 N N . SER A 1 167 ? -0.473 -4.247 -3.084 1.00 87.31 167 SER A N 1
ATOM 1290 C CA . SER A 1 167 ? -0.777 -5.605 -2.629 1.00 87.31 167 SER A CA 1
ATOM 1291 C C . SER A 1 167 ? -0.792 -5.677 -1.101 1.00 87.31 167 SER A C 1
ATOM 1293 O O . SER A 1 167 ? -1.736 -6.200 -0.519 1.00 87.31 167 SER A O 1
ATOM 1295 N N . MET A 1 168 ? 0.186 -5.049 -0.437 1.00 87.75 168 MET A N 1
ATOM 1296 C CA . MET A 1 168 ? 0.233 -5.005 1.029 1.00 87.75 168 MET A CA 1
ATOM 1297 C C . MET A 1 168 ? -0.949 -4.249 1.644 1.00 87.75 168 MET A C 1
ATOM 1299 O O . MET A 1 168 ? -1.532 -4.727 2.609 1.00 87.75 168 MET A O 1
ATOM 1303 N N . LEU A 1 169 ? -1.329 -3.096 1.085 1.00 86.81 169 LEU A N 1
ATOM 1304 C CA . LEU A 1 169 ? -2.479 -2.324 1.576 1.00 86.81 169 LEU A CA 1
ATOM 1305 C C . LEU A 1 169 ? -3.797 -3.087 1.406 1.00 86.81 169 LEU A C 1
ATOM 1307 O O . LEU A 1 169 ? -4.665 -3.022 2.273 1.00 86.81 169 LEU A O 1
ATOM 1311 N N . LEU A 1 170 ? -3.945 -3.812 0.296 1.00 85.88 170 LEU A N 1
ATOM 1312 C CA . LEU A 1 170 ? -5.120 -4.641 0.055 1.00 85.88 170 LEU A CA 1
ATOM 1313 C C . LEU A 1 170 ? -5.177 -5.838 1.019 1.00 85.88 170 LEU A C 1
ATOM 1315 O O . LEU A 1 170 ? -6.264 -6.202 1.463 1.00 85.88 170 LEU A O 1
ATOM 1319 N N . ALA A 1 171 ? -4.025 -6.412 1.378 1.00 85.31 171 ALA A N 1
ATOM 1320 C CA . ALA A 1 171 ? -3.940 -7.479 2.374 1.00 85.31 171 ALA A CA 1
ATOM 1321 C C . ALA A 1 171 ? -4.348 -6.966 3.758 1.00 85.31 171 ALA A C 1
ATOM 1323 O O . ALA A 1 171 ? -5.171 -7.577 4.430 1.00 85.31 171 ALA A O 1
ATOM 1324 N N . ASP A 1 172 ? -3.802 -5.814 4.154 1.00 79.81 172 ASP A N 1
ATOM 1325 C CA . ASP A 1 172 ? -4.036 -5.211 5.467 1.00 79.81 172 ASP A CA 1
ATOM 1326 C C . ASP A 1 172 ? -5.513 -4.845 5.664 1.00 79.81 172 ASP A C 1
ATOM 1328 O O . ASP A 1 172 ? -6.093 -5.095 6.714 1.00 79.81 172 ASP A O 1
ATOM 1332 N N . LYS A 1 173 ? -6.170 -4.351 4.606 1.00 79.06 173 LYS A N 1
ATOM 1333 C CA . LYS A 1 173 ? -7.603 -4.030 4.620 1.00 79.06 173 LYS A CA 1
ATOM 1334 C C . LYS A 1 173 ? -8.508 -5.257 4.786 1.00 79.06 173 LYS A C 1
ATOM 1336 O O . LYS A 1 173 ? -9.583 -5.139 5.369 1.00 79.06 173 LYS A O 1
ATOM 1341 N N . ASN A 1 174 ? -8.117 -6.402 4.229 1.00 77.50 174 ASN A N 1
ATOM 1342 C CA . ASN A 1 174 ? -8.910 -7.635 4.275 1.00 77.50 174 ASN A CA 1
ATOM 1343 C C . ASN A 1 174 ? -8.516 -8.559 5.432 1.00 77.50 174 ASN A C 1
ATOM 1345 O O . ASN A 1 174 ? -9.107 -9.627 5.588 1.00 77.50 174 ASN A O 1
ATOM 1349 N N . ARG A 1 175 ? -7.533 -8.161 6.244 1.00 75.56 175 ARG A N 1
ATOM 1350 C CA . ARG A 1 175 ? -7.119 -8.909 7.422 1.00 75.56 175 ARG A CA 1
ATOM 1351 C C . ARG A 1 175 ? -8.211 -8.859 8.484 1.00 75.56 175 ARG A C 1
ATOM 1353 O O . ARG A 1 175 ? -8.789 -7.808 8.757 1.00 75.56 175 ARG A O 1
ATOM 1360 N N . GLU A 1 176 ? -8.458 -9.999 9.116 1.00 70.00 176 GLU A N 1
ATOM 1361 C CA . GLU A 1 176 ? -9.376 -10.050 10.244 1.00 70.00 176 GLU A CA 1
ATOM 1362 C C . GLU A 1 176 ? -8.801 -9.299 11.459 1.00 70.00 176 GLU A C 1
ATOM 1364 O O . GLU A 1 176 ? -7.601 -9.416 11.752 1.00 70.00 176 GLU A O 1
ATOM 1369 N N . PRO A 1 177 ? -9.643 -8.529 12.169 1.00 67.75 177 PRO A N 1
ATOM 1370 C CA . PRO A 1 177 ? -9.261 -7.878 13.411 1.00 67.75 177 PRO A CA 1
ATOM 1371 C C . PRO A 1 177 ? -8.786 -8.926 14.421 1.00 67.75 177 PRO A C 1
ATOM 1373 O O . PRO A 1 177 ? -9.562 -9.767 14.865 1.00 67.75 177 PRO A O 1
ATOM 1376 N N . MET A 1 178 ? -7.507 -8.876 14.787 1.00 75.75 178 MET A N 1
ATOM 1377 C CA . MET A 1 178 ? -6.909 -9.788 15.759 1.00 75.75 178 MET A CA 1
ATOM 1378 C C . MET A 1 178 ? -6.519 -9.004 17.004 1.00 75.75 178 MET A C 1
ATOM 1380 O O . MET A 1 178 ? -5.891 -7.947 16.907 1.00 75.75 178 MET A O 1
ATOM 1384 N N . MET A 1 179 ? -6.863 -9.543 18.172 1.00 80.25 179 MET A N 1
ATOM 1385 C CA . MET A 1 179 ? -6.462 -8.957 19.444 1.00 80.25 179 MET A CA 1
ATOM 1386 C C . MET A 1 179 ? -4.932 -8.902 19.557 1.00 80.25 179 MET A C 1
ATOM 1388 O O . MET A 1 179 ? -4.252 -9.891 19.262 1.00 80.25 179 MET A O 1
ATOM 1392 N N . PRO A 1 180 ? -4.356 -7.760 19.969 1.00 82.50 180 PRO A N 1
ATOM 1393 C CA . PRO A 1 180 ? -2.921 -7.664 20.185 1.00 82.50 180 PRO A CA 1
ATOM 1394 C C . PRO A 1 180 ? -2.486 -8.507 21.391 1.00 82.50 180 PRO A C 1
ATOM 1396 O O . PRO A 1 180 ? -3.292 -8.895 22.233 1.00 82.50 180 PRO A O 1
ATOM 1399 N N . SER A 1 181 ? -1.180 -8.778 21.497 1.00 85.19 181 SER A N 1
ATOM 1400 C CA . SER A 1 181 ? -0.651 -9.616 22.580 1.00 85.19 181 SER A CA 1
ATOM 1401 C C . SER A 1 181 ? -1.014 -9.061 23.973 1.00 85.19 181 SER A C 1
ATOM 1403 O O . SER A 1 181 ? -0.903 -7.845 24.165 1.00 85.19 181 SER A O 1
ATOM 1405 N N . PRO A 1 182 ? -1.320 -9.914 24.969 1.00 85.25 182 PRO A N 1
ATOM 1406 C CA . PRO A 1 182 ? -1.614 -9.490 26.344 1.00 85.25 182 PRO A CA 1
ATOM 1407 C C . PRO A 1 182 ? -0.573 -8.533 26.941 1.00 85.25 182 PRO A C 1
ATOM 1409 O O . PRO A 1 182 ? -0.908 -7.527 27.561 1.00 85.25 182 PRO A O 1
ATOM 1412 N N . GLN A 1 183 ? 0.713 -8.787 26.677 1.00 84.44 183 GLN A N 1
ATOM 1413 C CA . GLN A 1 183 ? 1.818 -7.940 27.142 1.00 84.44 183 GLN A CA 1
ATOM 1414 C C . GLN A 1 183 ? 1.776 -6.529 26.541 1.00 84.44 183 GLN A C 1
ATOM 1416 O O . GLN A 1 183 ? 2.031 -5.545 27.235 1.00 84.44 183 GLN A O 1
ATOM 1421 N N . PHE A 1 184 ? 1.415 -6.415 25.259 1.00 84.56 184 PHE A N 1
ATOM 1422 C CA . PHE A 1 184 ? 1.217 -5.121 24.610 1.00 84.56 184 PHE A CA 1
ATOM 1423 C C . PHE A 1 184 ? 0.046 -4.362 25.235 1.00 84.56 184 PHE A C 1
ATOM 1425 O O . PHE A 1 184 ? 0.182 -3.174 25.504 1.00 84.56 184 PHE A O 1
ATOM 1432 N N . ILE A 1 185 ? -1.068 -5.044 25.516 1.00 83.75 185 ILE A N 1
ATOM 1433 C CA . ILE A 1 185 ? -2.249 -4.441 26.148 1.00 83.75 185 ILE A CA 1
ATOM 1434 C C . ILE A 1 185 ? -1.896 -3.913 27.545 1.00 83.75 185 ILE A C 1
ATOM 1436 O O . ILE A 1 185 ? -2.169 -2.754 27.849 1.00 83.75 185 ILE A O 1
ATOM 1440 N N . LYS A 1 186 ? -1.199 -4.706 28.366 1.00 83.19 186 LYS A N 1
ATOM 1441 C CA . LYS A 1 186 ? -0.704 -4.267 29.682 1.00 83.19 186 LYS A CA 1
ATOM 1442 C C . LYS A 1 186 ? 0.230 -3.066 29.580 1.00 83.19 186 LYS A C 1
ATOM 1444 O O . LYS A 1 186 ? 0.055 -2.091 30.304 1.00 83.19 186 LYS A O 1
ATOM 1449 N N . SER A 1 187 ? 1.198 -3.107 28.662 1.00 84.12 187 SER A N 1
ATOM 1450 C CA . SER A 1 187 ? 2.114 -1.985 28.437 1.00 84.12 187 SER A CA 1
ATOM 1451 C C . SER A 1 187 ? 1.365 -0.728 27.980 1.00 84.12 187 SER A C 1
ATOM 1453 O O . SER A 1 187 ? 1.635 0.361 28.486 1.00 84.12 187 SER A O 1
ATOM 1455 N N . TYR A 1 188 ? 0.374 -0.879 27.099 1.00 82.94 188 TYR A N 1
ATOM 1456 C CA . TYR A 1 188 ? -0.498 0.204 26.664 1.00 82.94 188 TYR A CA 1
ATOM 1457 C C . TYR A 1 188 ? -1.230 0.824 27.856 1.00 82.94 188 TYR A C 1
ATOM 1459 O O . TYR A 1 188 ? -1.031 2.005 28.119 1.00 82.94 188 TYR A O 1
ATOM 1467 N N . PHE A 1 189 ? -1.977 0.042 28.640 1.00 79.00 189 PHE A N 1
ATOM 1468 C CA . PHE A 1 189 ? -2.710 0.554 29.804 1.00 79.00 189 PHE A CA 1
ATOM 1469 C C . PHE A 1 189 ? -1.792 1.105 30.908 1.00 79.00 189 PHE A C 1
ATOM 1471 O O . PHE A 1 189 ? -2.137 2.104 31.529 1.00 79.00 189 PHE A O 1
ATOM 1478 N N . SER A 1 190 ? -0.580 0.564 31.083 1.00 77.81 190 SER A N 1
ATOM 1479 C CA . SER A 1 190 ? 0.413 1.114 32.022 1.00 77.81 190 SER A CA 1
ATOM 1480 C C . SER A 1 190 ? 0.891 2.525 31.656 1.00 77.81 190 SER A C 1
ATOM 1482 O O . SER A 1 190 ? 1.337 3.272 32.524 1.00 77.81 190 SER A O 1
ATOM 1484 N N . SER A 1 191 ? 0.778 2.919 30.380 1.00 77.50 191 SER A N 1
ATOM 1485 C CA . SER A 1 191 ? 1.103 4.281 29.942 1.00 77.50 191 SER A CA 1
ATOM 1486 C C . SER A 1 191 ? 0.037 5.314 30.336 1.00 77.50 191 SER A C 1
ATOM 1488 O O . SER A 1 191 ? 0.319 6.514 30.337 1.00 77.50 191 SER A O 1
ATOM 1490 N N . PHE A 1 192 ? -1.159 4.857 30.725 1.00 70.94 192 PHE A N 1
ATOM 1491 C CA . PHE A 1 192 ? -2.269 5.685 31.188 1.00 70.94 192 PHE A CA 1
ATOM 1492 C C . PHE A 1 192 ? -2.379 5.596 32.715 1.00 70.94 192 PHE A C 1
ATOM 1494 O O . PHE A 1 192 ? -3.184 4.848 33.260 1.00 70.94 192 PHE A O 1
ATOM 1501 N N . THR A 1 193 ? -1.551 6.364 33.424 1.00 56.81 193 THR A N 1
ATOM 1502 C CA . THR A 1 193 ? -1.470 6.344 34.899 1.00 56.81 193 THR A CA 1
ATOM 1503 C C . THR A 1 193 ? -2.625 7.056 35.612 1.00 56.81 193 THR A C 1
ATOM 1505 O O . THR A 1 193 ? -2.810 6.854 36.804 1.00 56.81 193 THR A O 1
ATOM 1508 N N . ASP A 1 194 ? -3.398 7.875 34.894 1.00 57.00 194 ASP A N 1
ATOM 1509 C CA . ASP A 1 194 ? -4.471 8.723 35.441 1.00 57.00 194 ASP A CA 1
ATOM 1510 C C . ASP A 1 194 ? -5.859 8.350 34.881 1.00 57.00 194 ASP A C 1
ATOM 1512 O O . ASP A 1 194 ? -6.743 9.193 34.796 1.00 57.00 194 ASP A O 1
ATOM 1516 N N . ASP A 1 195 ? -6.082 7.110 34.428 1.00 62.38 195 ASP A N 1
ATOM 1517 C CA . ASP A 1 195 ? -7.353 6.712 33.804 1.00 62.38 195 ASP A CA 1
ATOM 1518 C C . ASP A 1 195 ? -8.344 6.060 34.786 1.00 62.38 195 ASP A C 1
ATOM 1520 O O . ASP A 1 195 ? -7.969 5.217 35.597 1.00 62.38 195 ASP A O 1
ATOM 1524 N N . ILE A 1 196 ? -9.635 6.392 34.661 1.00 57.53 196 ILE A N 1
ATOM 1525 C CA . ILE A 1 196 ? -10.751 5.798 35.432 1.00 57.53 196 ILE A CA 1
ATOM 1526 C C . ILE A 1 196 ? -10.819 4.275 35.192 1.00 57.53 196 ILE A C 1
ATOM 1528 O O . ILE A 1 196 ? -11.252 3.489 36.041 1.00 57.53 196 ILE A O 1
ATOM 1532 N N . ILE A 1 197 ? -10.350 3.859 34.016 1.00 62.62 197 ILE A N 1
ATOM 1533 C CA . ILE A 1 197 ? -10.260 2.468 33.585 1.00 62.62 197 ILE A CA 1
ATOM 1534 C C . ILE A 1 197 ? -9.067 1.756 34.245 1.00 62.62 197 ILE A C 1
ATOM 1536 O O . ILE A 1 197 ? -9.229 0.628 34.711 1.00 62.62 197 ILE A O 1
ATOM 1540 N N . SER A 1 198 ? -7.892 2.399 34.317 1.00 57.19 198 SER A N 1
ATOM 1541 C CA . SER A 1 198 ? -6.643 1.790 34.808 1.00 57.19 198 SER A CA 1
ATOM 1542 C C . SER A 1 198 ? -6.466 1.863 36.325 1.00 57.19 198 SER A C 1
ATOM 1544 O O . SER A 1 198 ? -5.728 1.058 36.892 1.00 57.19 198 SER A O 1
ATOM 1546 N N . GLN A 1 199 ? -7.149 2.786 37.005 1.00 58.72 199 GLN A N 1
ATOM 1547 C CA . GLN A 1 199 ? -7.167 2.815 38.463 1.00 58.72 199 GLN A CA 1
ATOM 1548 C C . GLN A 1 199 ? -7.991 1.638 38.998 1.00 58.72 199 GLN A C 1
ATOM 1550 O O . GLN A 1 199 ? -9.146 1.484 38.595 1.00 58.72 199 GLN A O 1
ATOM 1555 N N . PRO A 1 200 ? -7.468 0.814 39.924 1.00 49.75 200 PRO A N 1
ATOM 1556 C CA . PRO A 1 200 ? -8.268 -0.186 40.622 1.00 49.75 200 PRO A CA 1
ATOM 1557 C C . PRO A 1 200 ? -9.488 0.491 41.251 1.00 49.75 200 PRO A C 1
ATOM 1559 O O . PRO A 1 200 ? -9.365 1.587 41.795 1.00 49.75 200 PRO A O 1
ATOM 1562 N N . LEU A 1 201 ? -10.670 -0.134 41.155 1.00 47.50 201 LEU A N 1
ATOM 1563 C CA . LEU A 1 201 ? -11.871 0.360 41.841 1.00 47.50 201 LEU A CA 1
ATOM 1564 C C . LEU A 1 201 ? -11.496 0.670 43.293 1.00 47.50 201 LEU A C 1
ATOM 1566 O O . LEU A 1 201 ? -11.026 -0.226 43.998 1.00 47.50 201 LEU A O 1
ATOM 1570 N N . GLN A 1 202 ? -11.686 1.913 43.738 1.00 40.44 202 GLN A N 1
ATOM 1571 C CA . GLN A 1 202 ? -11.623 2.210 45.162 1.00 40.44 202 GLN A CA 1
ATOM 1572 C C . GLN A 1 202 ? -12.658 1.320 45.844 1.00 40.44 202 GLN A C 1
ATOM 1574 O O . GLN A 1 202 ? -13.868 1.489 45.695 1.00 40.44 202 GLN A O 1
ATOM 1579 N N . LYS A 1 203 ? -12.166 0.300 46.545 1.00 39.22 203 LYS A N 1
ATOM 1580 C CA . LYS A 1 203 ? -12.977 -0.547 47.402 1.00 39.22 203 LYS A CA 1
ATOM 1581 C C . LYS A 1 203 ? -13.405 0.337 48.571 1.00 39.22 203 LYS A C 1
ATOM 1583 O O . LYS A 1 203 ? -12.633 0.554 49.497 1.00 39.22 203 LYS A O 1
ATOM 1588 N N . GLY A 1 204 ? -14.617 0.872 48.475 1.00 36.69 204 GLY A N 1
ATOM 1589 C CA . GLY A 1 204 ? -15.240 1.688 49.507 1.00 36.69 204 GLY A CA 1
ATOM 1590 C C . GLY A 1 204 ? -15.015 3.183 49.317 1.00 36.69 204 GLY A C 1
ATOM 1591 O O . GLY A 1 204 ? -14.137 3.768 49.943 1.00 36.69 204 GLY A O 1
ATOM 1592 N N . GLU A 1 205 ? -15.940 3.832 48.607 1.00 31.16 205 GLU A N 1
ATOM 1593 C CA . GLU A 1 205 ? -16.548 5.006 49.232 1.00 31.16 205 GLU A CA 1
ATOM 1594 C C . GLU A 1 205 ? -17.120 4.493 50.558 1.00 31.16 205 GLU A C 1
ATOM 1596 O O . GLU A 1 205 ? -18.149 3.812 50.590 1.00 31.16 205 GLU A O 1
ATOM 1601 N N . LYS A 1 206 ? -16.383 4.697 51.656 1.00 33.47 206 LYS A N 1
ATOM 1602 C CA . LYS A 1 206 ? -16.998 4.658 52.975 1.00 33.47 206 LYS A CA 1
ATOM 1603 C C . LYS A 1 206 ? -18.136 5.664 52.881 1.00 33.47 206 LYS A C 1
ATOM 1605 O O . LYS A 1 206 ? -17.876 6.856 52.764 1.00 33.47 206 LYS A O 1
ATOM 1610 N N . LYS A 1 207 ? -19.377 5.173 52.862 1.00 32.56 207 LYS A N 1
ATOM 1611 C CA . LYS A 1 207 ? -20.493 5.990 53.314 1.00 32.56 207 LYS A CA 1
ATOM 1612 C C . LYS A 1 207 ? -20.069 6.485 54.686 1.00 32.56 207 LYS A C 1
ATOM 1614 O O . LYS A 1 207 ? -19.739 5.663 55.544 1.00 32.56 207 LYS A O 1
ATOM 1619 N N . ASP A 1 208 ? -19.973 7.799 54.815 1.00 33.38 208 ASP A N 1
ATOM 1620 C CA . ASP A 1 208 ? -19.849 8.453 56.100 1.00 33.38 208 ASP A CA 1
ATOM 1621 C C . ASP A 1 208 ? -20.847 7.788 57.052 1.00 33.38 208 ASP A C 1
ATOM 1623 O O . ASP A 1 208 ? -22.018 7.589 56.709 1.00 33.38 208 ASP A O 1
ATOM 1627 N N . GLU A 1 209 ? -20.340 7.327 58.194 1.00 44.28 209 GLU A N 1
ATOM 1628 C CA . GLU A 1 209 ? -21.150 6.788 59.277 1.00 44.28 209 GLU A CA 1
ATOM 1629 C C . GLU A 1 209 ? -21.984 7.928 59.866 1.00 44.28 209 GLU A C 1
ATOM 1631 O O . GLU A 1 209 ? -21.659 8.459 60.922 1.00 44.28 209 GLU A O 1
ATOM 1636 N N . ASP A 1 210 ? -23.070 8.287 59.190 1.00 36.41 210 ASP A N 1
ATOM 1637 C CA . ASP A 1 210 ? -24.196 8.948 59.825 1.00 36.41 210 ASP A CA 1
ATOM 1638 C C . ASP A 1 210 ? -25.299 7.919 60.044 1.00 36.41 210 ASP A C 1
ATOM 1640 O O . ASP A 1 210 ? -25.792 7.238 59.140 1.00 36.41 210 ASP A O 1
ATOM 1644 N N . LYS A 1 211 ? -25.596 7.768 61.329 1.00 43.91 211 LYS A N 1
ATOM 1645 C CA . LYS A 1 211 ? -26.563 6.855 61.904 1.00 43.91 211 LYS A CA 1
ATOM 1646 C C . LYS A 1 211 ? -27.977 7.089 61.364 1.00 43.91 211 LYS A C 1
ATOM 1648 O O . LYS A 1 211 ? -28.378 8.203 61.046 1.00 43.91 211 LYS A O 1
ATOM 1653 N N . ASP A 1 212 ? -28.735 5.998 61.428 1.00 41.22 212 ASP A N 1
ATOM 1654 C CA . ASP A 1 212 ? -30.194 5.940 61.487 1.00 41.22 212 ASP A CA 1
ATOM 1655 C C . ASP A 1 212 ? -30.944 6.143 60.162 1.00 41.22 212 ASP A C 1
ATOM 1657 O O . ASP A 1 212 ? -31.392 7.237 59.819 1.00 41.22 212 ASP A O 1
ATOM 1661 N N . LYS A 1 213 ? -31.187 5.019 59.470 1.00 33.81 213 LYS A N 1
ATOM 1662 C CA . LYS A 1 213 ? -32.543 4.552 59.117 1.00 33.81 213 LYS A CA 1
ATOM 1663 C C . LYS A 1 213 ? -32.494 3.155 58.498 1.00 33.81 213 LYS A C 1
ATOM 1665 O O . LYS A 1 213 ? -31.964 2.952 57.410 1.00 33.81 213 LYS A O 1
ATOM 1670 N N . GLU A 1 214 ? -33.069 2.203 59.226 1.00 39.44 214 GLU A N 1
ATOM 1671 C CA . GLU A 1 214 ? -33.552 0.931 58.695 1.00 39.44 214 GLU A CA 1
ATOM 1672 C C . GLU A 1 214 ? -34.596 1.199 57.602 1.00 39.44 214 GLU A C 1
ATOM 1674 O O . GLU A 1 214 ? -35.497 2.020 57.787 1.00 39.44 214 GLU A O 1
ATOM 1679 N N . GLY A 1 215 ? -34.480 0.502 56.473 1.00 33.78 215 GLY A N 1
ATOM 1680 C CA . GLY A 1 215 ? -35.477 0.541 55.408 1.00 33.78 215 GLY A CA 1
ATOM 1681 C C . GLY A 1 215 ? -34.876 0.252 54.039 1.00 33.78 215 GLY A C 1
ATOM 1682 O O . GLY A 1 215 ? -34.293 1.135 53.426 1.00 33.78 215 GLY A O 1
ATOM 1683 N N . GLU A 1 216 ? -35.070 -0.984 53.579 1.00 31.41 216 GLU A N 1
ATOM 1684 C CA . GLU A 1 216 ? -34.913 -1.438 52.190 1.00 31.41 216 GLU A CA 1
ATOM 1685 C C . GLU A 1 216 ? -33.473 -1.520 51.661 1.00 31.41 216 GLU A C 1
ATOM 1687 O O . GLU A 1 216 ? -32.973 -0.709 50.883 1.00 31.41 216 GLU A O 1
ATOM 1692 N N . THR A 1 217 ? -32.820 -2.625 52.023 1.00 29.81 217 THR A N 1
ATOM 1693 C CA . THR A 1 217 ? -31.737 -3.225 51.242 1.00 29.81 217 THR A CA 1
ATOM 1694 C C . THR A 1 217 ? -32.274 -3.653 49.874 1.00 29.81 217 THR A C 1
ATOM 1696 O O . THR A 1 217 ? -32.619 -4.815 49.669 1.00 29.81 217 THR A O 1
ATOM 1699 N N . ALA A 1 218 ? -32.350 -2.717 48.930 1.00 32.91 218 ALA A N 1
ATOM 1700 C CA . ALA A 1 218 ? -32.313 -3.061 47.519 1.00 32.91 218 ALA A CA 1
ATOM 1701 C C . ALA A 1 218 ? -30.938 -3.688 47.253 1.00 32.91 218 ALA A C 1
ATOM 1703 O O . ALA A 1 218 ? -29.906 -3.014 47.309 1.00 32.91 218 ALA A O 1
ATOM 1704 N N . GLU A 1 219 ? -30.930 -5.004 47.067 1.00 33.28 219 GLU A N 1
ATOM 1705 C CA . GLU A 1 219 ? -29.786 -5.778 46.612 1.00 33.28 219 GLU A CA 1
ATOM 1706 C C . GLU A 1 219 ? -29.136 -5.090 45.404 1.00 33.28 219 GLU A C 1
ATOM 1708 O O . GLU A 1 219 ? -29.650 -5.107 44.289 1.00 33.28 219 GLU A O 1
ATOM 1713 N N . VAL A 1 220 ? -27.968 -4.483 45.614 1.00 39.31 220 VAL A N 1
ATOM 1714 C CA . VAL A 1 220 ? -27.062 -4.085 44.534 1.00 39.31 220 VAL A CA 1
ATOM 1715 C C . VAL A 1 220 ? -26.368 -5.362 44.045 1.00 39.31 220 VAL A C 1
ATOM 1717 O O . VAL A 1 220 ? -25.196 -5.605 44.318 1.00 39.31 220 VAL A O 1
ATOM 1720 N N . THR A 1 221 ? -27.134 -6.232 43.388 1.00 39.22 221 THR A N 1
ATOM 1721 C CA . THR A 1 221 ? -26.687 -7.478 42.742 1.00 39.22 221 THR A CA 1
ATOM 1722 C C . THR A 1 221 ? -26.774 -7.401 41.220 1.00 39.22 221 THR A C 1
ATOM 1724 O O . THR A 1 221 ? -26.638 -8.414 40.542 1.00 39.22 221 THR A O 1
ATOM 1727 N N . GLU A 1 222 ? -26.894 -6.211 40.635 1.00 48.41 222 GLU A N 1
ATOM 1728 C CA . GLU A 1 222 ? -26.655 -6.030 39.204 1.00 48.41 222 GLU A CA 1
ATOM 1729 C C . GLU A 1 222 ? -25.219 -5.561 38.988 1.00 48.41 222 GLU A C 1
ATOM 1731 O O . GLU A 1 222 ? -24.894 -4.375 38.968 1.00 48.41 222 GLU A O 1
ATOM 1736 N N . SER A 1 223 ? -24.310 -6.529 38.865 1.00 59.47 223 SER A N 1
ATOM 1737 C CA . SER A 1 223 ? -22.945 -6.271 38.418 1.00 59.47 223 SER A CA 1
ATOM 1738 C C . SER A 1 223 ? -22.999 -5.647 37.013 1.00 59.47 223 SER A C 1
ATOM 1740 O O . SER A 1 223 ? -23.176 -6.368 36.023 1.00 59.47 223 SER A O 1
ATOM 1742 N N . SER A 1 224 ? -22.882 -4.322 36.933 1.00 72.06 224 SER A N 1
ATOM 1743 C CA . SER A 1 224 ? -22.754 -3.564 35.682 1.00 72.06 224 SER A CA 1
ATOM 1744 C C . SER A 1 224 ? -21.775 -4.255 34.719 1.00 72.06 224 SER A C 1
ATOM 1746 O O . SER A 1 224 ? -20.728 -4.768 35.135 1.00 72.06 224 SER A O 1
ATOM 1748 N N . GLY A 1 225 ? -22.103 -4.281 33.425 1.00 77.62 225 GLY A N 1
ATOM 1749 C CA . GLY A 1 225 ? -21.278 -4.872 32.370 1.00 77.62 225 GLY A CA 1
ATOM 1750 C C . GLY A 1 225 ? -19.874 -4.263 32.309 1.00 77.62 225 GLY A C 1
ATOM 1751 O O . GLY A 1 225 ? -18.911 -4.965 32.009 1.00 77.62 225 GLY A O 1
ATOM 1752 N N . TYR A 1 226 ? -19.712 -3.001 32.718 1.00 80.06 226 TYR A N 1
ATOM 1753 C CA . TYR A 1 226 ? -18.398 -2.369 32.862 1.00 80.06 226 TYR A CA 1
ATOM 1754 C C . TYR A 1 226 ? -17.554 -2.989 33.990 1.00 80.06 226 TYR A C 1
ATOM 1756 O O . TYR A 1 226 ? -16.357 -3.220 33.823 1.00 80.06 226 TYR A O 1
ATOM 1764 N N . LEU A 1 227 ? -18.165 -3.317 35.133 1.00 82.88 227 LEU A N 1
ATOM 1765 C CA . LEU A 1 227 ? -17.460 -3.958 36.250 1.00 82.88 227 LEU A CA 1
ATOM 1766 C C . LEU A 1 227 ? -16.992 -5.371 35.874 1.00 82.88 227 LEU A C 1
ATOM 1768 O O . LEU A 1 227 ? -15.871 -5.753 36.207 1.00 82.88 227 LEU A O 1
ATOM 1772 N N . LYS A 1 228 ? -17.814 -6.115 35.124 1.00 85.25 228 LYS A N 1
ATOM 1773 C CA . LYS A 1 228 ? -17.433 -7.413 34.537 1.00 85.25 228 LYS A CA 1
ATOM 1774 C C . LYS A 1 228 ? -16.309 -7.271 33.513 1.00 85.25 228 LYS A C 1
ATOM 1776 O O . LYS A 1 228 ? -15.346 -8.031 33.550 1.00 85.25 228 LYS A O 1
ATOM 1781 N N . ALA A 1 229 ? -16.383 -6.268 32.638 1.00 85.00 229 ALA A N 1
ATOM 1782 C CA . ALA A 1 229 ? -15.313 -5.967 31.691 1.00 85.00 229 ALA A CA 1
ATOM 1783 C C . ALA A 1 229 ? -13.982 -5.678 32.407 1.00 85.00 229 ALA A C 1
ATOM 1785 O O . ALA A 1 229 ? -12.933 -6.143 31.967 1.00 85.00 229 ALA A O 1
ATOM 1786 N N . LYS A 1 230 ? -14.024 -4.984 33.549 1.00 82.69 230 LYS A N 1
ATOM 1787 C CA . LYS A 1 230 ? -12.841 -4.724 34.376 1.00 82.69 230 LYS A CA 1
ATOM 1788 C C . LYS A 1 230 ? -12.278 -5.990 35.023 1.00 82.69 230 LYS A C 1
ATOM 1790 O O . LYS A 1 230 ? -11.067 -6.166 35.031 1.00 82.69 230 LYS A O 1
ATOM 1795 N N . GLN A 1 231 ? -13.129 -6.901 35.496 1.00 85.50 231 GLN A N 1
ATOM 1796 C CA . GLN A 1 231 ? -12.682 -8.222 35.965 1.00 85.50 231 GLN A CA 1
ATOM 1797 C C . GLN A 1 231 ? -11.965 -8.989 34.847 1.00 85.50 231 GLN A C 1
ATOM 1799 O O . GLN A 1 231 ? -10.870 -9.500 35.059 1.00 85.50 231 GLN A O 1
ATOM 1804 N N . PHE A 1 232 ? -12.509 -8.971 33.628 1.00 88.06 232 PHE A N 1
ATOM 1805 C CA . PHE A 1 232 ? -11.858 -9.590 32.473 1.00 88.06 232 PHE A CA 1
ATOM 1806 C C . PHE A 1 232 ? -10.537 -8.921 32.065 1.00 88.06 232 PHE A C 1
ATOM 1808 O O . PHE A 1 232 ? -9.674 -9.599 31.510 1.00 88.06 232 PHE A O 1
ATOM 1815 N N . MET A 1 233 ? -10.330 -7.633 32.361 1.00 83.06 233 MET A N 1
ATOM 1816 C CA . MET A 1 233 ? -9.021 -6.991 32.182 1.00 83.06 233 MET A CA 1
ATOM 1817 C C . MET A 1 233 ? -7.964 -7.547 33.140 1.00 83.06 233 MET A C 1
ATOM 1819 O O . MET A 1 233 ? -6.827 -7.756 32.714 1.00 83.06 233 MET A O 1
ATOM 1823 N N . GLU A 1 234 ? -8.337 -7.796 34.398 1.00 81.94 234 GLU A N 1
ATOM 1824 C CA . GLU A 1 234 ? -7.456 -8.385 35.418 1.00 81.94 234 GLU A CA 1
ATOM 1825 C C . GLU A 1 234 ? -7.177 -9.872 35.140 1.00 81.94 234 GLU A C 1
ATOM 1827 O O . GLU A 1 234 ? -6.053 -10.336 35.304 1.00 81.94 234 GLU A O 1
ATOM 1832 N N . GLU A 1 235 ? -8.180 -10.609 34.651 1.00 86.50 235 GLU A N 1
ATOM 1833 C CA . GLU A 1 235 ? -8.066 -12.021 34.247 1.00 86.50 235 GLU A CA 1
ATOM 1834 C C . GLU A 1 235 ? -7.383 -12.224 32.879 1.00 86.50 235 GLU A C 1
ATOM 1836 O O . GLU A 1 235 ? -7.271 -13.353 32.405 1.00 86.50 235 GLU A O 1
ATOM 1841 N N . GLU A 1 236 ? -6.943 -11.145 32.220 1.00 82.69 236 GLU A N 1
ATOM 1842 C CA . GLU A 1 236 ? -6.337 -11.147 30.875 1.00 82.69 236 GLU A CA 1
ATOM 1843 C C . GLU A 1 236 ? -7.246 -11.721 29.768 1.00 82.69 236 GLU A C 1
ATOM 1845 O O . GLU A 1 236 ? -6.785 -12.094 28.686 1.00 82.69 236 GLU A O 1
ATOM 1850 N N . ASN A 1 237 ? -8.559 -11.760 30.005 1.00 87.12 237 ASN A N 1
ATOM 1851 C CA . ASN A 1 237 ? -9.558 -12.294 29.084 1.00 87.12 237 ASN A CA 1
ATOM 1852 C C . ASN A 1 237 ? -10.145 -11.190 28.192 1.00 87.12 237 ASN A C 1
ATOM 1854 O O . ASN A 1 237 ? -11.306 -10.794 28.314 1.00 87.12 237 ASN A O 1
ATOM 1858 N N . TYR A 1 238 ? -9.318 -10.659 27.294 1.00 85.56 238 TYR A N 1
ATOM 1859 C CA . TYR A 1 238 ? -9.656 -9.441 26.560 1.00 85.56 238 TYR A CA 1
ATOM 1860 C C . TYR A 1 238 ? -10.758 -9.604 25.496 1.00 85.56 238 TYR A C 1
ATOM 1862 O O . TYR A 1 238 ? -11.435 -8.627 25.175 1.00 85.56 238 TYR A O 1
ATOM 1870 N N . ASP A 1 239 ? -10.985 -10.814 24.976 1.00 84.44 239 ASP A N 1
ATOM 1871 C CA . ASP A 1 239 ? -11.970 -11.072 23.910 1.00 84.44 239 ASP A CA 1
ATOM 1872 C C . ASP A 1 239 ? -13.411 -10.764 24.350 1.00 84.44 239 ASP A C 1
ATOM 1874 O O . ASP A 1 239 ? -14.246 -10.312 23.564 1.00 84.44 239 ASP A O 1
ATOM 1878 N N . LYS A 1 240 ? -13.712 -10.972 25.637 1.00 88.00 240 LYS A N 1
ATOM 1879 C CA . LYS A 1 240 ? -15.063 -10.799 26.190 1.00 88.00 240 LYS A CA 1
ATOM 1880 C C . LYS A 1 240 ? -15.402 -9.348 26.521 1.00 88.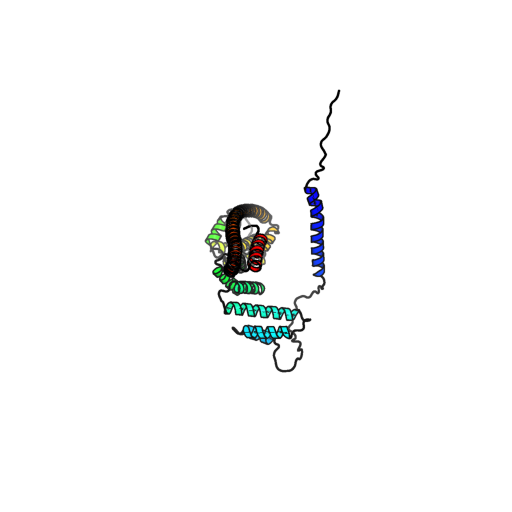00 240 LYS A C 1
ATOM 1882 O O . LYS A 1 240 ? -16.585 -9.020 26.632 1.00 88.00 240 LYS A O 1
ATOM 1887 N N . ILE A 1 241 ? -14.400 -8.472 26.626 1.00 87.88 241 ILE A N 1
ATOM 1888 C CA . ILE A 1 241 ? -14.560 -7.081 27.077 1.00 87.88 241 ILE A CA 1
ATOM 1889 C C . ILE A 1 241 ? -15.504 -6.299 26.164 1.00 87.88 241 ILE A C 1
ATOM 1891 O O . ILE A 1 241 ? -16.415 -5.634 26.648 1.00 87.88 241 ILE A O 1
ATOM 1895 N N . ILE A 1 242 ? -15.346 -6.419 24.842 1.00 89.00 242 ILE A N 1
ATOM 1896 C CA . ILE A 1 242 ? -16.213 -5.717 23.883 1.00 89.00 242 ILE A CA 1
ATOM 1897 C C . ILE A 1 242 ? -17.672 -6.164 24.036 1.00 89.00 242 ILE A C 1
ATOM 1899 O O . ILE A 1 242 ? -18.577 -5.331 23.937 1.00 89.00 242 ILE A O 1
ATOM 1903 N N . SER A 1 243 ? -17.907 -7.452 24.310 1.00 89.56 243 SER A N 1
ATOM 1904 C CA . SER A 1 243 ? -19.261 -7.985 24.488 1.00 89.56 243 SER A CA 1
ATOM 1905 C C . SER A 1 243 ? -19.925 -7.445 25.758 1.00 89.56 243 SER A C 1
ATOM 1907 O O . SER A 1 243 ? -21.063 -6.989 25.697 1.00 89.56 243 SER A O 1
ATOM 1909 N N . GLU A 1 244 ? -19.206 -7.405 26.883 1.00 90.19 244 GLU A N 1
ATOM 1910 C CA . GLU A 1 244 ? -19.743 -6.908 28.155 1.00 90.19 244 GLU A CA 1
ATOM 1911 C C . GLU A 1 244 ? -19.941 -5.391 28.143 1.00 90.19 244 GLU A C 1
ATOM 1913 O O . GLU A 1 244 ? -20.974 -4.902 28.599 1.00 90.19 244 GLU A O 1
ATOM 1918 N N . CYS A 1 245 ? -19.014 -4.637 27.541 1.00 86.81 245 CYS A N 1
ATOM 1919 C CA . CYS A 1 245 ? -19.207 -3.203 27.341 1.00 86.81 245 CYS A CA 1
ATOM 1920 C C . CYS A 1 245 ? -20.405 -2.920 26.429 1.00 86.81 245 CYS A C 1
ATOM 1922 O O . CYS A 1 245 ? -21.120 -1.952 26.654 1.00 86.81 245 CYS A O 1
ATOM 1924 N N . SER A 1 246 ? -20.656 -3.753 25.414 1.00 90.25 246 SER A N 1
ATOM 1925 C CA . SER A 1 246 ? -21.821 -3.570 24.538 1.00 90.25 246 SER A CA 1
ATOM 1926 C C . SER A 1 246 ? -23.137 -3.800 25.272 1.00 90.25 246 SER A C 1
ATOM 1928 O O . SER A 1 246 ? -24.044 -2.986 25.121 1.00 90.25 246 SER A O 1
ATOM 1930 N N . LYS A 1 247 ? -23.199 -4.815 26.144 1.00 88.94 247 LYS A N 1
ATOM 1931 C CA . LYS A 1 247 ? -24.348 -5.034 27.034 1.00 88.94 247 LYS A CA 1
ATOM 1932 C C . LYS A 1 247 ? -24.592 -3.830 27.947 1.00 88.94 247 LYS A C 1
ATOM 1934 O O . LYS A 1 247 ? -25.727 -3.395 28.086 1.00 88.94 247 LYS A O 1
ATOM 1939 N N . GLU A 1 248 ? -23.540 -3.247 28.525 1.00 85.50 248 GLU A N 1
ATOM 1940 C CA . GLU A 1 248 ? -23.681 -2.054 29.377 1.00 85.50 248 GLU A CA 1
ATOM 1941 C C . GLU A 1 248 ? -24.208 -0.840 28.596 1.00 85.50 248 GLU A C 1
ATOM 1943 O O . GLU A 1 248 ? -25.032 -0.076 29.097 1.00 85.50 248 GLU A O 1
ATOM 1948 N N . VAL A 1 249 ? -23.762 -0.677 27.347 1.00 85.75 249 VAL A N 1
ATOM 1949 C CA . VAL A 1 249 ? -24.211 0.409 26.466 1.00 85.75 249 VAL A CA 1
ATOM 1950 C C . VAL A 1 249 ? -25.682 0.274 26.076 1.00 85.75 249 VAL A C 1
ATOM 1952 O O . VAL A 1 249 ? -26.356 1.290 25.895 1.00 85.75 249 VAL A O 1
ATOM 1955 N N . GLU A 1 250 ? -26.173 -0.955 25.939 1.00 85.94 250 GLU A N 1
ATOM 1956 C CA . GLU A 1 250 ? -27.582 -1.253 25.673 1.00 85.94 250 GLU A CA 1
ATOM 1957 C C . GLU A 1 250 ? -28.459 -1.030 26.911 1.00 85.94 250 GLU A C 1
ATOM 1959 O O . GLU A 1 250 ? -29.549 -0.477 26.787 1.00 85.94 250 GLU A O 1
ATOM 1964 N N . LEU A 1 251 ? -27.965 -1.394 28.099 1.00 83.38 251 LEU A N 1
ATOM 1965 C CA . LEU A 1 251 ? -28.669 -1.191 29.370 1.00 83.38 251 LEU A CA 1
ATOM 1966 C C . LEU A 1 251 ? -28.763 0.289 29.769 1.00 83.38 251 LEU A C 1
ATOM 1968 O O . LEU A 1 251 ? -29.723 0.685 30.424 1.00 83.38 251 LEU A O 1
ATOM 1972 N N . GLY A 1 252 ? -27.793 1.118 29.369 1.00 74.06 252 GLY A N 1
ATOM 1973 C CA . GLY A 1 252 ? -27.820 2.557 29.644 1.00 74.06 252 GLY A CA 1
ATOM 1974 C C . GLY A 1 252 ? -27.640 2.896 31.129 1.00 74.06 252 GLY A C 1
ATOM 1975 O O . GLY A 1 252 ? -28.316 3.781 31.650 1.00 74.06 252 GLY A O 1
ATOM 1976 N N . GLY A 1 253 ? -26.742 2.184 31.817 1.00 72.19 253 GLY A N 1
ATOM 1977 C CA . GLY A 1 253 ? -26.467 2.351 33.245 1.00 72.19 253 GLY A CA 1
ATOM 1978 C C . GLY A 1 253 ? -25.555 3.534 33.607 1.00 72.19 253 GLY A C 1
ATOM 1979 O O . GLY A 1 253 ? -25.109 4.314 32.760 1.00 72.19 253 GLY A O 1
ATOM 1980 N N . ARG A 1 254 ? -25.210 3.631 34.899 1.00 72.38 254 ARG A N 1
ATOM 1981 C CA . ARG A 1 254 ? -24.299 4.656 35.454 1.00 72.38 254 ARG A CA 1
ATOM 1982 C C . ARG A 1 254 ? -22.907 4.641 34.810 1.00 72.38 254 ARG A C 1
ATOM 1984 O O . ARG A 1 254 ? -22.276 5.686 34.756 1.00 72.38 254 ARG A O 1
ATOM 1991 N N . PHE A 1 255 ? -22.453 3.487 34.317 1.00 74.62 255 PHE A N 1
ATOM 1992 C CA . PHE A 1 255 ? -21.116 3.306 33.740 1.00 74.62 255 PHE A CA 1
ATOM 1993 C C . PHE A 1 255 ? -21.105 3.335 32.205 1.00 74.62 255 PHE A C 1
ATOM 1995 O O . PHE A 1 255 ? -20.159 2.863 31.574 1.00 74.62 255 PHE A O 1
ATOM 2002 N N . THR A 1 256 ? -22.165 3.849 31.572 1.00 81.81 256 THR A N 1
ATOM 2003 C CA . THR A 1 256 ? -22.279 3.850 30.105 1.00 81.81 256 THR A CA 1
ATOM 2004 C C . THR A 1 256 ? -21.148 4.648 29.448 1.00 81.81 256 THR A C 1
ATOM 2006 O O . THR A 1 256 ? -20.622 4.233 28.417 1.00 81.81 256 THR A O 1
ATOM 2009 N N . ALA A 1 257 ? -20.749 5.782 30.033 1.00 77.31 257 ALA A N 1
ATOM 2010 C CA . ALA A 1 257 ? -19.682 6.620 29.489 1.00 77.31 257 ALA A CA 1
ATOM 2011 C C . ALA A 1 257 ? -18.319 5.906 29.531 1.00 77.31 257 ALA A C 1
ATOM 2013 O O . ALA A 1 257 ? -17.572 5.918 28.549 1.00 77.31 257 ALA A O 1
ATOM 2014 N N . GLU A 1 258 ? -18.017 5.232 30.640 1.00 78.06 258 GLU A N 1
ATOM 2015 C CA . GLU A 1 258 ? -16.801 4.449 30.841 1.00 78.06 258 GLU A CA 1
ATOM 2016 C C . GLU A 1 258 ? -16.791 3.181 29.978 1.00 78.06 258 GLU A C 1
ATOM 2018 O O . GLU A 1 258 ? -15.764 2.850 29.386 1.00 78.06 258 GLU A O 1
ATOM 2023 N N . ALA A 1 259 ? -17.935 2.506 29.834 1.00 84.12 259 ALA A N 1
ATOM 2024 C CA . ALA A 1 259 ? -18.086 1.340 28.968 1.00 84.12 259 ALA A CA 1
ATOM 2025 C C . ALA A 1 259 ? -17.875 1.688 27.488 1.00 84.12 259 ALA A C 1
ATOM 2027 O O . ALA A 1 259 ? -17.166 0.963 26.787 1.00 84.12 259 ALA A O 1
ATOM 2028 N N . LEU A 1 260 ? -18.430 2.812 27.017 1.00 85.88 260 LEU A N 1
ATOM 2029 C CA . LEU A 1 260 ? -18.191 3.321 25.662 1.00 85.88 260 LEU A CA 1
ATOM 2030 C C . LEU A 1 260 ? -16.709 3.645 25.440 1.00 85.88 260 LEU A C 1
ATOM 2032 O O . LEU A 1 260 ? -16.149 3.283 24.406 1.00 85.88 260 LEU A O 1
ATOM 2036 N N . LEU A 1 261 ? -16.055 4.289 26.412 1.00 84.62 261 LEU A N 1
ATOM 2037 C CA . LEU A 1 261 ? -14.635 4.628 26.320 1.00 84.62 261 LEU A CA 1
ATOM 2038 C C . LEU A 1 261 ? -13.744 3.379 26.290 1.00 84.62 261 LEU A C 1
ATOM 2040 O O . LEU A 1 261 ? -12.808 3.289 25.489 1.00 84.62 261 LEU A O 1
ATOM 2044 N N . LEU A 1 262 ? -14.051 2.399 27.140 1.00 85.12 262 LEU A N 1
ATOM 2045 C CA . LEU A 1 262 ? -13.352 1.123 27.188 1.00 85.12 262 LEU A CA 1
ATOM 2046 C C . LEU A 1 262 ? -13.527 0.359 25.871 1.00 85.12 262 LEU A C 1
ATOM 2048 O O . LEU A 1 262 ? -12.542 -0.073 25.271 1.00 85.12 262 LEU A O 1
ATOM 2052 N N . ARG A 1 263 ? -14.763 0.265 25.366 1.00 87.69 263 ARG A N 1
ATOM 2053 C CA . ARG A 1 263 ? -15.076 -0.385 24.086 1.00 87.69 263 ARG A CA 1
ATOM 2054 C C . ARG A 1 263 ? -14.361 0.283 22.912 1.00 87.69 263 ARG A C 1
ATOM 2056 O O . ARG A 1 263 ? -13.718 -0.410 22.124 1.00 87.69 263 ARG A O 1
ATOM 2063 N N . ALA A 1 264 ? -14.382 1.615 22.844 1.00 86.25 264 ALA A N 1
ATOM 2064 C CA . ALA A 1 264 ? -13.672 2.375 21.818 1.00 86.25 264 ALA A CA 1
ATOM 2065 C C . ALA A 1 264 ? -12.158 2.124 21.857 1.00 86.25 264 ALA A C 1
ATOM 2067 O O . ALA A 1 264 ? -11.522 1.967 20.815 1.00 86.25 264 ALA A O 1
ATOM 2068 N N . THR A 1 265 ? -11.577 2.036 23.054 1.00 85.62 265 THR A N 1
ATOM 2069 C CA . THR A 1 265 ? -10.147 1.769 23.236 1.00 85.62 265 THR A CA 1
ATOM 2070 C C . THR A 1 265 ? -9.781 0.372 22.740 1.00 85.62 265 THR A C 1
ATOM 2072 O O . THR A 1 265 ? -8.799 0.218 22.014 1.00 85.62 265 THR A O 1
ATOM 2075 N N . PHE A 1 266 ? -10.590 -0.643 23.050 1.00 86.50 266 PHE A N 1
ATOM 2076 C CA . PHE A 1 266 ? -10.384 -1.994 22.528 1.00 86.50 266 PHE A CA 1
ATOM 2077 C C . PHE A 1 266 ? -10.564 -2.073 21.007 1.00 86.50 266 PHE A C 1
ATOM 2079 O O . PHE A 1 266 ? -9.747 -2.703 20.338 1.00 86.50 266 PHE A O 1
ATOM 2086 N N . PHE A 1 267 ? -11.530 -1.357 20.424 1.00 85.75 267 PHE A N 1
ATOM 2087 C CA . PHE A 1 267 ? -11.633 -1.245 18.965 1.00 85.75 267 PHE A CA 1
ATOM 2088 C C . PHE A 1 267 ? -10.392 -0.602 18.329 1.00 85.75 267 PHE A C 1
ATOM 2090 O O . PHE A 1 267 ? -9.922 -1.078 17.295 1.00 85.75 267 PHE A O 1
ATOM 2097 N N . LEU A 1 268 ? -9.802 0.417 18.961 1.00 85.12 268 LEU A N 1
ATOM 2098 C CA . LEU A 1 268 ? -8.546 1.018 18.499 1.00 85.12 268 LEU A CA 1
ATOM 2099 C C . LEU A 1 268 ? -7.354 0.060 18.621 1.00 85.12 268 LEU A C 1
ATOM 2101 O O . LEU A 1 268 ? -6.527 0.016 17.712 1.00 85.12 268 LEU A O 1
ATOM 2105 N N . LEU A 1 269 ? -7.271 -0.722 19.703 1.00 84.50 269 LEU A N 1
ATOM 2106 C CA . LEU A 1 269 ? -6.218 -1.727 19.903 1.00 84.50 269 LEU A CA 1
ATOM 2107 C C . LEU A 1 269 ? -6.274 -2.849 18.861 1.00 84.50 269 LEU A C 1
ATOM 2109 O O . LEU A 1 269 ? -5.234 -3.328 18.417 1.00 84.50 269 LEU A O 1
ATOM 2113 N N . ILE A 1 270 ? -7.482 -3.224 18.448 1.00 83.44 270 ILE A N 1
ATOM 2114 C CA . ILE A 1 270 ? -7.743 -4.192 17.377 1.00 83.44 270 ILE A CA 1
ATOM 2115 C C . ILE A 1 270 ? -7.426 -3.613 15.982 1.00 83.44 270 ILE A C 1
ATOM 2117 O O . ILE A 1 270 ? -7.255 -4.356 15.018 1.00 83.44 270 ILE A O 1
ATOM 2121 N N . GLY A 1 271 ? -7.333 -2.284 15.856 1.00 77.56 271 GLY A N 1
ATOM 2122 C CA . GLY A 1 271 ? -7.143 -1.586 14.581 1.00 77.56 271 GLY A CA 1
ATOM 2123 C C . GLY A 1 271 ? -8.448 -1.228 13.859 1.00 77.56 271 GLY A C 1
ATOM 2124 O O . GLY A 1 271 ? -8.413 -0.726 12.737 1.00 77.56 271 GLY A O 1
ATOM 2125 N N . ASN A 1 272 ? -9.605 -1.422 14.496 1.00 80.94 272 ASN A N 1
ATOM 2126 C CA . ASN A 1 272 ? -10.912 -1.059 13.955 1.00 80.94 272 ASN A CA 1
ATOM 2127 C C . ASN A 1 272 ? -11.311 0.370 14.375 1.00 80.94 272 ASN A C 1
ATOM 2129 O O . ASN A 1 272 ? -12.158 0.588 15.242 1.00 80.94 272 ASN A O 1
ATOM 2133 N N . ALA A 1 273 ? -10.702 1.369 13.735 1.00 80.62 273 ALA A N 1
ATOM 2134 C CA . ALA A 1 273 ? -10.999 2.777 14.013 1.00 80.62 273 ALA A CA 1
ATOM 2135 C C . ALA A 1 273 ? -12.433 3.186 13.624 1.00 80.62 273 ALA A C 1
ATOM 2137 O O . ALA A 1 273 ? -13.010 4.075 14.248 1.00 80.62 273 ALA A O 1
ATOM 2138 N N . THR A 1 274 ? -13.024 2.526 12.624 1.00 80.88 274 THR A N 1
ATOM 2139 C CA . THR A 1 274 ? -14.376 2.831 12.132 1.00 80.88 274 THR A CA 1
ATOM 2140 C C . THR A 1 274 ? -15.456 2.528 13.162 1.00 80.88 274 THR A C 1
ATOM 2142 O O . THR A 1 274 ? -16.380 3.320 13.318 1.00 80.88 274 THR A O 1
ATOM 2145 N N . SER A 1 275 ? -15.327 1.424 13.904 1.00 84.69 275 SER A N 1
ATOM 2146 C CA . SER A 1 275 ? -16.266 1.086 14.980 1.00 84.69 275 SER A CA 1
ATOM 2147 C C . SER A 1 275 ? -16.015 1.888 16.261 1.00 84.69 275 SER A C 1
ATOM 2149 O O . SER A 1 275 ? -16.948 2.097 17.026 1.00 84.69 275 SER A O 1
ATOM 2151 N N . ALA A 1 276 ? -14.792 2.384 16.484 1.00 84.75 276 ALA A N 1
ATOM 2152 C CA . ALA A 1 276 ? -14.460 3.202 17.655 1.00 84.75 276 ALA A CA 1
ATOM 2153 C C . ALA A 1 276 ? -15.015 4.636 17.577 1.00 84.75 276 ALA A C 1
ATOM 2155 O O . ALA A 1 276 ? -15.354 5.229 18.598 1.00 84.75 276 ALA A O 1
ATOM 2156 N N . GLN A 1 277 ? -15.093 5.207 16.373 1.00 80.81 277 GLN A N 1
ATOM 2157 C CA . GLN A 1 277 ? -15.524 6.589 16.157 1.00 80.81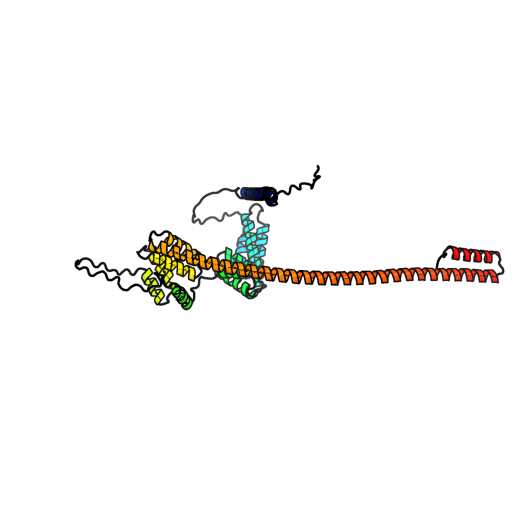 277 GLN A CA 1
ATOM 2158 C C . GLN A 1 277 ? -16.914 6.927 16.744 1.00 80.81 277 GLN A C 1
ATOM 2160 O O . GLN A 1 277 ? -16.985 7.889 17.510 1.00 80.81 277 GLN A O 1
ATOM 2165 N N . PRO A 1 278 ? -17.999 6.170 16.468 1.00 84.81 278 PRO A N 1
ATOM 2166 C CA . PRO A 1 278 ? -19.321 6.492 17.013 1.00 84.81 278 PRO A CA 1
ATOM 2167 C C . PRO A 1 278 ? -19.370 6.415 18.543 1.00 84.81 278 PRO A C 1
ATOM 2169 O O . PRO A 1 278 ? -20.079 7.200 19.174 1.00 84.81 278 PRO A O 1
ATOM 2172 N N . ASP A 1 279 ? -18.595 5.511 19.147 1.00 83.50 279 ASP A N 1
ATOM 2173 C CA . ASP A 1 279 ? -18.496 5.398 20.601 1.00 83.50 279 ASP A CA 1
ATOM 2174 C C . ASP A 1 279 ? -17.844 6.645 21.197 1.00 83.50 279 ASP A C 1
ATOM 2176 O O . ASP A 1 279 ? -18.399 7.249 22.112 1.00 83.50 279 ASP A O 1
ATOM 2180 N N . LEU A 1 280 ? -16.718 7.090 20.633 1.00 81.69 280 LEU A N 1
ATOM 2181 C CA . LEU A 1 280 ? -16.041 8.313 21.070 1.00 81.69 280 LEU A CA 1
ATOM 2182 C C . LEU A 1 280 ? -16.923 9.552 20.888 1.00 81.69 280 LEU A C 1
ATOM 2184 O O . LEU A 1 280 ? -17.001 10.382 21.796 1.00 81.69 280 LEU A O 1
ATOM 2188 N N . ASP A 1 281 ? -17.625 9.661 19.758 1.00 80.31 281 ASP A N 1
ATOM 2189 C CA . ASP A 1 281 ? -18.553 10.763 19.493 1.00 80.31 281 ASP A CA 1
ATOM 2190 C C . ASP A 1 281 ? -19.696 10.781 20.520 1.00 80.31 281 ASP A C 1
ATOM 2192 O O . ASP A 1 281 ? -20.047 11.840 21.051 1.00 80.31 281 ASP A O 1
ATOM 2196 N N . ARG A 1 282 ? -20.243 9.610 20.874 1.00 82.44 282 ARG A N 1
ATOM 2197 C CA . ARG A 1 282 ? -21.282 9.487 21.905 1.00 82.44 282 ARG A CA 1
ATOM 2198 C C . ARG A 1 282 ? -20.766 9.916 23.276 1.00 82.44 282 ARG A C 1
ATOM 2200 O O . ARG A 1 282 ? -21.462 10.668 23.956 1.00 82.44 282 ARG A O 1
ATOM 2207 N N . VAL A 1 283 ? -19.545 9.532 23.651 1.00 77.56 283 VAL A N 1
ATOM 2208 C CA . VAL A 1 283 ? -18.949 9.957 24.929 1.00 77.56 283 VAL A CA 1
ATOM 2209 C C . VAL A 1 283 ? -18.677 11.468 24.958 1.00 77.56 283 VAL A C 1
ATOM 2211 O O . VAL A 1 283 ? -18.925 12.119 25.969 1.00 77.56 283 VAL A O 1
ATOM 2214 N N . ILE A 1 284 ? -18.234 12.072 23.850 1.00 73.81 284 ILE A N 1
ATOM 2215 C CA . ILE A 1 284 ? -18.034 13.533 23.753 1.00 73.81 284 ILE A CA 1
ATOM 2216 C C . ILE A 1 284 ? -19.364 14.296 23.897 1.00 73.81 284 ILE A C 1
ATOM 2218 O O . ILE A 1 284 ? -19.406 15.405 24.453 1.00 73.81 284 ILE A O 1
ATOM 2222 N N . ASN A 1 285 ? -20.449 13.714 23.385 1.00 74.62 285 ASN A N 1
ATOM 2223 C CA . ASN A 1 285 ? -21.780 14.310 23.396 1.00 74.62 285 ASN A CA 1
ATOM 2224 C C . ASN A 1 285 ? -22.528 14.127 24.727 1.00 74.62 285 ASN A C 1
ATOM 2226 O O . ASN A 1 285 ? -23.445 14.904 25.001 1.00 74.62 285 ASN A O 1
ATOM 2230 N N . MET A 1 286 ? -22.115 13.189 25.586 1.00 70.88 286 MET A N 1
ATOM 2231 C CA . MET A 1 286 ? -22.639 13.059 26.950 1.00 70.88 286 MET A CA 1
ATOM 2232 C C . MET A 1 286 ? -22.325 14.315 27.789 1.00 70.88 286 MET A C 1
ATOM 2234 O O . MET A 1 286 ? -21.283 14.960 27.638 1.00 70.88 286 MET A O 1
ATOM 2238 N N . GLN A 1 287 ? -23.274 14.719 28.642 1.00 56.69 287 GLN A N 1
ATOM 2239 C CA . GLN A 1 287 ? -23.187 15.943 29.456 1.00 56.69 287 GLN A CA 1
ATOM 2240 C C . GLN A 1 287 ? -22.405 15.760 30.768 1.00 56.69 287 GLN A C 1
ATOM 2242 O O . GLN A 1 287 ? -22.272 16.721 31.525 1.00 56.69 287 GLN A O 1
ATOM 2247 N N . ASP A 1 288 ? -21.821 14.583 31.017 1.00 56.84 288 ASP A N 1
ATOM 2248 C CA . ASP A 1 288 ? -20.951 14.361 32.170 1.00 56.84 288 ASP A CA 1
ATOM 2249 C C . ASP A 1 288 ? -19.664 15.186 32.055 1.00 56.84 288 ASP A C 1
ATOM 2251 O O . ASP A 1 288 ? -18.744 14.914 31.274 1.00 56.84 288 ASP A O 1
ATOM 2255 N N . ALA A 1 289 ? -19.613 16.253 32.855 1.00 48.62 289 ALA A N 1
ATOM 2256 C CA . ALA A 1 289 ? -18.580 17.282 32.818 1.00 48.62 289 ALA A CA 1
ATOM 2257 C C . ALA A 1 289 ? -17.164 16.749 33.101 1.00 48.62 289 ALA A C 1
ATOM 2259 O O . ALA A 1 289 ? -16.192 17.402 32.708 1.00 48.62 289 ALA A O 1
ATOM 2260 N N . ASN A 1 290 ? -17.045 15.585 33.751 1.00 55.09 290 ASN A N 1
ATOM 2261 C CA . ASN A 1 290 ? -15.764 14.960 34.064 1.00 55.09 290 ASN A CA 1
ATOM 2262 C C . ASN A 1 290 ? -15.175 14.259 32.828 1.00 55.09 290 ASN A C 1
ATOM 2264 O O . ASN A 1 290 ? -14.113 14.648 32.345 1.00 55.09 290 ASN A O 1
ATOM 2268 N N . VAL A 1 291 ? -15.936 13.352 32.206 1.00 55.00 291 VAL A N 1
ATOM 2269 C CA . VAL A 1 291 ? -15.510 12.597 31.014 1.00 55.00 291 VAL A CA 1
ATOM 2270 C C . VAL A 1 291 ? -15.249 13.527 29.826 1.00 55.00 291 VAL A C 1
ATOM 2272 O O . VAL A 1 291 ? -14.269 13.362 29.105 1.00 55.00 291 VAL A O 1
ATOM 2275 N N . LYS A 1 292 ? -16.058 14.582 29.657 1.00 48.06 292 LYS A N 1
ATOM 2276 C CA . LYS A 1 292 ? -15.911 15.553 28.562 1.00 48.06 292 LYS A CA 1
ATOM 2277 C C . LYS A 1 292 ? -14.670 16.439 28.689 1.00 48.06 292 LYS A C 1
ATOM 2279 O O . LYS A 1 292 ? -14.010 16.715 27.686 1.00 48.06 292 LYS A O 1
ATOM 2284 N N . LYS A 1 293 ? -14.333 16.911 29.897 1.00 52.25 293 LYS A N 1
ATOM 2285 C CA . LYS A 1 293 ? -13.105 17.697 30.134 1.00 52.25 293 LYS A CA 1
ATOM 2286 C C . LYS A 1 293 ? -11.868 16.817 30.001 1.00 52.25 293 LYS A C 1
ATOM 2288 O O . LYS A 1 293 ? -10.892 17.227 29.375 1.00 52.25 293 LYS A O 1
ATOM 2293 N N . GLU A 1 294 ? -11.948 15.603 30.524 1.00 54.88 294 GLU A N 1
ATOM 2294 C CA . GLU A 1 294 ? -10.856 14.644 30.539 1.00 54.88 294 GLU A CA 1
ATOM 2295 C C . GLU A 1 294 ? -10.546 14.105 29.136 1.00 54.88 294 GLU A C 1
ATOM 2297 O O . GLU A 1 294 ? -9.407 14.217 28.680 1.00 54.88 294 GLU A O 1
ATOM 2302 N N . LEU A 1 295 ? -11.559 13.673 28.372 1.00 54.84 295 LEU A N 1
ATOM 2303 C CA . LEU A 1 295 ? -11.403 13.321 26.957 1.00 54.84 295 LEU A CA 1
ATOM 2304 C C . LEU A 1 295 ? -10.890 14.489 26.134 1.00 54.84 295 LEU A C 1
ATOM 2306 O O . LEU A 1 295 ? -10.006 14.299 25.314 1.00 54.84 295 LEU A O 1
ATOM 2310 N N . LYS A 1 296 ? -11.392 15.709 26.336 1.00 51.41 296 LYS A N 1
ATOM 2311 C CA . LYS A 1 296 ? -10.953 16.861 25.537 1.00 51.41 296 LYS A CA 1
ATOM 2312 C C . LYS A 1 296 ? -9.481 17.196 25.779 1.00 51.41 296 LYS A C 1
ATOM 2314 O O . LYS A 1 296 ? -8.761 17.467 24.820 1.00 51.41 296 LYS A O 1
ATOM 2319 N N . VAL A 1 297 ? -9.011 17.138 27.027 1.00 54.34 297 VAL A N 1
ATOM 2320 C CA . VAL A 1 297 ? -7.589 17.324 27.361 1.00 54.34 297 VAL A CA 1
ATOM 2321 C C . VAL A 1 297 ? -6.740 16.169 26.817 1.00 54.34 297 VAL A C 1
ATOM 2323 O O . VAL A 1 297 ? -5.653 16.414 26.285 1.00 54.34 297 VAL A O 1
ATOM 2326 N N . ARG A 1 298 ? -7.240 14.929 26.890 1.00 55.22 298 AR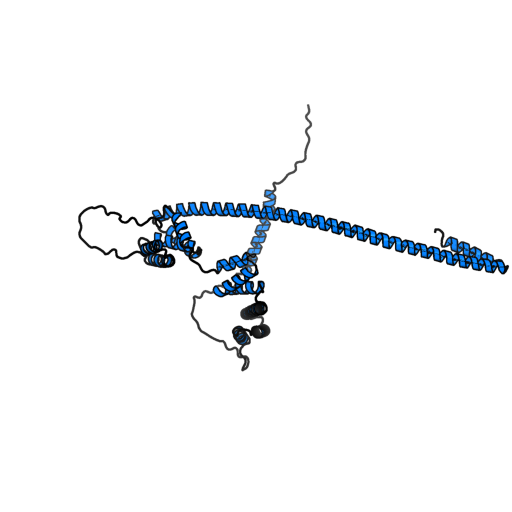G A N 1
ATOM 2327 C CA . ARG A 1 298 ? -6.542 13.717 26.434 1.00 55.22 298 ARG A CA 1
ATOM 2328 C C . ARG A 1 298 ? -6.470 13.611 24.915 1.00 55.22 298 ARG A C 1
ATOM 2330 O O . ARG A 1 298 ? -5.364 13.528 24.391 1.00 55.22 298 ARG A O 1
ATOM 2337 N N . LEU A 1 299 ? -7.589 13.739 24.197 1.00 57.59 299 LEU A N 1
ATOM 2338 C CA . LEU A 1 299 ? -7.632 13.764 22.732 1.00 57.59 299 LEU A CA 1
ATOM 2339 C C . LEU A 1 299 ? -6.761 14.901 22.204 1.00 57.59 299 LEU A C 1
ATOM 2341 O O . LEU A 1 299 ? -5.985 14.682 21.286 1.00 57.59 299 LEU A O 1
ATOM 2345 N N . GLN A 1 300 ? -6.815 16.101 22.800 1.00 51.78 300 GLN A N 1
ATOM 2346 C CA . GLN A 1 300 ? -5.948 17.193 22.359 1.00 51.78 300 GLN A CA 1
ATOM 2347 C C . GLN A 1 300 ? -4.469 16.917 22.616 1.00 51.78 300 GLN A C 1
ATOM 2349 O O . GLN A 1 300 ? -3.666 17.188 21.728 1.00 51.78 300 GLN A O 1
ATOM 2354 N N . LYS A 1 301 ? -4.075 16.389 23.782 1.00 57.50 301 LYS A N 1
ATOM 2355 C CA . LYS A 1 301 ? -2.670 16.026 24.025 1.00 57.50 301 LYS A CA 1
ATOM 2356 C C . LYS A 1 301 ? -2.219 14.915 23.086 1.00 57.50 301 LYS A C 1
ATOM 2358 O O . LYS A 1 301 ? -1.150 15.028 22.496 1.00 57.50 301 LYS A O 1
ATOM 2363 N N . GLU A 1 302 ? -3.024 13.879 22.908 1.00 60.16 302 GLU A N 1
ATOM 2364 C CA . GLU A 1 302 ? -2.629 12.684 22.178 1.00 60.16 302 GLU A CA 1
ATOM 2365 C C . GLU A 1 302 ? -2.696 12.870 20.661 1.00 60.16 302 GLU A C 1
ATOM 2367 O O . GLU A 1 302 ? -1.718 12.548 19.993 1.00 60.16 302 GLU A O 1
ATOM 2372 N N . LEU A 1 303 ? -3.738 13.506 20.105 1.00 58.19 303 LEU A N 1
ATOM 2373 C CA . LEU A 1 303 ? -3.719 13.951 18.704 1.00 58.19 303 LEU A CA 1
ATOM 2374 C C . LEU A 1 303 ? -2.604 14.956 18.482 1.00 58.19 303 LEU A C 1
ATOM 2376 O O . LEU A 1 303 ? -1.887 14.834 17.506 1.00 58.19 303 LEU A O 1
ATOM 2380 N N . LYS A 1 304 ? -2.383 15.940 19.356 1.00 57.94 304 LYS A N 1
ATOM 2381 C CA . LYS A 1 304 ? -1.311 16.911 19.104 1.00 57.94 304 LYS A CA 1
ATOM 2382 C C . LYS A 1 304 ? 0.060 16.243 19.146 1.00 57.94 304 LYS A C 1
ATOM 2384 O O . LYS A 1 304 ? 0.868 16.513 18.270 1.00 57.94 304 LYS A O 1
ATOM 2389 N N . VAL A 1 305 ? 0.321 15.340 20.090 1.00 64.19 305 VAL A N 1
ATOM 2390 C CA . VAL A 1 305 ? 1.604 14.629 20.183 1.00 64.19 305 VAL A CA 1
ATOM 2391 C C . VAL A 1 305 ? 1.762 13.601 19.067 1.00 64.19 305 VAL A C 1
ATOM 2393 O O . VAL A 1 305 ? 2.817 13.595 18.435 1.00 64.19 305 VAL A O 1
ATOM 2396 N N . ARG A 1 306 ? 0.752 12.766 18.790 1.00 59.59 306 ARG A N 1
ATOM 2397 C CA . ARG A 1 306 ? 0.790 11.781 17.700 1.00 59.59 306 ARG A CA 1
ATOM 2398 C C . ARG A 1 306 ? 0.810 12.494 16.362 1.00 59.59 306 ARG A C 1
ATOM 2400 O O . ARG A 1 306 ? 1.793 12.360 15.662 1.00 59.59 306 ARG A O 1
ATOM 2407 N N . LEU A 1 307 ? -0.151 13.354 16.044 1.00 61.16 307 LEU A N 1
ATOM 2408 C CA . LEU A 1 307 ? -0.197 14.063 14.764 1.00 61.16 307 LEU A CA 1
ATOM 2409 C C . LEU A 1 307 ? 1.052 14.934 14.558 1.00 61.16 307 LEU A C 1
ATOM 2411 O O . LEU A 1 307 ? 1.609 14.898 13.470 1.00 61.16 307 LEU A O 1
ATOM 2415 N N . GLN A 1 308 ? 1.578 15.642 15.573 1.00 59.19 308 GLN A N 1
ATOM 2416 C CA . GLN A 1 308 ? 2.840 16.378 15.399 1.00 59.19 308 GLN A CA 1
ATOM 2417 C C . GLN A 1 308 ? 4.053 15.461 15.277 1.00 59.19 308 GLN A C 1
ATOM 2419 O O . GLN A 1 308 ? 4.886 15.726 14.418 1.00 59.19 308 GLN A O 1
ATOM 2424 N N . LYS A 1 309 ? 4.209 14.408 16.091 1.00 67.50 309 LYS A N 1
ATOM 2425 C CA . LYS A 1 309 ? 5.351 13.490 15.937 1.00 67.50 309 LYS A CA 1
ATOM 2426 C C . LYS A 1 309 ? 5.264 12.743 14.620 1.00 67.50 309 LYS A C 1
ATOM 2428 O O . LYS A 1 309 ? 6.255 12.666 13.913 1.00 67.50 309 LYS A O 1
ATOM 2433 N N . GLU A 1 310 ? 4.104 12.219 14.274 1.00 63.72 310 GLU A N 1
ATOM 2434 C CA . GLU A 1 310 ? 3.898 11.399 13.093 1.00 63.72 310 GLU A CA 1
ATOM 2435 C C . GLU A 1 310 ? 3.956 12.235 11.819 1.00 63.72 310 GLU A C 1
ATOM 2437 O O . GLU A 1 310 ? 4.715 11.868 10.930 1.00 63.72 310 GLU A O 1
ATOM 2442 N N . LEU A 1 311 ? 3.301 13.404 11.740 1.00 63.91 311 LEU A N 1
ATOM 2443 C CA . LEU A 1 311 ? 3.493 14.309 10.599 1.00 63.91 311 LEU A CA 1
ATOM 2444 C C . LEU A 1 311 ? 4.926 14.811 10.543 1.00 63.91 311 LEU A C 1
ATOM 2446 O O . LEU A 1 311 ? 5.525 14.776 9.481 1.00 63.91 311 LEU A O 1
ATOM 2450 N N . LYS A 1 312 ? 5.528 15.260 11.647 1.00 66.38 312 LYS A N 1
ATOM 2451 C CA . LYS A 1 312 ? 6.884 15.821 11.579 1.00 66.38 312 LYS A CA 1
ATOM 2452 C C . LYS A 1 312 ? 7.906 14.744 11.228 1.00 66.38 312 LYS A C 1
ATOM 2454 O O . LYS A 1 312 ? 8.756 14.993 10.385 1.00 66.38 312 LYS A O 1
ATOM 2459 N N . VAL A 1 313 ? 7.807 13.541 11.792 1.00 72.19 313 VAL A N 1
ATOM 2460 C CA . VAL A 1 313 ? 8.713 12.426 11.483 1.00 72.19 313 VAL A CA 1
ATOM 2461 C C . VAL A 1 313 ? 8.450 11.872 10.090 1.00 72.19 313 VAL A C 1
ATOM 2463 O O . VAL A 1 313 ? 9.416 11.728 9.348 1.00 72.19 313 VAL A O 1
ATOM 2466 N N . ARG A 1 314 ? 7.197 11.587 9.704 1.00 66.12 314 ARG A N 1
ATOM 2467 C CA . ARG A 1 314 ? 6.878 11.078 8.361 1.00 66.12 314 ARG A CA 1
ATOM 2468 C C . ARG A 1 314 ? 7.211 12.127 7.315 1.00 66.12 314 ARG A C 1
ATOM 2470 O O . ARG A 1 314 ? 8.030 11.851 6.459 1.00 66.12 314 ARG A O 1
ATOM 2477 N N . LEU A 1 315 ? 6.721 13.358 7.439 1.00 65.62 315 LEU A N 1
ATOM 2478 C CA . LEU A 1 315 ? 6.976 14.411 6.455 1.00 65.62 315 LEU A CA 1
ATOM 2479 C C . LEU A 1 315 ? 8.471 14.752 6.371 1.00 65.62 315 LEU A C 1
ATOM 2481 O O . LEU A 1 315 ? 8.992 14.851 5.267 1.00 65.62 315 LEU A O 1
ATOM 2485 N N . GLN A 1 316 ? 9.206 14.857 7.490 1.00 66.38 316 GLN A N 1
ATOM 2486 C CA . GLN A 1 316 ? 10.649 15.130 7.424 1.00 66.38 316 GLN A CA 1
ATOM 2487 C C . GLN A 1 316 ? 11.465 13.935 6.934 1.00 66.38 316 GLN A C 1
ATOM 2489 O O . GLN A 1 316 ? 12.336 14.138 6.094 1.00 66.38 316 GLN A O 1
ATOM 2494 N N . LYS A 1 317 ? 11.237 12.704 7.417 1.00 71.50 317 LYS A N 1
ATOM 2495 C CA . LYS A 1 317 ? 11.975 11.537 6.899 1.00 71.50 317 LYS A CA 1
ATOM 2496 C C . LYS A 1 317 ? 11.624 11.290 5.447 1.00 71.50 317 LYS A C 1
ATOM 2498 O O . LYS A 1 317 ? 12.521 11.079 4.646 1.00 71.50 317 LYS A O 1
ATOM 2503 N N . GLU A 1 318 ? 10.350 11.316 5.101 1.00 68.06 318 GLU A N 1
ATOM 2504 C CA . GLU A 1 318 ? 9.881 10.958 3.775 1.00 68.06 318 GLU A CA 1
ATOM 2505 C C . GLU A 1 318 ? 10.268 12.024 2.752 1.00 68.06 318 GLU A C 1
ATOM 2507 O O . GLU A 1 318 ? 10.865 11.665 1.742 1.00 68.06 318 GLU A O 1
ATOM 2512 N N . LEU A 1 319 ? 10.095 13.323 3.039 1.00 69.69 319 LEU A N 1
ATOM 2513 C CA . LEU A 1 319 ? 10.613 14.374 2.154 1.00 69.69 319 LEU A CA 1
ATOM 2514 C C . LEU A 1 319 ? 12.136 14.352 2.096 1.00 69.69 319 LEU A C 1
ATOM 2516 O O . LEU A 1 319 ? 12.692 14.391 1.008 1.00 69.69 319 LEU A O 1
ATOM 2520 N N . LYS A 1 320 ? 12.846 14.266 3.225 1.00 71.25 320 LYS A N 1
ATOM 2521 C CA . LYS A 1 320 ? 14.313 14.350 3.199 1.00 71.25 320 LYS A CA 1
ATOM 2522 C C . LYS A 1 320 ? 14.928 13.128 2.520 1.00 71.25 320 LYS A C 1
ATOM 2524 O O . LYS A 1 320 ? 15.817 13.292 1.693 1.00 71.25 320 LYS A O 1
ATOM 2529 N N . VAL A 1 321 ? 14.434 11.921 2.799 1.00 74.69 321 VAL A N 1
ATOM 2530 C CA . VAL A 1 321 ? 14.926 10.685 2.175 1.00 74.69 321 VAL A CA 1
ATOM 2531 C C . VAL A 1 321 ? 14.508 10.608 0.714 1.00 74.69 321 VAL A C 1
ATOM 2533 O O . VAL A 1 321 ? 15.379 10.334 -0.108 1.00 74.69 321 VAL A O 1
ATOM 2536 N N . ARG A 1 322 ? 13.237 10.862 0.365 1.00 69.81 322 ARG A N 1
ATOM 2537 C CA . ARG A 1 322 ? 12.801 10.823 -1.040 1.00 69.81 322 ARG A CA 1
ATOM 2538 C C . ARG A 1 322 ? 13.500 11.914 -1.833 1.00 69.81 322 ARG A C 1
ATOM 2540 O O . ARG A 1 322 ? 14.183 11.586 -2.787 1.00 69.81 322 ARG A O 1
ATOM 2547 N N . LEU A 1 323 ? 13.465 13.171 -1.396 1.00 69.62 323 LEU A N 1
ATOM 2548 C CA . LEU A 1 323 ? 14.072 14.268 -2.147 1.00 69.62 323 LEU A CA 1
ATOM 2549 C C . LEU A 1 323 ? 15.592 14.091 -2.273 1.00 69.62 323 LEU A C 1
ATOM 2551 O O . LEU A 1 323 ? 16.114 14.234 -3.371 1.00 69.62 323 LEU A O 1
ATOM 2555 N N . GLN A 1 324 ? 16.312 13.700 -1.209 1.00 70.31 324 GLN A N 1
ATOM 2556 C CA . GLN A 1 324 ? 17.763 13.490 -1.309 1.00 70.31 324 GLN A CA 1
ATOM 2557 C C . GLN A 1 324 ? 18.138 12.240 -2.105 1.00 70.31 324 GLN A C 1
ATOM 2559 O O . GLN A 1 324 ? 19.032 12.330 -2.944 1.00 70.31 324 GLN A O 1
ATOM 2564 N N . LYS A 1 325 ? 17.506 11.077 -1.877 1.00 73.62 325 LYS A N 1
ATOM 2565 C CA . LYS A 1 325 ? 17.824 9.874 -2.667 1.00 73.62 325 LYS A CA 1
ATOM 2566 C C . LYS A 1 325 ? 17.404 10.057 -4.111 1.00 73.62 325 LYS A C 1
ATOM 2568 O O . LYS A 1 325 ? 18.174 9.723 -4.998 1.00 73.62 325 LYS A O 1
ATOM 2573 N N . GLU A 1 326 ? 16.214 10.576 -4.357 1.00 70.50 326 GLU A N 1
ATOM 2574 C CA . GLU A 1 326 ? 15.657 10.669 -5.695 1.00 70.50 326 GLU A CA 1
ATOM 2575 C C . GLU A 1 326 ? 16.369 11.743 -6.517 1.00 70.50 326 GLU A C 1
ATOM 2577 O O . GLU A 1 326 ? 16.785 11.432 -7.629 1.00 70.50 326 GLU A O 1
ATOM 2582 N N . LEU A 1 327 ? 16.660 12.934 -5.967 1.00 71.81 327 LEU A N 1
ATOM 2583 C CA . LEU A 1 327 ? 17.520 13.905 -6.660 1.00 71.81 327 LEU A CA 1
ATOM 2584 C C . LEU A 1 327 ? 18.932 13.365 -6.845 1.00 71.81 327 LEU A C 1
ATOM 2586 O O . LEU A 1 327 ? 19.454 13.434 -7.948 1.00 71.81 327 LEU A O 1
ATOM 2590 N N . LYS A 1 328 ? 19.571 12.809 -5.810 1.00 73.94 328 LYS A N 1
ATOM 2591 C CA . LYS A 1 328 ? 20.970 12.376 -5.932 1.00 73.94 328 LYS A CA 1
ATOM 2592 C C . LYS A 1 328 ? 21.110 11.207 -6.904 1.00 73.94 328 LYS A C 1
ATOM 2594 O O . LYS A 1 328 ? 22.003 11.231 -7.741 1.00 73.94 328 LYS A O 1
ATOM 2599 N N . VAL A 1 329 ? 20.216 10.220 -6.845 1.00 76.56 329 VAL A N 1
ATOM 2600 C CA . VAL A 1 329 ? 20.229 9.069 -7.755 1.00 76.56 329 VAL A CA 1
ATOM 2601 C C 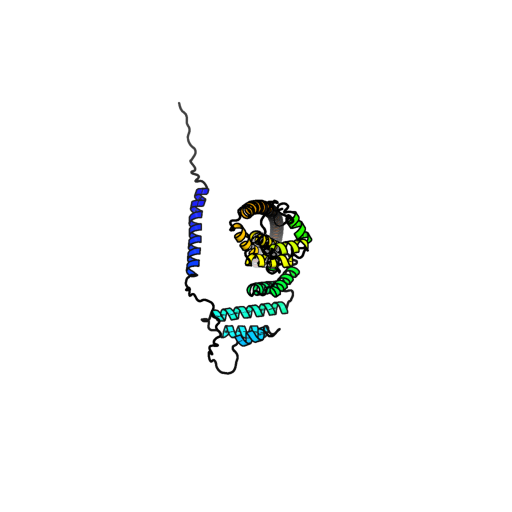. VAL A 1 329 ? 19.817 9.484 -9.158 1.00 76.56 329 VAL A C 1
ATOM 2603 O O . VAL A 1 329 ? 20.535 9.135 -10.088 1.00 76.56 329 VAL A O 1
ATOM 2606 N N . ARG A 1 330 ? 18.722 10.233 -9.350 1.00 71.56 330 ARG A N 1
ATOM 2607 C CA . ARG A 1 330 ? 18.324 10.661 -10.699 1.00 71.56 330 ARG A CA 1
ATOM 2608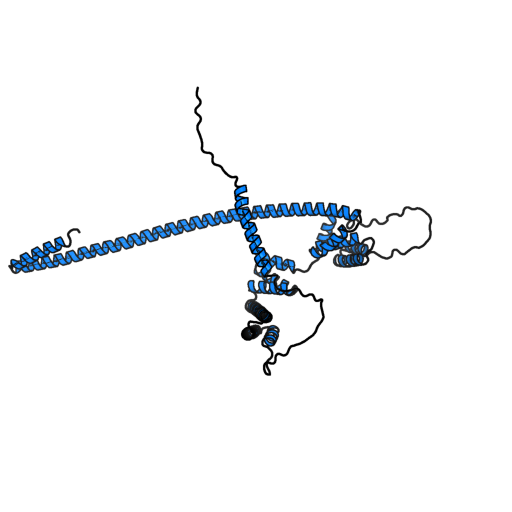 C C . ARG A 1 330 ? 19.392 11.561 -11.301 1.00 71.56 330 ARG A C 1
ATOM 2610 O O . ARG A 1 330 ? 19.902 11.230 -12.357 1.00 71.56 330 ARG A O 1
ATOM 2617 N N . LEU A 1 331 ? 19.845 12.597 -10.597 1.00 71.50 331 LEU A N 1
ATOM 2618 C CA . LEU A 1 331 ? 20.850 13.518 -11.125 1.00 71.50 331 LEU A CA 1
ATOM 2619 C C . LEU A 1 331 ? 22.177 12.804 -11.418 1.00 71.50 331 LEU A C 1
ATOM 2621 O O . LEU A 1 331 ? 22.707 12.956 -12.511 1.00 71.50 331 LEU A O 1
ATOM 2625 N N . GLN A 1 332 ? 22.700 11.973 -10.504 1.00 71.88 332 GLN A N 1
ATOM 2626 C CA . GLN A 1 332 ? 23.970 11.276 -10.748 1.00 71.88 332 GLN A CA 1
ATOM 2627 C C . GLN A 1 332 ? 23.852 10.198 -11.821 1.00 71.88 332 GLN A C 1
ATOM 2629 O O . GLN A 1 332 ? 24.733 10.097 -12.671 1.00 71.88 332 GLN A O 1
ATOM 2634 N N . LYS A 1 333 ? 22.800 9.376 -11.798 1.00 74.25 333 LYS A N 1
ATOM 2635 C CA . LYS A 1 333 ? 22.647 8.275 -12.755 1.00 74.25 333 LYS A CA 1
ATOM 2636 C C . LYS A 1 333 ? 22.307 8.824 -14.135 1.00 74.25 333 LYS A C 1
ATOM 2638 O O . LYS A 1 333 ? 22.886 8.379 -15.116 1.00 74.25 333 LYS A O 1
ATOM 2643 N N . GLU A 1 334 ? 21.434 9.818 -14.215 1.00 70.12 334 GLU A N 1
ATOM 2644 C CA . GLU A 1 334 ? 20.993 10.404 -15.474 1.00 70.12 334 GLU A CA 1
ATOM 2645 C C . GLU A 1 334 ? 22.080 11.280 -16.103 1.00 70.12 334 GLU A C 1
ATOM 2647 O O . GLU A 1 334 ? 22.368 11.079 -17.279 1.00 70.12 334 GLU A O 1
ATOM 2652 N N . LEU A 1 335 ? 22.786 12.136 -15.343 1.00 72.81 335 LEU A N 1
ATOM 2653 C CA . LEU A 1 335 ? 23.957 12.847 -15.880 1.00 72.81 335 LEU A CA 1
ATOM 2654 C C . LEU A 1 335 ? 25.060 11.874 -16.276 1.00 72.81 335 LEU A C 1
ATOM 2656 O O . LEU A 1 335 ? 25.571 11.964 -17.383 1.00 72.81 335 LEU A O 1
ATOM 2660 N N . LYS A 1 336 ? 25.437 10.924 -15.414 1.00 74.25 336 LYS A N 1
ATOM 2661 C CA . LYS A 1 336 ? 26.575 10.046 -15.710 1.00 74.25 336 LYS A CA 1
ATOM 2662 C C . LYS A 1 336 ? 26.273 9.124 -16.888 1.00 74.25 336 LYS A C 1
ATOM 2664 O O . LYS A 1 336 ? 27.117 8.987 -17.765 1.00 74.25 336 LYS A O 1
ATOM 2669 N N . VAL A 1 337 ? 25.072 8.545 -16.962 1.00 76.31 337 VAL A N 1
ATOM 2670 C CA . VAL A 1 337 ? 24.680 7.676 -18.081 1.00 76.31 337 VAL A CA 1
ATOM 2671 C C . VAL A 1 337 ? 24.472 8.480 -19.355 1.00 76.31 337 VAL A C 1
ATOM 2673 O O . VAL A 1 337 ? 25.005 8.070 -20.382 1.00 76.31 337 VAL A O 1
ATOM 2676 N N . ARG A 1 338 ? 23.746 9.607 -19.331 1.00 71.06 338 ARG A N 1
ATOM 2677 C CA . ARG A 1 338 ? 23.537 10.403 -20.552 1.00 71.06 338 ARG A CA 1
ATOM 2678 C C . ARG A 1 338 ? 24.855 10.974 -21.049 1.00 71.06 338 ARG A C 1
ATOM 2680 O O . ARG A 1 338 ? 25.189 10.746 -22.202 1.00 71.06 338 ARG A O 1
ATOM 2687 N N . LEU A 1 339 ? 25.655 11.590 -20.180 1.00 71.12 339 LEU A N 1
ATOM 2688 C CA . LEU A 1 339 ? 26.924 12.191 -20.578 1.00 71.12 339 LEU A CA 1
ATOM 2689 C C . LEU A 1 339 ? 27.913 11.127 -21.067 1.00 71.12 339 LEU A C 1
ATOM 2691 O O . LEU A 1 339 ? 28.463 11.282 -22.149 1.00 71.12 339 LEU A O 1
ATOM 2695 N N . GLN A 1 340 ? 28.102 10.011 -20.347 1.00 71.69 340 GLN A N 1
ATOM 2696 C CA . GLN A 1 340 ? 29.036 8.967 -20.792 1.00 71.69 340 GLN A CA 1
ATOM 2697 C C . GLN A 1 340 ? 28.542 8.232 -22.035 1.00 71.69 340 GLN A C 1
ATOM 2699 O O . GLN A 1 340 ? 29.342 7.956 -22.926 1.00 71.69 340 GLN A O 1
ATOM 2704 N N . LYS A 1 341 ? 27.251 7.896 -22.119 1.00 73.81 341 LYS A N 1
ATOM 2705 C CA . LYS A 1 341 ? 26.712 7.153 -23.261 1.00 73.81 341 LYS A CA 1
ATOM 2706 C C . LYS A 1 341 ? 26.620 8.046 -24.492 1.00 73.81 341 LYS A C 1
ATOM 2708 O O . LYS A 1 341 ? 27.047 7.609 -25.551 1.00 73.81 341 LYS A O 1
ATOM 2713 N N . GLU A 1 342 ? 26.138 9.283 -24.377 1.00 69.88 342 GLU A N 1
ATOM 2714 C CA . GLU A 1 342 ? 26.093 10.200 -25.519 1.00 69.88 342 GLU A CA 1
ATOM 2715 C C . GLU A 1 342 ? 27.485 10.619 -25.971 1.00 69.88 342 GLU A C 1
ATOM 2717 O O . GLU A 1 342 ? 27.743 10.502 -27.163 1.00 69.88 342 GLU A O 1
ATOM 2722 N N . LEU A 1 343 ? 28.405 11.019 -25.080 1.00 73.25 343 LEU A N 1
ATOM 2723 C CA . LEU A 1 343 ? 29.773 11.342 -25.512 1.00 73.25 343 LEU A CA 1
ATOM 2724 C C . LEU A 1 343 ? 30.440 10.128 -26.138 1.00 73.25 343 LEU A C 1
ATOM 2726 O O . LEU A 1 343 ? 30.953 10.224 -27.244 1.00 73.25 343 LEU A O 1
ATOM 2730 N N . LYS A 1 344 ? 30.422 8.968 -25.476 1.00 74.12 344 LYS A N 1
ATOM 2731 C CA . LYS A 1 344 ? 31.157 7.805 -25.980 1.00 74.12 344 LYS A CA 1
ATOM 2732 C C . LYS A 1 344 ? 30.547 7.282 -27.277 1.00 74.12 344 LYS A C 1
ATOM 2734 O O . LYS A 1 344 ? 31.290 7.016 -28.212 1.00 74.12 344 LYS A O 1
ATOM 2739 N N . VAL A 1 345 ? 29.220 7.188 -27.379 1.00 76.19 345 VAL A N 1
ATOM 2740 C CA . VAL A 1 345 ? 28.559 6.704 -28.600 1.00 76.19 345 VAL A CA 1
ATOM 2741 C C . VAL A 1 345 ? 28.652 7.726 -29.722 1.00 76.19 345 VAL A C 1
ATOM 2743 O O . VAL A 1 345 ? 29.008 7.330 -30.827 1.00 76.19 345 VAL A O 1
ATOM 2746 N N . ARG A 1 346 ? 28.365 9.013 -29.486 1.00 71.50 346 ARG A N 1
ATOM 2747 C CA . ARG A 1 346 ? 28.447 10.026 -30.550 1.00 71.50 346 ARG A CA 1
ATOM 2748 C C . ARG A 1 346 ? 29.885 10.194 -31.014 1.00 71.50 346 ARG A C 1
ATOM 2750 O O . ARG A 1 346 ? 30.129 10.059 -32.203 1.00 71.50 346 ARG A O 1
ATOM 2757 N N . LEU A 1 347 ? 30.841 10.351 -30.097 1.00 72.62 347 LEU A N 1
ATOM 2758 C CA . LEU A 1 347 ? 32.245 10.535 -30.456 1.00 72.62 347 LEU A CA 1
ATOM 2759 C C . LEU A 1 347 ? 32.810 9.293 -31.160 1.00 72.62 347 LEU A C 1
ATOM 2761 O O . LEU A 1 347 ? 33.399 9.426 -32.226 1.00 72.62 347 LEU A O 1
ATOM 2765 N N . GLN A 1 348 ? 32.592 8.079 -30.632 1.00 71.06 348 GLN A N 1
ATOM 2766 C CA . GLN A 1 348 ? 33.117 6.866 -31.272 1.00 71.06 348 GLN A CA 1
ATOM 2767 C C . GLN A 1 348 ? 32.412 6.551 -32.589 1.00 71.06 348 GLN A C 1
ATOM 2769 O O . GLN A 1 348 ? 33.078 6.165 -33.547 1.00 71.06 348 GLN A O 1
ATOM 2774 N N . LYS A 1 349 ? 31.085 6.699 -32.668 1.00 73.94 349 LYS A N 1
ATOM 2775 C CA . LYS A 1 349 ? 30.341 6.409 -33.897 1.00 73.94 349 LYS A CA 1
ATOM 2776 C C . LYS A 1 349 ? 30.620 7.461 -34.960 1.00 73.94 349 LYS A C 1
ATOM 2778 O O . LYS A 1 349 ? 30.890 7.078 -36.090 1.00 73.94 349 LYS A O 1
ATOM 2783 N N . GLU A 1 350 ? 30.596 8.752 -34.633 1.00 70.69 350 GLU A N 1
ATOM 2784 C CA . GLU A 1 350 ? 30.892 9.795 -35.616 1.00 70.69 350 GLU A CA 1
ATOM 2785 C C . GLU A 1 350 ? 32.342 9.747 -36.073 1.00 70.69 350 GLU A C 1
ATOM 2787 O O . GLU A 1 350 ? 32.553 9.729 -37.280 1.00 70.69 350 GLU A O 1
ATOM 2792 N N . LEU A 1 351 ? 33.330 9.642 -35.173 1.00 73.94 351 LEU A N 1
ATOM 2793 C CA . LEU A 1 351 ? 34.727 9.522 -35.604 1.00 73.94 351 LEU A CA 1
ATOM 2794 C C . LEU A 1 351 ? 34.935 8.262 -36.432 1.00 73.94 351 LEU A C 1
ATOM 2796 O O . LEU A 1 351 ? 35.486 8.341 -37.521 1.00 73.94 351 LEU A O 1
ATOM 2800 N N . LYS A 1 352 ? 34.472 7.097 -35.968 1.00 74.00 352 LYS A N 1
ATOM 2801 C CA . LYS A 1 352 ? 34.740 5.843 -36.678 1.00 74.00 352 LYS A CA 1
ATOM 2802 C C . LYS A 1 352 ? 34.008 5.784 -38.016 1.00 74.00 352 LYS A C 1
ATOM 2804 O O . LYS A 1 352 ? 34.619 5.409 -39.008 1.00 74.00 352 LYS A O 1
ATOM 2809 N N . VAL A 1 353 ? 32.738 6.191 -38.078 1.00 75.50 353 VAL A N 1
ATOM 2810 C CA . VAL A 1 353 ? 31.965 6.179 -39.330 1.00 75.50 353 VAL A CA 1
ATOM 2811 C C . VAL A 1 353 ? 32.465 7.245 -40.292 1.00 75.50 353 VAL A C 1
ATOM 2813 O O . VAL A 1 353 ? 32.663 6.917 -41.457 1.00 75.50 353 VAL A O 1
ATOM 2816 N N . ARG A 1 354 ? 32.689 8.489 -39.845 1.00 71.94 354 ARG A N 1
ATOM 2817 C CA . ARG A 1 354 ? 33.189 9.544 -40.736 1.00 71.94 354 ARG A CA 1
ATOM 2818 C C . ARG A 1 354 ? 34.589 9.196 -41.218 1.00 71.94 354 ARG A C 1
ATOM 2820 O O . ARG A 1 354 ? 34.777 9.090 -42.418 1.00 71.94 354 ARG A O 1
ATOM 2827 N N . LEU A 1 355 ? 35.522 8.873 -40.322 1.00 72.69 355 LEU A N 1
ATOM 2828 C CA . LEU A 1 355 ? 36.896 8.562 -40.711 1.00 72.69 355 LEU A CA 1
ATOM 2829 C C . LEU A 1 355 ? 36.966 7.324 -41.620 1.00 72.69 355 LEU A C 1
ATOM 2831 O O . LEU A 1 355 ? 37.585 7.391 -42.675 1.00 72.69 355 LEU A O 1
ATOM 2835 N N . GLN A 1 356 ? 36.295 6.214 -41.278 1.00 70.06 356 GLN A N 1
ATOM 2836 C CA . GLN A 1 356 ? 36.352 5.001 -42.107 1.00 70.06 356 GLN A CA 1
ATOM 2837 C C . GLN A 1 356 ? 35.613 5.159 -43.433 1.00 70.06 356 GLN A C 1
ATOM 2839 O O . GLN A 1 356 ? 36.129 4.731 -44.463 1.00 70.06 356 GLN A O 1
ATOM 2844 N N . LYS A 1 357 ? 34.411 5.746 -43.438 1.00 74.25 357 LYS A N 1
ATOM 2845 C CA . LYS A 1 357 ? 33.639 5.915 -44.674 1.00 74.25 357 LYS A CA 1
ATOM 2846 C C . LYS A 1 357 ? 34.310 6.930 -45.585 1.00 74.25 357 LYS A C 1
ATOM 2848 O O . LYS A 1 357 ? 34.416 6.686 -46.779 1.00 74.25 357 LYS A O 1
ATOM 2853 N N . GLU A 1 358 ? 34.774 8.044 -45.037 1.00 71.38 358 GLU A N 1
ATOM 2854 C CA . GLU A 1 358 ? 35.347 9.129 -45.819 1.00 71.38 358 GLU A CA 1
ATOM 2855 C C . GLU A 1 358 ? 36.733 8.763 -46.355 1.00 71.38 358 GLU A C 1
ATOM 2857 O O . GLU A 1 358 ? 36.942 8.910 -47.556 1.00 71.38 358 GLU A O 1
ATOM 2862 N N . LEU A 1 359 ? 37.621 8.157 -45.550 1.00 74.19 359 LEU A N 1
ATOM 2863 C CA . LEU A 1 359 ? 38.890 7.625 -46.067 1.00 74.19 359 LEU A CA 1
ATOM 2864 C C . LEU A 1 359 ? 38.654 6.520 -47.090 1.00 74.19 359 LEU A C 1
ATOM 2866 O O . LEU A 1 359 ? 39.193 6.589 -48.188 1.00 74.19 359 LEU A O 1
ATOM 2870 N N . LYS A 1 360 ? 37.837 5.507 -46.774 1.00 74.38 360 LYS A N 1
ATOM 2871 C CA . LYS A 1 360 ? 37.673 4.357 -47.672 1.00 74.38 360 LYS A CA 1
ATOM 2872 C C . LYS A 1 360 ? 37.028 4.767 -48.992 1.00 74.38 360 LYS A C 1
ATOM 2874 O O . LYS A 1 360 ? 37.499 4.350 -50.042 1.00 74.38 360 LYS A O 1
ATOM 2879 N N . VAL A 1 361 ? 35.994 5.610 -48.964 1.00 77.75 361 VAL A N 1
ATOM 2880 C CA . VAL A 1 361 ? 35.310 6.055 -50.186 1.00 77.75 361 VAL A CA 1
ATOM 2881 C C . VAL A 1 361 ? 36.174 7.012 -50.995 1.00 77.75 361 VAL A C 1
ATOM 2883 O O . VAL A 1 361 ? 36.246 6.836 -52.209 1.00 77.75 361 VAL A O 1
ATOM 2886 N N . ARG A 1 362 ? 36.824 8.004 -50.367 1.00 73.38 362 ARG A N 1
ATOM 2887 C CA . ARG A 1 362 ? 37.674 8.950 -51.105 1.00 73.38 362 ARG A CA 1
ATOM 2888 C C . ARG A 1 362 ? 38.874 8.229 -51.705 1.00 73.38 362 ARG A C 1
ATOM 2890 O O . ARG A 1 362 ? 39.054 8.298 -52.913 1.00 73.38 362 ARG A O 1
ATOM 2897 N N . LEU A 1 363 ? 39.598 7.439 -50.912 1.00 75.19 363 LEU A N 1
ATOM 2898 C CA . LEU A 1 363 ? 40.797 6.744 -51.378 1.00 75.19 363 LEU A CA 1
ATOM 2899 C C . LEU A 1 363 ? 40.469 5.707 -52.462 1.00 75.19 363 LEU A C 1
ATOM 2901 O O . LEU A 1 363 ? 41.130 5.682 -53.493 1.00 75.19 363 LEU A O 1
ATOM 2905 N N . GLN A 1 364 ? 39.413 4.896 -52.292 1.00 72.69 364 GLN A N 1
ATOM 2906 C CA . GLN A 1 364 ? 39.036 3.906 -53.311 1.00 72.69 364 GLN A CA 1
ATOM 2907 C C . GLN A 1 364 ? 38.533 4.552 -54.601 1.00 72.69 364 GLN A C 1
ATOM 2909 O O . GLN A 1 364 ? 38.893 4.091 -55.682 1.00 72.69 364 GLN A O 1
ATOM 2914 N N . LYS A 1 365 ? 37.694 5.593 -54.519 1.00 78.62 365 LYS A N 1
ATOM 2915 C CA . LYS A 1 365 ? 37.194 6.266 -55.724 1.00 78.62 365 LYS A CA 1
ATOM 2916 C C . LYS A 1 365 ? 38.314 7.001 -56.445 1.00 78.62 365 LYS A C 1
ATOM 2918 O O . LYS A 1 365 ? 38.427 6.872 -57.658 1.00 78.62 365 LYS A O 1
ATOM 2923 N N . GLU A 1 366 ? 39.139 7.740 -55.713 1.00 77.50 366 GLU A N 1
ATOM 2924 C CA . GLU A 1 366 ? 40.190 8.561 -56.300 1.00 77.50 366 GLU A CA 1
ATOM 2925 C C . GLU A 1 366 ? 41.299 7.702 -56.914 1.00 77.50 366 GLU A C 1
ATOM 2927 O O . GLU A 1 366 ? 41.647 7.919 -58.073 1.00 77.50 366 GLU A O 1
ATOM 2932 N N . LEU A 1 367 ? 41.761 6.653 -56.218 1.00 80.50 367 LEU A N 1
ATOM 2933 C CA . LEU A 1 367 ? 42.723 5.701 -56.785 1.00 80.50 367 LEU A CA 1
ATOM 2934 C C . LEU A 1 367 ? 42.152 4.977 -58.001 1.00 80.50 367 LEU A C 1
ATOM 2936 O O . LEU A 1 367 ? 42.824 4.902 -59.021 1.00 80.50 367 LEU A O 1
ATOM 2940 N N . LYS A 1 368 ? 40.906 4.483 -57.939 1.00 79.31 368 LYS A N 1
ATOM 2941 C CA . LYS A 1 368 ? 40.300 3.766 -59.071 1.00 79.31 368 LYS A CA 1
ATOM 2942 C C . LYS A 1 368 ? 40.175 4.657 -60.305 1.00 79.31 368 LYS A C 1
ATOM 2944 O O . LYS A 1 368 ? 40.461 4.202 -61.407 1.00 79.31 368 LYS A O 1
ATOM 2949 N N . VAL A 1 369 ? 39.769 5.915 -60.129 1.00 83.25 369 VAL A N 1
ATOM 2950 C CA . VAL A 1 369 ? 39.654 6.873 -61.237 1.00 83.25 369 VAL A CA 1
ATOM 2951 C C . VAL A 1 369 ? 41.029 7.229 -61.801 1.00 83.25 369 VAL A C 1
ATOM 2953 O O . VAL A 1 369 ? 41.169 7.261 -63.021 1.00 83.25 369 VAL A O 1
ATOM 2956 N N . ARG A 1 370 ? 42.041 7.461 -60.952 1.00 81.12 370 ARG A N 1
ATOM 2957 C CA . ARG A 1 370 ? 43.414 7.740 -61.410 1.00 81.12 370 ARG A CA 1
ATOM 2958 C C . ARG A 1 370 ? 43.993 6.558 -62.184 1.00 81.12 370 ARG A C 1
ATOM 2960 O O . ARG A 1 370 ? 44.370 6.737 -63.336 1.00 81.12 370 ARG A O 1
ATOM 2967 N N . LEU A 1 371 ? 43.924 5.347 -61.626 1.00 82.25 371 LEU A N 1
ATOM 2968 C CA . LEU A 1 371 ? 44.435 4.141 -62.283 1.00 82.25 371 LEU A CA 1
ATOM 2969 C C . LEU A 1 371 ? 43.727 3.881 -63.617 1.00 82.25 371 LEU A C 1
ATOM 2971 O O . LEU A 1 371 ? 44.375 3.579 -64.608 1.00 82.25 371 LEU A O 1
ATOM 2975 N N . GLN A 1 372 ? 42.398 4.039 -63.680 1.00 79.94 372 GLN A N 1
ATOM 2976 C CA . GLN A 1 372 ? 41.655 3.874 -64.935 1.00 79.94 372 GLN A CA 1
ATOM 2977 C C . GLN A 1 372 ? 42.048 4.902 -66.000 1.00 79.94 372 GLN A C 1
ATOM 2979 O O . GLN A 1 372 ? 42.037 4.569 -67.184 1.00 79.94 372 GLN A O 1
ATOM 2984 N N . LYS A 1 373 ? 42.362 6.142 -65.606 1.00 83.00 373 LYS A N 1
ATOM 2985 C CA . LYS A 1 373 ? 42.830 7.176 -66.537 1.00 83.00 373 LYS A CA 1
ATOM 2986 C C . LYS A 1 373 ? 44.238 6.874 -67.043 1.00 83.00 373 LYS A C 1
ATOM 2988 O O . LYS A 1 373 ? 44.436 6.903 -68.251 1.00 83.00 373 LYS A O 1
ATOM 2993 N N . GLU A 1 374 ? 45.165 6.526 -66.154 1.00 82.44 374 GLU A N 1
ATOM 2994 C CA . GLU A 1 374 ? 46.546 6.171 -66.516 1.00 82.44 374 GLU A CA 1
ATOM 2995 C C . GLU A 1 374 ? 46.600 4.951 -67.441 1.00 82.44 374 GLU A C 1
ATOM 2997 O O . GLU A 1 374 ? 47.303 4.963 -68.447 1.00 82.44 374 GLU A O 1
ATOM 3002 N N . LEU A 1 375 ? 45.802 3.917 -67.157 1.00 86.00 375 LEU A N 1
ATOM 3003 C CA . LEU A 1 375 ? 45.774 2.698 -67.968 1.00 86.00 375 LEU A CA 1
ATOM 3004 C C . LEU A 1 375 ? 45.188 2.956 -69.363 1.00 86.00 375 LEU A C 1
ATOM 3006 O O . LEU A 1 375 ? 45.708 2.447 -70.350 1.00 86.00 375 LEU A O 1
ATOM 3010 N N . LYS A 1 376 ? 44.140 3.788 -69.461 1.00 85.81 376 LYS A N 1
ATOM 3011 C CA . LYS A 1 376 ? 43.582 4.219 -70.754 1.00 85.81 376 LYS A CA 1
ATOM 3012 C C . LYS A 1 376 ? 44.574 5.054 -71.557 1.00 85.81 376 LYS A C 1
ATOM 3014 O O . LYS A 1 376 ? 44.678 4.847 -72.759 1.00 85.81 376 LYS A O 1
ATOM 3019 N N . LEU A 1 377 ? 45.280 5.974 -70.902 1.00 86.12 377 LEU A N 1
ATOM 3020 C CA . LEU A 1 377 ? 46.310 6.786 -71.542 1.00 86.12 377 LEU A CA 1
ATOM 3021 C C . LEU A 1 377 ? 47.428 5.898 -72.099 1.00 86.12 377 LEU A C 1
ATOM 3023 O O . LEU A 1 377 ? 47.789 6.047 -73.259 1.00 86.12 377 LEU A O 1
ATOM 3027 N N . LYS A 1 378 ? 47.914 4.936 -71.304 1.00 85.44 378 LYS A N 1
ATOM 3028 C CA . LYS A 1 378 ? 48.975 4.015 -71.722 1.00 85.44 378 LYS A CA 1
ATOM 3029 C C . LYS A 1 378 ? 48.568 3.160 -72.923 1.00 85.44 378 LYS A C 1
ATOM 3031 O O . LYS A 1 378 ? 49.317 3.088 -73.881 1.00 85.44 378 LYS A O 1
ATOM 3036 N N . ILE A 1 379 ? 47.355 2.599 -72.912 1.00 87.19 379 ILE A N 1
ATOM 3037 C CA . ILE A 1 379 ? 46.836 1.826 -74.053 1.00 87.19 379 ILE A CA 1
ATOM 3038 C C . ILE A 1 379 ? 46.748 2.691 -75.318 1.00 87.19 379 ILE A C 1
ATOM 3040 O O . ILE A 1 379 ? 47.102 2.225 -76.394 1.00 87.19 379 ILE A O 1
ATOM 3044 N N . LEU A 1 380 ? 46.268 3.934 -75.203 1.00 86.19 380 LEU A N 1
ATOM 3045 C CA . LEU A 1 380 ? 46.167 4.836 -76.353 1.00 86.19 380 LEU A CA 1
ATOM 3046 C C . LEU A 1 380 ? 47.548 5.231 -76.890 1.00 86.19 380 LEU A C 1
ATOM 3048 O O . LEU A 1 380 ? 47.727 5.254 -78.100 1.00 86.19 380 LEU A O 1
ATOM 3052 N N . LEU A 1 381 ? 48.517 5.496 -76.010 1.00 85.06 381 LEU A N 1
ATOM 3053 C CA . LEU A 1 381 ? 49.907 5.751 -76.399 1.00 85.06 381 LEU A CA 1
ATOM 3054 C C . LEU A 1 381 ? 50.515 4.545 -77.115 1.00 85.06 381 LEU A C 1
ATOM 3056 O O . LEU A 1 381 ? 51.006 4.710 -78.222 1.00 85.06 381 LEU A O 1
ATOM 3060 N N . ASP A 1 382 ? 50.388 3.342 -76.548 1.00 86.75 382 ASP A N 1
ATOM 3061 C CA . ASP A 1 382 ? 50.914 2.113 -77.152 1.00 86.75 382 ASP A CA 1
ATOM 3062 C C . ASP A 1 382 ? 50.296 1.861 -78.547 1.00 86.75 382 ASP A C 1
ATOM 3064 O O . ASP A 1 382 ? 50.985 1.428 -79.469 1.00 86.75 382 ASP A O 1
ATOM 3068 N N . GLN A 1 383 ? 49.004 2.166 -78.733 1.00 86.25 383 GLN A N 1
ATOM 3069 C CA . GLN A 1 383 ? 48.320 2.051 -80.028 1.00 86.25 383 GLN A CA 1
ATOM 3070 C C . GLN A 1 383 ? 48.834 3.055 -81.066 1.00 86.25 383 GLN A C 1
ATOM 3072 O O . GLN A 1 383 ? 49.019 2.689 -82.228 1.00 86.25 383 GLN A O 1
ATOM 3077 N N . VAL A 1 384 ? 49.045 4.312 -80.668 1.00 87.19 384 VAL A N 1
ATOM 3078 C CA . VAL A 1 384 ? 49.548 5.357 -81.571 1.00 87.19 384 VAL A CA 1
ATOM 3079 C C . VAL A 1 384 ? 51.038 5.136 -81.879 1.00 87.19 384 VAL A C 1
ATOM 3081 O O . VAL A 1 384 ? 51.436 5.272 -83.035 1.00 87.19 384 VAL A O 1
ATOM 3084 N N . ASP A 1 385 ? 51.837 4.697 -80.900 1.00 86.62 385 ASP A N 1
ATOM 3085 C CA . ASP A 1 385 ? 53.244 4.301 -81.071 1.00 86.62 385 ASP A CA 1
ATOM 3086 C C . ASP A 1 385 ? 53.391 3.135 -82.060 1.00 86.62 385 ASP A C 1
ATOM 3088 O O . ASP A 1 385 ? 54.256 3.162 -82.939 1.00 86.62 385 ASP A O 1
ATOM 3092 N N . GLU A 1 386 ? 52.541 2.113 -81.951 1.00 85.81 386 GLU A N 1
ATOM 3093 C CA . GLU A 1 386 ? 52.546 0.974 -82.871 1.00 85.81 386 GLU A CA 1
ATOM 3094 C C . GLU A 1 386 ? 52.142 1.400 -84.292 1.00 85.81 386 GLU A C 1
ATOM 3096 O O . GLU A 1 386 ? 52.822 1.054 -85.262 1.00 85.81 386 GLU A O 1
ATOM 3101 N N . ALA A 1 387 ? 51.095 2.223 -84.426 1.00 83.94 387 ALA A N 1
ATOM 3102 C CA . ALA A 1 387 ? 50.678 2.777 -85.715 1.00 83.94 387 ALA A CA 1
ATOM 3103 C C . ALA A 1 387 ? 51.787 3.629 -86.359 1.00 83.94 387 ALA A C 1
ATOM 3105 O O . ALA A 1 387 ? 52.028 3.534 -87.565 1.00 83.94 387 ALA A O 1
ATOM 3106 N N . TYR A 1 388 ? 52.514 4.411 -85.555 1.00 85.31 388 TYR A N 1
ATOM 3107 C CA . TYR A 1 388 ? 53.665 5.190 -86.002 1.00 85.31 388 TYR A CA 1
ATOM 3108 C C . TYR A 1 388 ? 54.809 4.293 -86.498 1.00 85.31 388 TYR A C 1
ATOM 3110 O O . TYR A 1 388 ? 55.346 4.522 -87.584 1.00 85.31 388 TYR A O 1
ATOM 3118 N N . ARG A 1 389 ? 55.165 3.233 -85.755 1.00 84.75 389 ARG A N 1
ATOM 3119 C CA . ARG A 1 389 ? 56.213 2.274 -86.160 1.00 84.75 389 ARG A CA 1
ATOM 3120 C C . ARG A 1 389 ? 55.872 1.560 -87.469 1.00 84.75 389 ARG A C 1
ATOM 3122 O O . ARG A 1 389 ? 56.744 1.412 -88.330 1.00 84.75 389 ARG A O 1
ATOM 3129 N N . GLN A 1 390 ? 54.618 1.150 -87.645 1.00 82.81 390 GLN A N 1
ATOM 3130 C CA . GLN A 1 390 ? 54.142 0.522 -88.882 1.00 82.81 390 GLN A CA 1
ATOM 3131 C C . GLN A 1 390 ? 54.188 1.499 -90.067 1.00 82.81 390 GLN A C 1
ATOM 3133 O O . GLN A 1 390 ? 54.682 1.152 -91.139 1.00 82.81 390 GLN A O 1
ATOM 3138 N N . ALA A 1 391 ? 53.760 2.747 -89.866 1.00 81.00 391 ALA A N 1
ATOM 3139 C CA . ALA A 1 391 ? 53.806 3.778 -90.901 1.00 81.00 391 ALA A CA 1
ATOM 3140 C C . ALA A 1 391 ? 55.245 4.149 -91.310 1.00 81.00 391 ALA A C 1
ATOM 3142 O O . ALA A 1 391 ? 55.519 4.363 -92.494 1.00 81.00 391 ALA A O 1
ATOM 3143 N N . TYR A 1 392 ? 56.169 4.191 -90.343 1.00 78.69 392 TYR A N 1
ATOM 3144 C CA . TYR A 1 392 ? 57.580 4.505 -90.572 1.00 78.69 392 TYR A CA 1
ATOM 3145 C C . TYR A 1 392 ? 58.306 3.381 -91.326 1.00 78.69 392 TYR A C 1
ATOM 3147 O O . TYR A 1 392 ? 59.034 3.643 -92.281 1.00 78.69 392 TYR A O 1
ATOM 3155 N N . THR A 1 393 ? 58.069 2.119 -90.953 1.00 79.31 393 THR A N 1
ATOM 3156 C CA . THR A 1 393 ? 58.648 0.950 -91.645 1.00 79.31 393 THR A CA 1
ATOM 3157 C C . THR A 1 393 ? 58.069 0.738 -93.048 1.00 79.31 393 THR A C 1
ATOM 3159 O O . THR A 1 393 ? 58.786 0.286 -93.937 1.00 79.31 393 THR A O 1
ATOM 3162 N N . GLY A 1 394 ? 56.808 1.121 -93.276 1.00 79.19 394 GLY A N 1
ATOM 3163 C CA . GLY A 1 394 ? 56.153 1.099 -94.590 1.00 79.19 394 GLY A CA 1
ATOM 3164 C C . GLY A 1 394 ? 56.466 2.293 -95.506 1.00 79.19 394 GLY A C 1
ATOM 3165 O O . GLY A 1 394 ? 55.949 2.338 -96.620 1.00 79.19 394 GLY A O 1
ATOM 3166 N N . ASN A 1 395 ? 57.284 3.257 -95.059 1.00 73.69 395 ASN A N 1
ATOM 3167 C CA . ASN A 1 395 ? 57.676 4.473 -95.788 1.00 73.69 395 ASN A CA 1
ATOM 3168 C C . ASN A 1 395 ? 56.487 5.327 -96.296 1.00 73.69 395 ASN A C 1
ATOM 3170 O O . ASN A 1 395 ? 56.560 5.966 -97.349 1.00 73.69 395 ASN A O 1
ATOM 3174 N N . ASN A 1 396 ? 55.368 5.332 -95.559 1.00 78.56 396 ASN A N 1
ATOM 3175 C CA . ASN A 1 396 ? 54.115 5.958 -95.981 1.00 78.56 396 ASN A CA 1
ATOM 3176 C C . ASN A 1 396 ? 53.877 7.294 -95.250 1.00 78.56 396 ASN A C 1
ATOM 3178 O O . ASN A 1 396 ? 53.297 7.341 -94.164 1.00 78.56 396 ASN A O 1
ATOM 3182 N N . SER A 1 397 ? 54.327 8.401 -95.852 1.00 75.81 397 SER A N 1
ATOM 3183 C CA . SER A 1 397 ? 54.351 9.738 -95.225 1.00 75.81 397 SER A CA 1
ATOM 3184 C C . SER A 1 397 ? 52.980 10.234 -94.727 1.00 75.81 397 SER A C 1
ATOM 3186 O O . SER A 1 397 ? 52.906 10.869 -93.676 1.00 75.81 397 SER A O 1
ATOM 3188 N N . SER A 1 398 ? 51.883 9.889 -95.410 1.00 80.00 398 SER A N 1
ATOM 3189 C CA . SER A 1 398 ? 50.525 10.269 -94.986 1.00 80.00 398 SER A CA 1
ATOM 3190 C C . SER A 1 398 ? 50.076 9.546 -93.706 1.00 80.00 398 SER A C 1
ATOM 3192 O O . SER A 1 398 ? 49.419 10.143 -92.849 1.00 80.00 398 SER A O 1
ATOM 3194 N N . GLN A 1 399 ? 50.474 8.282 -93.529 1.00 80.00 399 GLN A N 1
ATOM 3195 C CA . GLN A 1 399 ? 50.162 7.509 -92.322 1.00 80.00 399 GLN A CA 1
ATOM 3196 C C . GLN A 1 399 ? 50.998 7.970 -91.122 1.00 80.00 399 GLN A C 1
ATOM 3198 O O . GLN A 1 399 ? 50.494 7.984 -90.002 1.00 80.00 399 GLN A O 1
ATOM 3203 N N . VAL A 1 400 ? 52.235 8.423 -91.359 1.00 79.12 400 VAL A N 1
ATOM 3204 C CA . VAL A 1 400 ? 53.079 9.040 -90.323 1.00 79.12 400 VAL A CA 1
ATOM 3205 C C . VAL A 1 400 ? 52.439 10.329 -89.803 1.00 79.12 400 VAL A C 1
ATOM 3207 O O . VAL A 1 400 ? 52.340 10.505 -88.592 1.00 79.12 400 VAL A O 1
ATOM 3210 N N . GLN A 1 401 ? 51.936 11.191 -90.695 1.00 81.25 401 GLN A N 1
ATOM 3211 C CA . GLN A 1 401 ? 51.236 12.415 -90.290 1.00 81.25 401 GLN A CA 1
ATOM 3212 C C . GLN A 1 401 ? 49.968 12.104 -89.479 1.00 81.25 401 GLN A C 1
ATOM 3214 O O . GLN A 1 401 ? 49.736 12.708 -88.440 1.00 81.25 401 GLN A O 1
ATOM 3219 N N . THR A 1 402 ? 49.207 11.089 -89.895 1.00 83.19 402 THR A N 1
ATOM 3220 C CA . THR A 1 402 ? 47.997 10.646 -89.182 1.00 83.19 402 THR A CA 1
ATOM 3221 C C . THR A 1 402 ? 48.316 10.120 -87.774 1.00 83.19 402 THR A C 1
ATOM 3223 O O . THR A 1 402 ? 47.562 10.360 -86.833 1.00 83.19 402 THR A O 1
ATOM 3226 N N . ALA A 1 403 ? 49.441 9.419 -87.598 1.00 83.12 403 ALA A N 1
ATOM 3227 C CA . ALA A 1 403 ? 49.898 8.976 -86.282 1.00 83.12 403 ALA A CA 1
ATOM 3228 C C . ALA A 1 403 ? 50.363 10.155 -85.403 1.00 83.12 403 ALA A C 1
ATOM 3230 O O . ALA A 1 403 ? 50.053 10.179 -84.213 1.00 83.12 403 ALA A O 1
ATOM 3231 N N . MET A 1 404 ? 51.033 11.159 -85.985 1.00 81.00 404 MET A N 1
ATOM 3232 C CA 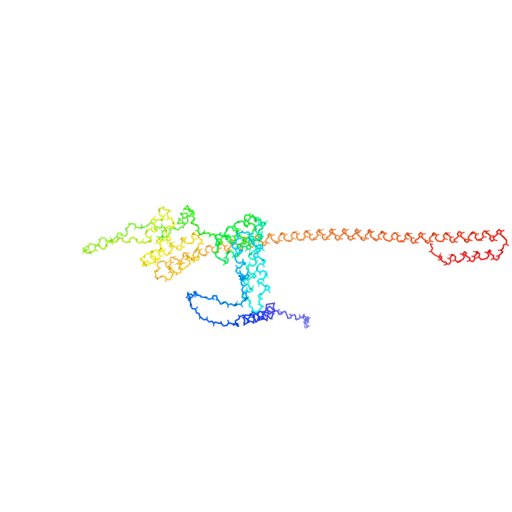. MET A 1 404 ? 51.404 12.400 -85.285 1.00 81.00 404 MET A CA 1
ATOM 3233 C C . MET A 1 404 ? 50.180 13.192 -84.810 1.00 81.00 404 MET A C 1
ATOM 3235 O O . MET A 1 404 ? 50.130 13.592 -83.646 1.00 81.00 404 MET A O 1
ATOM 3239 N N . ASP A 1 405 ? 49.156 13.325 -85.655 1.00 84.38 405 ASP A N 1
ATOM 3240 C CA . ASP A 1 405 ? 47.874 13.929 -85.271 1.00 84.38 405 ASP A CA 1
ATOM 3241 C C . ASP A 1 405 ? 47.198 13.117 -84.144 1.00 84.38 405 ASP A C 1
ATOM 3243 O O . ASP A 1 405 ? 46.603 13.677 -83.220 1.00 84.38 405 ASP A O 1
ATOM 3247 N N . GLY A 1 406 ? 47.359 11.788 -84.157 1.00 84.56 406 GLY A N 1
ATOM 3248 C CA . GLY A 1 406 ? 46.930 10.891 -83.082 1.00 84.56 406 GLY A CA 1
ATOM 3249 C C . GLY A 1 406 ? 47.612 11.167 -81.736 1.00 84.56 406 GLY A C 1
ATOM 3250 O O . GLY A 1 406 ? 46.941 11.156 -80.700 1.00 84.56 406 GLY A O 1
ATOM 3251 N N . PHE A 1 407 ? 48.916 11.468 -81.723 1.00 83.56 407 PHE A N 1
ATOM 3252 C CA . PHE A 1 407 ? 49.618 11.882 -80.501 1.00 83.56 407 PHE A CA 1
ATOM 3253 C C . PHE A 1 407 ? 49.105 13.229 -79.985 1.00 83.56 407 PHE A C 1
ATOM 3255 O O . PHE A 1 407 ? 48.868 13.369 -78.781 1.00 83.56 407 PHE A O 1
ATOM 3262 N N . GLU A 1 408 ? 48.880 14.205 -80.871 1.00 83.31 408 GLU A N 1
ATOM 3263 C CA . GLU A 1 408 ? 48.297 15.497 -80.487 1.00 83.31 408 GLU A CA 1
ATOM 3264 C C . GLU A 1 408 ? 46.902 15.337 -79.875 1.00 83.31 408 GLU A C 1
ATOM 3266 O O . GLU A 1 408 ? 46.587 15.964 -78.860 1.00 83.31 408 GLU A O 1
ATOM 3271 N N . ASP A 1 409 ? 46.074 14.458 -80.438 1.00 84.88 409 ASP A N 1
ATOM 3272 C CA . ASP A 1 409 ? 44.744 14.154 -79.918 1.00 84.88 409 ASP A CA 1
ATOM 3273 C C . ASP A 1 409 ? 44.789 13.492 -78.534 1.00 84.88 409 ASP A C 1
ATOM 3275 O O . ASP A 1 409 ? 43.967 13.810 -77.664 1.00 84.88 409 ASP A O 1
ATOM 3279 N N . VAL A 1 410 ? 45.758 12.607 -78.284 1.00 83.88 410 VAL A N 1
ATOM 3280 C CA . VAL A 1 410 ? 45.981 12.022 -76.952 1.00 83.88 410 VAL A CA 1
ATOM 3281 C C . VAL A 1 410 ? 46.412 13.101 -75.954 1.00 83.88 410 VAL A C 1
ATOM 3283 O O . VAL A 1 410 ? 45.831 13.185 -74.868 1.00 83.88 410 VAL A O 1
ATOM 3286 N N . ILE A 1 411 ? 47.342 13.983 -76.331 1.00 82.19 411 ILE A N 1
ATOM 3287 C CA . ILE A 1 411 ? 47.787 15.113 -75.497 1.00 82.19 411 ILE A CA 1
ATOM 3288 C C . ILE A 1 411 ? 46.615 16.060 -75.181 1.00 82.19 411 ILE A C 1
ATOM 3290 O O . ILE A 1 411 ? 46.440 16.476 -74.033 1.00 82.19 411 ILE A O 1
ATOM 3294 N N . ARG A 1 412 ? 45.749 16.353 -76.160 1.00 81.81 412 ARG A N 1
ATOM 3295 C CA . ARG A 1 412 ? 44.549 17.192 -75.972 1.00 81.81 412 ARG A CA 1
ATOM 3296 C C . ARG A 1 412 ? 43.509 16.554 -75.052 1.00 81.81 412 ARG A C 1
ATOM 3298 O O . ARG A 1 412 ? 42.858 17.268 -74.290 1.00 81.81 412 ARG A O 1
ATOM 3305 N N . ARG A 1 413 ? 43.324 15.230 -75.113 1.00 79.75 413 ARG A N 1
ATOM 3306 C CA . ARG A 1 413 ? 42.341 14.494 -74.288 1.00 79.75 413 ARG A CA 1
ATOM 3307 C C . ARG A 1 413 ? 42.809 14.266 -72.852 1.00 79.75 413 ARG A C 1
ATOM 3309 O O . ARG A 1 413 ? 41.969 14.144 -71.958 1.00 79.75 413 ARG A O 1
ATOM 3316 N N . PHE A 1 414 ? 44.118 14.254 -72.617 1.00 80.12 414 PHE A N 1
ATOM 3317 C CA . PHE A 1 414 ? 44.720 14.096 -71.292 1.00 80.12 414 PHE A CA 1
ATOM 3318 C C . PHE A 1 414 ? 45.667 15.265 -70.962 1.00 80.12 414 PHE A C 1
ATOM 3320 O O . PHE A 1 414 ? 46.848 15.049 -70.709 1.00 80.12 414 PHE A O 1
ATOM 3327 N N . PRO A 1 415 ? 45.157 16.512 -70.900 1.00 67.06 415 PRO A N 1
ATOM 3328 C CA . PRO A 1 415 ? 45.996 17.708 -70.785 1.00 67.06 415 PRO A CA 1
ATOM 3329 C C . PRO A 1 415 ? 46.627 17.882 -69.394 1.00 67.06 415 PRO A C 1
ATOM 3331 O O . PRO A 1 415 ? 47.504 18.723 -69.215 1.00 67.06 415 PRO A O 1
ATOM 3334 N N . LYS A 1 416 ? 46.125 17.147 -68.391 1.00 62.12 416 LYS A N 1
ATOM 3335 C CA . LYS A 1 416 ? 46.547 17.192 -66.984 1.00 62.12 416 LYS A CA 1
ATOM 3336 C C . LYS A 1 416 ? 46.346 15.821 -66.335 1.00 62.12 416 LYS A C 1
ATOM 3338 O O . LYS A 1 416 ? 45.282 15.544 -65.770 1.00 62.12 416 LYS A O 1
ATOM 3343 N N . LEU A 1 417 ? 47.359 14.974 -66.461 1.00 48.81 417 LEU A N 1
ATOM 3344 C CA . LEU A 1 417 ? 47.742 14.016 -65.426 1.00 48.81 417 LEU A CA 1
ATOM 3345 C C . LEU A 1 417 ? 48.930 14.613 -64.673 1.00 48.81 417 LEU A C 1
ATOM 3347 O O . LEU A 1 417 ? 49.768 15.243 -65.355 1.00 48.81 417 LEU A O 1
#

Organism: Dissostichus mawsoni (NCBI:txid36200)